Protein AF-A0A968Q7W2-F1 (afdb_monomer)

Sequence (543 aa):
MANNSPLSLFTISRMIPKIFHRIWIGDSEIPLDYNKYWQKWKLLHPSWEFKDWGNRNIQELSLYSTIERVTSNAAKADIARYEIVYRFGGIYLDCDMDCYQPIDDLIDDSDEFIVCNQIDDFSCLCSIGFFASIPGHSILKHAIDEIVETDLELINSNSNVAEITGPYFFRRVINNRKVKKLNTCNFYPYFHLKSEWYQRNLDDVYGIHTWGGSWLPLESFIYLAKKQLKHGDSRSCLETCQKAKKLYGRELGKKNSFLLIILPFAARFRIFFSRLVFATFGQALILAAFWLYSCVIRGDTFSIRTKIFKKIYSFYHQFLTKIFKIFSFKTAEIQYNHFLDFAFYKKQFSPSISVLEIGAMDGRSFDKLYPYLKTSQNTKALFIEPLPDMQNDLKENYRGFKEQLNDFFFEESAVFDEEKQIIIHSISKEVVQSTNLPSWVAGISTLFPDKNAFSEEYNFEVQQSKDLRELSKQIVVCGIPLKKILNKYNFFNFDIVQIDVEGYDYQALGQVLDSLNPSIICFEWANLTSSEKKQAIKKNIGL

Solvent-accessible surface area (backbone atoms only — not comparable to full-atom values): 30510 Å² total; per-residue (Å²): 136,82,85,81,74,78,78,75,77,76,75,74,63,63,35,46,42,67,34,42,40,35,64,56,67,72,92,64,76,82,48,70,65,35,53,51,21,52,50,46,42,46,70,62,36,76,90,45,48,79,46,81,37,29,79,72,63,46,63,78,41,93,57,28,75,60,41,69,71,43,75,49,60,51,48,32,50,38,55,47,52,40,52,49,31,25,71,65,15,8,32,45,42,44,55,47,40,34,54,69,44,70,59,72,90,78,62,55,72,83,42,50,36,39,40,39,25,76,47,86,61,59,88,75,36,28,45,76,52,35,36,35,24,15,48,69,39,66,59,38,52,50,48,51,51,54,55,72,74,45,64,64,66,65,62,53,63,66,82,46,48,45,58,70,51,29,28,42,28,47,26,61,60,50,57,97,53,95,61,50,74,50,60,22,47,30,42,30,69,49,56,88,90,46,98,60,87,69,88,58,84,58,85,69,29,30,30,39,51,64,66,72,56,84,75,55,58,72,65,54,40,52,50,48,23,53,50,30,44,62,66,64,40,31,65,62,18,38,52,37,43,49,52,45,44,66,66,41,62,89,75,53,50,75,71,56,47,50,49,63,50,49,54,43,49,52,22,51,49,51,56,52,46,56,52,48,50,55,54,50,51,52,50,50,51,52,51,49,51,55,48,52,55,53,46,67,74,62,76,66,82,81,73,75,68,52,58,58,51,52,50,53,49,50,50,51,49,53,50,49,52,50,52,52,60,75,64,58,71,62,81,54,83,72,57,65,65,62,55,50,52,49,54,67,52,72,45,77,83,55,86,55,58,26,38,36,31,39,45,36,51,39,52,52,77,94,40,81,57,32,75,54,61,76,74,48,64,36,33,35,34,42,37,24,21,45,50,69,70,36,37,51,44,24,52,58,73,52,59,81,48,65,86,39,64,45,50,78,45,81,40,74,29,35,74,30,96,53,76,42,82,41,68,34,39,29,27,50,59,66,57,33,74,75,44,96,52,63,79,80,53,42,69,44,49,35,52,84,78,54,53,38,79,80,20,87,89,57,49,78,83,55,76,85,55,76,63,66,72,81,63,36,42,82,42,82,33,45,23,33,31,56,68,58,54,30,60,75,70,75,55,75,75,37,47,37,35,42,40,50,49,49,46,48,41,64,62,48,49,50,52,45,65,74,69,41,84,50,80,38,80,48,61,64,71,81,55,45,50,81,66,53,52,55,48,56,51,62,74,55,75,80,119

Secondary structure (DSSP, 8-state):
--------------S--SEEEEE--SSSPPPHHHHHHHHHHHHH-TTSEEEEE-TTGGGGSTTHHHHHH-S-HHHHHHHHHHHHHHHH-EEEE-TTEEE-S--GGG--TT-SEEEE-SSS-TTT---SSEEEE-TT-HHHHHHHHHHHHS-HHHHHT-S-HHHHTSHHHHHHHHTTS--EEEPGGGT-SS-TT--S------TT--EEE----TTS-HHHHHHHHHHHHHTT-HHHHHHHHHHHHHHHTTT--HHHHHHHHHHHHHHHHHHHHHHHHHHHHHHHHHHHHHHHHHHHHHT--SSSTHHHHHHHHHHHHHHHHHHHHHTT-------HHHHHHHHHHHTTTSS--EEEEES-TTSSSS-SSHHHHTT-SS-EEEEE---HHHHHHHHHHTGGGGGGT-EEEEE-SEE-SSSEEEEEEE--HHHHHHTT--GGGTT-EEPSSP-STTSTTTTTS-TTS--HHHH-EEEEEEEE-HHHHHHHHT----SEEEE--TT-HHHHHHHHHHH---SEEE--GGGS-HHHHHHHHHHHTT-

pLDDT: mean 74.72, std 19.58, range [28.7, 98.56]

Mean predicted aligned error: 19.42 Å

Radius of gyration: 31.2 Å; Cα contacts (8 Å, |Δi|>4): 763; chains: 1; bounding box: 72×71×107 Å

Structure (mmCIF, N/CA/C/O backbone):
data_AF-A0A968Q7W2-F1
#
_entry.id   AF-A0A968Q7W2-F1
#
loop_
_atom_site.group_PDB
_atom_site.id
_atom_site.type_symbol
_atom_site.label_atom_id
_atom_site.label_alt_id
_atom_site.label_comp_id
_atom_site.label_asym_id
_atom_site.label_entity_id
_atom_site.label_seq_id
_atom_site.pdbx_PDB_ins_code
_atom_site.Cartn_x
_atom_site.Cartn_y
_atom_site.Cartn_z
_atom_site.occupancy
_atom_site.B_iso_or_equiv
_atom_site.auth_seq_id
_atom_site.auth_comp_id
_atom_site.auth_asym_id
_atom_site.auth_atom_id
_atom_site.pdbx_PDB_model_num
ATOM 1 N N . MET A 1 1 ? -34.081 -7.794 59.982 1.00 37.22 1 MET A N 1
ATOM 2 C CA . MET A 1 1 ? -34.648 -8.117 58.657 1.00 37.22 1 MET A CA 1
ATOM 3 C C . MET A 1 1 ? -34.028 -7.144 57.673 1.00 37.22 1 MET A C 1
ATOM 5 O O . MET A 1 1 ? -34.378 -5.973 57.687 1.00 37.22 1 MET A O 1
ATOM 9 N N . ALA A 1 2 ? -32.983 -7.585 56.973 1.00 33.12 2 ALA A N 1
ATOM 10 C CA . ALA A 1 2 ? -32.247 -6.755 56.028 1.00 33.12 2 ALA A CA 1
ATOM 11 C C . ALA A 1 2 ? -33.017 -6.715 54.701 1.00 33.12 2 ALA A C 1
ATOM 13 O O . ALA A 1 2 ? -33.337 -7.761 54.139 1.00 33.12 2 ALA A O 1
ATOM 14 N N . ASN A 1 3 ? -33.346 -5.506 54.246 1.00 33.12 3 ASN A N 1
ATOM 15 C CA . ASN A 1 3 ? -33.989 -5.254 52.963 1.00 33.12 3 ASN A CA 1
ATOM 16 C C . ASN A 1 3 ? -33.002 -5.550 51.826 1.00 33.12 3 ASN A C 1
ATOM 18 O O . ASN A 1 3 ? -32.111 -4.752 51.545 1.00 33.12 3 ASN A O 1
ATOM 22 N N . ASN A 1 4 ? -33.193 -6.687 51.159 1.00 35.94 4 ASN A N 1
ATOM 23 C CA . ASN A 1 4 ? -32.572 -6.987 49.874 1.00 35.94 4 ASN A CA 1
ATOM 24 C C . ASN A 1 4 ? -33.284 -6.190 48.772 1.00 35.94 4 ASN A C 1
ATOM 26 O O . ASN A 1 4 ? -34.292 -6.624 48.221 1.00 35.94 4 ASN A O 1
ATOM 30 N N . SER A 1 5 ? -32.740 -5.018 48.454 1.00 34.09 5 SER A N 1
ATOM 31 C CA . SER A 1 5 ? -32.944 -4.361 47.161 1.00 34.09 5 SER A CA 1
ATOM 32 C C . SER A 1 5 ? -32.221 -5.190 46.088 1.00 34.09 5 SER A C 1
ATOM 34 O O . SER A 1 5 ? -31.012 -5.388 46.229 1.00 34.09 5 SER A O 1
ATOM 36 N N . PRO A 1 6 ? -32.885 -5.680 45.025 1.00 43.03 6 PRO A N 1
ATOM 37 C CA . PRO A 1 6 ? -32.180 -6.330 43.932 1.00 43.03 6 PRO A CA 1
ATOM 38 C C . PRO A 1 6 ? -31.303 -5.287 43.237 1.00 43.03 6 PRO A C 1
ATOM 40 O O . PRO A 1 6 ? -31.801 -4.264 42.770 1.00 43.03 6 PRO A O 1
ATOM 43 N N . LEU A 1 7 ? -29.994 -5.549 43.186 1.00 37.19 7 LEU A N 1
ATOM 44 C CA . LEU A 1 7 ? -29.068 -4.895 42.266 1.00 37.19 7 LEU A CA 1
ATOM 45 C C . LEU A 1 7 ? -29.707 -4.886 40.875 1.00 37.19 7 LEU A C 1
ATOM 47 O O . LEU A 1 7 ? -29.958 -5.947 40.301 1.00 37.19 7 LEU A O 1
ATOM 51 N N . SER A 1 8 ? -30.001 -3.693 40.357 1.00 35.12 8 SER A N 1
ATOM 52 C CA . SER A 1 8 ? -30.441 -3.520 38.981 1.00 35.12 8 SER A CA 1
ATOM 53 C C . SER A 1 8 ? -29.390 -4.150 38.074 1.00 35.12 8 SER A C 1
ATOM 55 O O . SER A 1 8 ? -28.249 -3.685 38.027 1.00 35.12 8 SER A O 1
ATOM 57 N N . LEU A 1 9 ? -29.771 -5.224 37.385 1.00 38.09 9 LEU A N 1
ATOM 58 C CA . LEU A 1 9 ? -29.025 -5.770 36.263 1.00 38.09 9 LEU A CA 1
ATOM 59 C C . LEU A 1 9 ? -28.782 -4.612 35.295 1.00 38.09 9 LEU A C 1
ATOM 61 O O . LEU A 1 9 ? -29.713 -4.146 34.644 1.00 38.09 9 LEU A O 1
ATOM 65 N N . PHE A 1 10 ? -27.547 -4.110 35.249 1.00 42.59 10 PHE A N 1
ATOM 66 C CA . PHE A 1 10 ? -27.095 -3.275 34.150 1.00 42.59 10 PHE A CA 1
ATOM 67 C C . PHE A 1 10 ? -27.321 -4.098 32.888 1.00 42.59 10 PHE A C 1
ATOM 69 O O . PHE A 1 10 ? -26.620 -5.082 32.646 1.00 42.59 10 PHE A O 1
ATOM 76 N N . THR A 1 11 ? -28.339 -3.742 32.112 1.00 42.44 11 THR A N 1
ATOM 77 C CA . THR A 1 11 ? -28.482 -4.218 30.746 1.00 42.44 11 THR A CA 1
ATOM 78 C C . THR A 1 11 ? -27.198 -3.804 30.042 1.00 42.44 11 THR A C 1
ATOM 80 O O . THR A 1 11 ? -26.989 -2.618 29.794 1.00 42.44 11 THR A O 1
ATOM 83 N N . ILE A 1 12 ? -26.283 -4.750 29.817 1.00 55.56 12 ILE A N 1
ATOM 84 C CA . ILE A 1 12 ? -25.086 -4.504 29.013 1.00 55.56 12 ILE A CA 1
ATOM 85 C C . ILE A 1 12 ? -25.616 -3.985 27.681 1.00 55.56 12 ILE A C 1
ATOM 87 O O . ILE A 1 12 ? -26.338 -4.710 26.993 1.00 55.56 12 ILE A O 1
ATOM 91 N N . SER A 1 13 ? -25.338 -2.715 27.370 1.00 56.28 13 SER A N 1
ATOM 92 C CA . SER A 1 13 ? -25.677 -2.139 26.074 1.00 56.28 13 SER A CA 1
ATOM 93 C C . SER A 1 13 ? -25.074 -3.046 25.011 1.00 56.28 13 SER A C 1
ATOM 95 O O . SER A 1 13 ? -23.854 -3.118 24.881 1.00 56.28 13 SER A O 1
ATOM 97 N N . ARG A 1 14 ? -25.928 -3.773 24.286 1.00 76.19 14 ARG A N 1
ATOM 98 C CA . ARG A 1 14 ? -25.522 -4.611 23.150 1.00 76.19 14 ARG A CA 1
ATOM 99 C C . ARG A 1 14 ? -25.340 -3.810 21.863 1.00 76.19 14 ARG A C 1
ATOM 101 O O . ARG A 1 14 ? -25.144 -4.398 20.814 1.00 76.19 14 ARG A O 1
ATOM 108 N N . MET A 1 15 ? -25.404 -2.488 21.961 1.00 91.94 15 MET A N 1
ATOM 109 C CA . MET A 1 15 ? -25.212 -1.566 20.851 1.00 91.94 15 MET A CA 1
ATOM 110 C C . MET A 1 15 ? -23.857 -0.895 21.002 1.00 91.94 15 MET A C 1
ATOM 112 O O . MET A 1 15 ? -23.438 -0.600 22.130 1.00 91.94 15 MET A O 1
ATOM 116 N N . ILE A 1 16 ? -23.191 -0.646 19.878 1.00 96.75 16 ILE A N 1
ATOM 117 C CA . ILE A 1 16 ? -21.948 0.124 19.820 1.00 96.75 16 ILE A CA 1
ATOM 118 C C . ILE A 1 16 ? -22.238 1.539 20.351 1.00 96.75 16 ILE A C 1
ATOM 120 O O . ILE A 1 16 ? -23.034 2.263 19.750 1.00 96.75 16 ILE A O 1
ATOM 124 N N . PRO A 1 17 ? -21.624 1.962 21.473 1.00 96.69 17 PRO A N 1
ATOM 125 C CA . PRO A 1 17 ? -21.827 3.307 22.002 1.00 96.69 17 PRO A CA 1
ATOM 126 C C . PRO A 1 17 ? -21.423 4.393 20.994 1.00 96.69 17 PRO A C 1
ATOM 128 O O . PRO A 1 17 ? -20.405 4.272 20.315 1.00 96.69 17 PRO A O 1
ATOM 131 N N . LYS A 1 18 ? -22.187 5.490 20.929 1.00 96.44 18 LYS A N 1
ATOM 132 C CA . LYS A 1 18 ? -21.913 6.647 20.056 1.00 96.44 18 LYS A CA 1
ATOM 133 C C . LYS A 1 18 ? -20.774 7.519 20.604 1.00 96.44 18 LYS A C 1
ATOM 135 O O . LYS A 1 18 ? -20.978 8.674 20.977 1.00 96.44 18 LYS A O 1
ATOM 140 N N . ILE A 1 19 ? -19.578 6.942 20.685 1.00 97.94 19 ILE A N 1
ATOM 141 C CA . ILE A 1 19 ? -18.352 7.578 21.171 1.00 97.94 19 ILE A CA 1
ATOM 142 C C . ILE A 1 19 ? -17.204 7.350 20.188 1.00 97.94 19 ILE A C 1
ATOM 144 O O . ILE A 1 19 ? -16.949 6.224 19.761 1.00 97.94 19 ILE A O 1
ATOM 148 N N . PHE A 1 20 ? -16.489 8.422 19.856 1.00 98.50 20 PHE A N 1
ATOM 149 C CA . PHE A 1 20 ? -15.240 8.361 19.107 1.00 98.50 20 PHE A CA 1
ATOM 150 C C . PHE A 1 20 ? -14.035 8.459 20.039 1.00 98.50 20 PHE A C 1
ATOM 152 O O . PHE A 1 20 ? -13.955 9.337 20.905 1.00 98.50 20 PHE A O 1
ATOM 159 N N . HIS A 1 21 ? -13.048 7.606 19.796 1.00 98.44 21 HIS A N 1
ATOM 160 C CA . HIS A 1 21 ? -11.776 7.571 20.497 1.00 98.44 21 HIS A CA 1
ATOM 161 C C . HIS A 1 21 ? -10.631 7.919 19.552 1.00 98.44 21 HIS A C 1
ATOM 163 O O . HIS A 1 21 ? -10.451 7.273 18.520 1.00 98.44 21 HIS A O 1
ATOM 169 N N . ARG A 1 22 ? -9.818 8.902 19.944 1.00 97.25 22 ARG A N 1
ATOM 170 C CA . ARG A 1 22 ? -8.596 9.299 19.233 1.00 97.25 22 ARG A CA 1
ATOM 171 C C . ARG A 1 22 ? -7.402 9.203 20.170 1.00 97.25 22 ARG A C 1
ATOM 173 O O . ARG A 1 22 ? -7.492 9.642 21.313 1.00 97.25 22 ARG A O 1
ATOM 180 N N . ILE A 1 23 ? -6.286 8.653 19.694 1.00 96.69 23 ILE A N 1
ATOM 181 C CA . ILE A 1 23 ? -5.063 8.469 20.491 1.00 96.69 23 ILE A CA 1
ATOM 182 C C . ILE A 1 23 ? -3.918 9.305 19.916 1.00 96.69 23 ILE A C 1
ATOM 184 O O . ILE A 1 23 ? -3.597 9.177 18.736 1.00 96.69 23 ILE A O 1
ATOM 188 N N . TRP A 1 24 ? -3.259 10.096 20.764 1.00 94.00 24 TRP A N 1
ATOM 189 C CA . TRP A 1 24 ? -2.013 10.798 20.459 1.00 94.00 24 TRP A CA 1
ATOM 190 C C . TRP A 1 24 ? -1.051 10.761 21.653 1.00 94.00 24 TRP A C 1
ATOM 192 O O . TRP A 1 24 ? -1.229 11.472 22.643 1.00 94.00 24 TRP A O 1
ATOM 202 N N . ILE A 1 25 ? -0.029 9.914 21.551 1.00 88.88 25 ILE A N 1
ATOM 203 C CA . ILE A 1 25 ? 0.957 9.631 22.604 1.00 88.88 25 ILE A CA 1
ATOM 204 C C . ILE A 1 25 ? 2.337 10.084 22.114 1.00 88.88 25 ILE A C 1
ATOM 206 O O . ILE A 1 25 ? 2.661 9.929 20.935 1.00 88.88 25 ILE A O 1
ATOM 210 N N . GLY A 1 26 ? 3.154 10.609 23.023 1.00 84.31 26 GLY A N 1
ATOM 211 C CA . GLY A 1 26 ? 4.460 11.207 22.740 1.00 84.31 26 GLY A CA 1
ATOM 212 C C . GLY A 1 26 ? 4.491 12.705 23.040 1.00 84.31 26 GLY A C 1
ATOM 213 O O . GLY A 1 26 ? 3.473 13.298 23.399 1.00 84.31 26 GLY A O 1
ATOM 214 N N . ASP A 1 27 ? 5.670 13.312 22.929 1.00 81.19 27 ASP A N 1
ATOM 215 C CA . ASP A 1 27 ? 5.896 14.708 23.343 1.00 81.19 27 ASP A CA 1
ATOM 216 C C . ASP A 1 27 ? 5.617 15.728 22.230 1.00 81.19 27 ASP A C 1
ATOM 218 O O . ASP A 1 27 ? 5.509 16.933 22.473 1.00 81.19 27 ASP A O 1
ATOM 222 N N . SER A 1 28 ? 5.458 15.247 20.999 1.00 79.31 28 SER A N 1
ATOM 223 C CA . SER A 1 28 ? 5.123 16.071 19.844 1.00 79.31 28 SER A CA 1
ATOM 224 C C . SER A 1 28 ? 3.684 16.599 19.910 1.00 79.31 28 SER A C 1
ATOM 226 O O . SER A 1 28 ? 2.750 15.896 20.294 1.00 79.31 28 SER A O 1
ATOM 228 N N . GLU A 1 29 ? 3.479 17.846 19.479 1.00 84.69 29 GLU A N 1
ATOM 229 C CA . GLU A 1 29 ? 2.140 18.434 19.352 1.00 84.69 29 GLU A CA 1
ATOM 230 C C . GLU A 1 29 ? 1.331 17.734 18.249 1.00 84.69 29 GLU A C 1
ATOM 232 O O . GLU A 1 29 ? 1.872 17.373 17.202 1.00 84.69 29 GLU A O 1
ATOM 237 N N . ILE A 1 30 ? 0.014 17.600 18.450 1.00 86.44 30 ILE A N 1
ATOM 238 C CA . ILE A 1 30 ? -0.893 17.099 17.409 1.00 86.44 30 ILE A CA 1
ATOM 239 C C . ILE A 1 30 ? -0.844 18.057 16.207 1.00 86.44 30 ILE A C 1
ATOM 241 O O . ILE A 1 30 ? -1.147 19.247 16.366 1.00 86.44 30 ILE A O 1
ATOM 245 N N . PRO A 1 31 ? -0.534 17.571 14.991 1.00 85.00 31 PRO A N 1
ATOM 246 C CA . PRO A 1 31 ? -0.559 18.388 13.788 1.00 85.00 31 PRO A CA 1
ATOM 247 C C . PRO A 1 31 ? -1.895 19.113 13.591 1.00 85.00 31 PRO A C 1
ATOM 249 O O . PRO A 1 31 ? -2.971 18.546 13.777 1.00 85.00 31 PRO A O 1
ATOM 252 N N . LEU A 1 32 ? -1.832 20.369 13.135 1.00 82.56 32 LEU A N 1
ATOM 253 C CA . LEU A 1 32 ? -3.024 21.205 12.929 1.00 82.56 32 LEU A CA 1
ATOM 254 C C . LEU A 1 32 ? -4.085 20.549 12.034 1.00 82.56 32 LEU A C 1
ATOM 256 O O . LEU A 1 32 ? -5.270 20.733 12.284 1.00 82.56 32 LEU A O 1
ATOM 260 N N . ASP A 1 33 ? -3.680 19.783 11.018 1.00 81.00 33 ASP A N 1
ATOM 261 C CA . ASP A 1 33 ? -4.626 19.113 10.116 1.00 81.00 33 ASP A CA 1
ATOM 262 C C . ASP A 1 33 ? -5.410 18.025 10.854 1.00 81.00 33 ASP A C 1
ATOM 264 O O . ASP A 1 33 ? -6.625 17.973 10.735 1.00 81.00 33 ASP A O 1
ATOM 268 N N . TYR A 1 34 ? -4.751 17.240 11.710 1.00 91.00 34 TYR A N 1
ATOM 269 C CA . TYR A 1 34 ? -5.400 16.182 12.495 1.00 91.00 34 TYR A CA 1
ATOM 270 C C . TYR A 1 34 ? -6.393 16.771 13.500 1.00 91.00 34 TYR A C 1
ATOM 272 O O . TYR A 1 34 ? -7.460 16.212 13.752 1.00 91.00 34 TYR A O 1
ATOM 280 N N . ASN A 1 35 ? -6.086 17.950 14.050 1.00 90.94 35 ASN A N 1
ATOM 281 C CA . ASN A 1 35 ? -7.053 18.696 14.851 1.00 90.94 35 ASN A CA 1
ATOM 282 C C . ASN A 1 35 ? -8.224 19.219 14.014 1.00 90.94 35 ASN A C 1
ATOM 284 O O . ASN A 1 35 ? -9.357 19.139 14.479 1.00 90.94 35 ASN A O 1
ATOM 288 N N . LYS A 1 36 ? -7.997 19.703 12.787 1.00 91.44 36 LYS A N 1
ATOM 289 C CA . LYS A 1 36 ? -9.092 20.093 11.882 1.00 91.44 36 LYS A CA 1
ATOM 290 C C . LYS A 1 36 ? -9.998 18.907 11.550 1.00 91.44 36 LYS A C 1
ATOM 292 O O . LYS A 1 36 ? -11.212 19.060 11.622 1.00 91.44 36 LYS A O 1
ATOM 297 N N . TYR A 1 37 ? -9.423 17.742 11.260 1.00 95.00 37 TYR A N 1
ATOM 298 C CA . TYR A 1 37 ? -10.172 16.512 10.995 1.00 95.00 37 TYR A CA 1
ATOM 299 C C . TYR A 1 37 ? -11.039 16.126 12.193 1.00 95.00 37 TYR A C 1
ATOM 301 O O . TYR A 1 37 ? -12.237 15.906 12.048 1.00 95.00 37 TYR A O 1
ATOM 309 N N . TRP A 1 38 ? -10.474 16.156 13.401 1.00 96.38 38 TRP A N 1
ATOM 310 C CA . TRP A 1 38 ? -11.222 15.869 14.626 1.00 96.38 38 TRP A CA 1
ATOM 311 C C . TRP A 1 38 ? -12.361 16.856 14.890 1.00 96.38 38 TRP A C 1
ATOM 313 O O . TRP A 1 38 ? -13.445 16.451 15.298 1.00 96.38 38 TRP A O 1
ATOM 323 N N . GLN A 1 39 ? -12.156 18.148 14.616 1.00 96.44 39 GLN A N 1
ATOM 324 C CA . GLN A 1 39 ? -13.238 19.133 14.703 1.00 96.44 39 GLN A CA 1
ATOM 325 C C . GLN A 1 39 ? -14.324 18.884 13.655 1.00 96.44 39 GLN A C 1
ATOM 327 O O . GLN A 1 39 ? -15.502 19.031 13.957 1.00 96.44 39 GLN A O 1
ATOM 332 N N . LYS A 1 40 ? -13.953 18.463 12.443 1.00 96.69 40 LYS A N 1
ATOM 333 C CA . LYS A 1 40 ? -14.913 18.102 11.396 1.00 96.69 40 LYS A CA 1
ATOM 334 C C . LYS A 1 40 ? -15.773 16.905 11.808 1.00 96.69 40 LYS A C 1
ATOM 336 O O . LYS A 1 40 ? -16.990 16.982 11.674 1.00 96.69 40 LYS A O 1
ATOM 341 N N . TRP A 1 41 ? -15.169 15.867 12.399 1.00 97.62 41 TRP A N 1
ATOM 342 C CA . TRP A 1 41 ? -15.912 14.753 12.999 1.00 97.62 41 TRP A CA 1
ATOM 343 C C . TRP A 1 41 ? -16.922 15.242 14.048 1.00 97.62 41 TRP A C 1
ATOM 345 O O . TRP A 1 41 ? -18.090 14.869 13.969 1.00 97.62 41 TRP A O 1
ATOM 355 N N . LYS A 1 42 ? -16.509 16.125 14.973 1.00 97.12 42 LYS A N 1
ATOM 356 C CA . LYS A 1 42 ? -17.392 16.719 16.003 1.00 97.12 42 LYS A CA 1
ATOM 357 C C . LYS A 1 42 ? -18.552 17.517 15.419 1.00 97.12 42 LYS A C 1
ATOM 359 O O . LYS A 1 42 ? -19.673 17.411 15.902 1.00 97.12 42 LYS A O 1
ATOM 364 N N . LEU A 1 43 ? -18.283 18.316 14.388 1.00 97.00 43 LEU A N 1
ATOM 365 C CA . LEU A 1 43 ? -19.297 19.136 13.724 1.00 97.00 43 LEU A CA 1
ATOM 366 C C . LEU A 1 43 ? -20.360 18.284 13.022 1.00 97.00 43 LEU A C 1
ATOM 368 O O . LEU A 1 43 ? -21.530 18.651 13.043 1.00 97.00 43 LEU A O 1
ATOM 372 N N . LEU A 1 44 ? -19.957 17.163 12.417 1.00 95.88 44 LEU A N 1
ATOM 373 C CA . LEU A 1 44 ? -20.865 16.250 11.718 1.00 95.88 44 LEU A CA 1
ATOM 374 C C . LEU A 1 44 ? -21.599 15.278 12.657 1.00 95.88 44 LEU A C 1
ATOM 376 O O . LEU A 1 44 ? -22.613 14.721 12.254 1.00 95.88 44 LEU A O 1
ATOM 380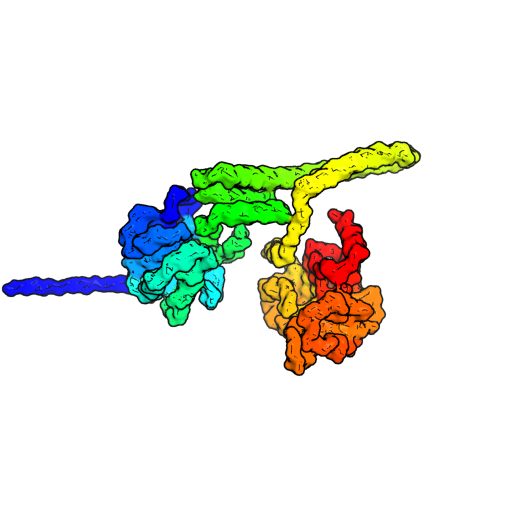 N N . HIS A 1 45 ? -21.137 15.117 13.902 1.00 97.44 45 HIS A N 1
ATOM 381 C CA . HIS A 1 45 ? -21.723 14.204 14.891 1.00 97.44 45 HIS A CA 1
ATOM 382 C C . HIS A 1 45 ? -21.990 14.907 16.237 1.00 97.44 45 HIS A C 1
ATOM 384 O O . HIS A 1 45 ? -21.432 14.519 17.265 1.00 97.44 45 HIS A O 1
ATOM 390 N N . PRO A 1 46 ? -22.847 15.944 16.285 1.00 96.62 46 PRO A N 1
ATOM 391 C CA . PRO A 1 46 ? -23.044 16.758 17.489 1.00 96.62 46 PRO A CA 1
ATOM 392 C C . PRO A 1 46 ? -23.663 15.995 18.672 1.00 96.62 46 PRO A C 1
ATOM 394 O O . PRO A 1 46 ? -23.545 16.439 19.811 1.00 96.62 46 PRO A O 1
ATOM 397 N N . SER A 1 47 ? -24.330 14.864 18.418 1.00 95.81 47 SER A N 1
ATOM 398 C CA . SER A 1 47 ? -24.915 14.003 19.455 1.00 95.81 47 SER A CA 1
ATOM 399 C C . SER A 1 47 ? -23.968 12.915 19.968 1.00 95.81 47 SER A C 1
ATOM 401 O O . SER A 1 47 ? -24.367 12.137 20.832 1.00 95.81 47 SER A O 1
ATOM 403 N N . TRP A 1 48 ? -22.761 12.806 19.410 1.00 96.94 48 TRP A N 1
ATOM 404 C CA . TRP A 1 48 ? -21.789 11.774 19.764 1.00 96.94 48 TRP A CA 1
ATOM 405 C C . TRP A 1 48 ? -20.773 12.299 20.781 1.00 96.94 48 TRP A C 1
ATOM 407 O O . TRP A 1 48 ? -20.425 13.482 20.794 1.00 96.94 48 TRP A O 1
ATOM 417 N N . GLU A 1 49 ? -20.261 11.408 21.625 1.00 98.06 49 GLU A N 1
ATOM 418 C CA . GLU A 1 49 ? -19.172 11.722 22.549 1.00 98.06 49 GLU A CA 1
ATOM 419 C C . GLU A 1 49 ? -17.811 11.623 21.841 1.00 98.06 49 GLU A C 1
ATOM 421 O O . GLU A 1 49 ? -17.600 10.800 20.951 1.00 98.06 49 GLU A O 1
ATOM 426 N N . PHE A 1 50 ? -16.853 12.454 22.251 1.00 98.12 50 PHE A N 1
ATOM 427 C CA . PHE A 1 50 ? -15.499 12.466 21.704 1.00 98.12 50 PHE A CA 1
ATOM 428 C C . PHE A 1 50 ? -14.473 12.429 22.827 1.00 98.12 50 PHE A C 1
ATOM 430 O O . PHE A 1 50 ? -14.406 13.358 23.636 1.00 98.12 50 PHE A O 1
ATOM 437 N N . LYS A 1 51 ? -13.621 11.402 22.832 1.00 97.50 51 LYS A N 1
ATOM 438 C CA . LYS A 1 51 ? -12.595 11.204 23.856 1.00 97.50 51 LYS A CA 1
ATOM 439 C C . LYS A 1 51 ? -11.198 11.156 23.249 1.00 97.50 51 LYS A C 1
ATOM 441 O O . LYS A 1 51 ? -10.865 10.281 22.451 1.00 97.50 51 LYS A O 1
ATOM 446 N N . ASP A 1 52 ? -10.380 12.113 23.669 1.00 95.81 52 ASP A N 1
ATOM 447 C CA . ASP A 1 52 ? -8.966 12.203 23.327 1.00 95.81 52 ASP A CA 1
ATOM 448 C C . ASP A 1 52 ? -8.125 11.467 24.369 1.00 95.81 52 ASP A C 1
ATOM 450 O O . ASP A 1 52 ? -8.265 11.719 25.564 1.00 95.81 52 ASP A O 1
ATOM 454 N N . TRP A 1 53 ? -7.224 10.601 23.919 1.00 96.94 53 TRP A N 1
ATOM 455 C CA . TRP A 1 53 ? -6.303 9.838 24.753 1.00 96.94 53 TRP A CA 1
ATOM 456 C C . TRP A 1 53 ? -4.857 10.247 24.458 1.00 96.94 53 TRP A C 1
ATOM 458 O O . TRP A 1 53 ? -4.382 10.092 23.337 1.00 96.94 53 TRP A O 1
ATOM 468 N N . GLY A 1 54 ? -4.141 10.758 25.453 1.00 93.50 54 GLY A N 1
ATOM 469 C CA . GLY A 1 54 ? -2.721 11.094 25.366 1.00 93.50 54 GLY A CA 1
ATOM 470 C C . GLY A 1 54 ? -1.965 10.736 26.642 1.00 93.50 54 GLY A C 1
ATOM 471 O O . GLY A 1 54 ? -2.483 10.022 27.496 1.00 93.50 54 GLY A O 1
ATOM 472 N N . ASN A 1 55 ? -0.743 11.253 26.805 1.00 91.19 55 ASN A N 1
ATOM 473 C CA . ASN A 1 55 ? 0.202 10.794 27.842 1.00 91.19 55 ASN A CA 1
ATOM 474 C C . ASN A 1 55 ? -0.345 10.796 29.283 1.00 91.19 55 ASN A C 1
ATOM 476 O O . ASN A 1 55 ? 0.136 10.031 30.112 1.00 91.19 55 ASN A O 1
ATOM 480 N N . ARG A 1 56 ? -1.323 11.660 29.598 1.00 89.31 56 ARG A N 1
ATOM 481 C CA . ARG A 1 56 ? -1.908 11.763 30.947 1.00 89.31 56 ARG A CA 1
ATOM 482 C C . ARG A 1 56 ? -3.014 10.743 31.208 1.00 89.31 56 ARG A C 1
ATOM 484 O O . ARG A 1 56 ? -2.963 10.047 32.206 1.00 89.31 56 ARG A O 1
ATOM 491 N N . ASN A 1 57 ? -4.011 10.655 30.334 1.00 91.19 57 ASN A N 1
ATOM 492 C CA . ASN A 1 57 ? -5.184 9.806 30.575 1.00 91.19 57 ASN A CA 1
ATOM 493 C C . ASN A 1 57 ? -4.988 8.358 30.108 1.00 91.19 57 ASN A C 1
ATOM 495 O O . ASN A 1 57 ? -5.722 7.478 30.540 1.00 91.19 57 ASN A O 1
ATOM 499 N N . ILE A 1 58 ? -3.954 8.071 29.310 1.00 93.12 58 ILE A N 1
ATOM 500 C CA . ILE A 1 58 ? -3.549 6.688 29.036 1.00 93.12 58 ILE A CA 1
ATOM 501 C C . ILE A 1 58 ? -3.091 5.949 30.305 1.00 93.12 58 ILE A C 1
ATOM 503 O O . ILE A 1 58 ? -3.101 4.726 30.337 1.00 93.12 58 ILE A O 1
ATOM 507 N N . GLN A 1 59 ? -2.742 6.683 31.366 1.00 93.06 59 GLN A N 1
ATOM 508 C CA . GLN A 1 59 ? -2.373 6.135 32.676 1.00 93.06 59 GLN A CA 1
ATOM 509 C C . GLN A 1 59 ? -3.556 5.483 33.405 1.00 93.06 59 GLN A C 1
ATOM 511 O O . GLN A 1 59 ? -3.360 4.688 34.316 1.00 93.06 59 GLN A O 1
ATOM 516 N N . GLU A 1 60 ? -4.790 5.792 32.996 1.00 93.31 60 GLU A N 1
ATOM 517 C CA . GLU A 1 60 ? -6.018 5.196 33.542 1.00 93.31 60 GLU A CA 1
ATOM 518 C C . GLU A 1 60 ? -6.322 3.810 32.938 1.00 93.31 60 GLU A C 1
ATOM 520 O O . GLU A 1 60 ? -7.286 3.136 33.331 1.00 93.31 60 GLU A O 1
ATOM 525 N N . LEU A 1 61 ? -5.531 3.393 31.945 1.00 95.19 61 LEU A N 1
ATOM 526 C CA . LEU A 1 61 ? -5.630 2.091 31.306 1.00 95.19 61 LEU A CA 1
ATOM 527 C C . LEU A 1 61 ? -4.999 1.003 32.180 1.00 95.19 61 LEU A C 1
ATOM 529 O O . LEU A 1 61 ? -3.928 1.179 32.757 1.00 95.19 61 LEU A O 1
ATOM 533 N N . SER A 1 62 ? -5.658 -0.148 32.266 1.00 94.94 62 SER A N 1
ATOM 534 C CA . SER A 1 62 ? -5.179 -1.315 33.005 1.00 94.94 62 SER A CA 1
ATOM 535 C C . SER A 1 62 ? -3.877 -1.867 32.421 1.00 94.94 62 SER A C 1
ATOM 537 O O . SER A 1 62 ? -3.049 -2.376 33.171 1.00 94.94 62 SER A O 1
ATOM 539 N N . LEU A 1 63 ? -3.662 -1.718 31.112 1.00 93.75 63 LEU A N 1
ATOM 540 C CA . LEU A 1 63 ? -2.427 -2.086 30.422 1.00 93.75 63 LEU A CA 1
ATOM 541 C C . LEU A 1 63 ? -1.361 -0.982 30.456 1.00 93.75 63 LEU A C 1
ATOM 543 O O . LEU A 1 63 ? -0.355 -1.113 29.760 1.00 93.75 63 LEU A O 1
ATOM 547 N N . TYR A 1 64 ? -1.527 0.100 31.234 1.00 94.19 64 TYR A N 1
ATOM 548 C CA . TYR A 1 64 ? -0.562 1.208 31.246 1.00 94.19 64 TYR A CA 1
ATOM 549 C C . TYR A 1 64 ? 0.872 0.745 31.538 1.00 94.19 64 TYR A C 1
ATOM 551 O O . TYR A 1 64 ? 1.797 1.170 30.853 1.00 94.19 64 TYR A O 1
ATOM 559 N N . SER A 1 65 ? 1.063 -0.184 32.480 1.00 91.25 65 SER A N 1
ATOM 560 C CA . SER A 1 65 ? 2.387 -0.737 32.801 1.00 91.25 65 SER A CA 1
ATOM 561 C C . SER A 1 65 ? 3.035 -1.471 31.619 1.00 91.25 65 SER A C 1
ATOM 563 O O . SER A 1 65 ? 4.251 -1.408 31.444 1.00 91.25 65 SER A O 1
ATOM 565 N N . THR A 1 66 ? 2.238 -2.134 30.778 1.00 90.62 66 THR A N 1
ATOM 566 C CA . THR A 1 66 ? 2.694 -2.745 29.522 1.00 90.62 66 THR A CA 1
ATOM 567 C C . THR A 1 66 ? 3.013 -1.664 28.491 1.00 90.62 66 THR A C 1
ATOM 569 O O . THR A 1 66 ? 4.100 -1.663 27.918 1.00 90.62 66 THR A O 1
ATOM 572 N N . ILE A 1 67 ? 2.102 -0.706 28.295 1.00 92.38 67 ILE A N 1
ATOM 573 C CA . ILE A 1 67 ? 2.233 0.398 27.332 1.00 92.38 67 ILE A CA 1
ATOM 574 C C . ILE A 1 67 ? 3.482 1.244 27.620 1.00 92.38 67 ILE A C 1
ATOM 576 O O . ILE A 1 67 ? 4.211 1.607 26.699 1.00 92.38 67 ILE A O 1
ATOM 580 N N . GLU A 1 68 ? 3.766 1.551 28.884 1.00 91.56 68 GLU A N 1
ATOM 581 C CA . GLU A 1 68 ? 4.913 2.368 29.290 1.00 91.56 68 GLU A CA 1
ATOM 582 C C . GLU A 1 68 ? 6.257 1.706 28.943 1.00 91.56 68 GLU A C 1
ATOM 584 O O . GLU A 1 68 ? 7.200 2.396 28.551 1.00 91.56 68 GLU A O 1
ATOM 589 N N . ARG A 1 69 ? 6.327 0.370 29.013 1.00 88.94 69 ARG A N 1
ATOM 590 C CA . ARG A 1 69 ? 7.533 -0.427 28.722 1.00 88.94 69 ARG A CA 1
ATOM 591 C C . ARG A 1 69 ? 7.802 -0.633 27.230 1.00 88.94 69 ARG A C 1
ATOM 593 O O . ARG A 1 69 ? 8.900 -1.061 26.865 1.00 88.94 69 ARG A O 1
ATOM 600 N N . VAL A 1 70 ? 6.821 -0.366 26.374 1.00 87.88 70 VAL A N 1
ATOM 601 C CA . VAL A 1 70 ? 6.982 -0.448 24.921 1.00 87.88 70 VAL A CA 1
ATOM 602 C C . VAL A 1 70 ? 7.717 0.796 24.418 1.00 87.88 70 VAL A C 1
ATOM 604 O O . VAL A 1 70 ? 7.447 1.909 24.856 1.00 87.88 70 VAL A O 1
ATOM 607 N N . THR A 1 71 ? 8.659 0.650 23.492 1.00 83.81 71 THR A N 1
ATOM 608 C CA . THR A 1 71 ? 9.466 1.777 22.989 1.00 83.81 71 THR A CA 1
ATOM 609 C C . THR A 1 71 ? 8.776 2.533 21.853 1.00 83.81 71 THR A C 1
ATOM 611 O O . THR A 1 71 ? 8.842 3.760 21.793 1.00 83.81 71 THR A O 1
ATOM 614 N N . SER A 1 72 ? 8.076 1.823 20.965 1.00 84.88 72 SER A N 1
ATOM 615 C CA . SER A 1 72 ? 7.397 2.404 19.803 1.00 84.88 72 SER A CA 1
ATOM 616 C C . SER A 1 72 ? 6.051 3.029 20.173 1.00 84.88 72 SER A C 1
ATOM 618 O O . SER A 1 72 ? 5.144 2.339 20.634 1.00 84.88 72 SER A O 1
ATOM 620 N N . ASN A 1 73 ? 5.867 4.323 19.887 1.00 87.44 73 ASN A N 1
ATOM 621 C CA . ASN A 1 73 ? 4.578 5.002 20.083 1.00 87.44 73 ASN A CA 1
ATOM 622 C C . ASN A 1 73 ? 3.448 4.395 19.233 1.00 87.44 73 ASN A C 1
ATOM 624 O O . ASN A 1 73 ? 2.290 4.446 19.643 1.00 87.44 73 ASN A O 1
ATOM 628 N N . ALA A 1 74 ? 3.771 3.793 18.082 1.00 86.06 74 ALA A N 1
ATOM 629 C CA . ALA A 1 74 ? 2.789 3.087 17.261 1.00 86.06 74 ALA A CA 1
ATOM 630 C C . ALA A 1 74 ? 2.261 1.842 17.989 1.00 86.06 74 ALA A C 1
ATOM 632 O O . ALA A 1 74 ? 1.056 1.701 18.164 1.00 86.06 74 ALA A O 1
ATOM 633 N N . ALA A 1 75 ? 3.164 1.015 18.524 1.00 90.12 75 ALA A N 1
ATOM 634 C CA . ALA A 1 75 ? 2.794 -0.159 19.310 1.00 90.12 75 ALA A CA 1
ATOM 635 C C . ALA A 1 75 ? 2.047 0.225 20.604 1.00 90.12 75 ALA A C 1
ATOM 637 O O . ALA A 1 75 ? 1.066 -0.419 20.966 1.00 90.12 75 ALA A O 1
ATOM 638 N N . LYS A 1 76 ? 2.430 1.329 21.267 1.00 93.94 76 LYS A N 1
ATOM 639 C CA . LYS A 1 76 ? 1.659 1.886 22.397 1.00 93.94 76 LYS A CA 1
ATOM 640 C C . LYS A 1 76 ? 0.215 2.199 22.008 1.00 93.94 76 LYS A C 1
ATOM 642 O O . LYS A 1 76 ? -0.704 1.851 22.744 1.00 93.94 76 LYS A O 1
ATOM 647 N N . ALA A 1 77 ? 0.017 2.855 20.863 1.00 94.94 77 ALA A N 1
ATOM 648 C CA . ALA A 1 77 ? -1.309 3.196 20.359 1.00 94.94 77 ALA A CA 1
ATOM 649 C C . ALA A 1 77 ? -2.111 1.954 19.929 1.00 94.94 77 ALA A C 1
ATOM 651 O O . ALA A 1 77 ? -3.324 1.923 20.131 1.00 94.94 77 ALA A O 1
ATOM 652 N N . ASP A 1 78 ? -1.460 0.927 19.379 1.00 95.38 78 ASP A N 1
ATOM 653 C CA . ASP A 1 78 ? -2.071 -0.373 19.066 1.00 95.38 78 ASP A CA 1
ATOM 654 C C . ASP A 1 78 ? -2.602 -1.068 20.323 1.00 95.38 78 ASP A C 1
ATOM 656 O O . ASP A 1 78 ? -3.761 -1.461 20.377 1.00 95.38 78 ASP A O 1
ATOM 660 N N . ILE A 1 79 ? -1.799 -1.159 21.381 1.00 96.00 79 ILE A N 1
ATOM 661 C CA . ILE A 1 79 ? -2.233 -1.795 22.632 1.00 96.00 79 ILE A CA 1
ATOM 662 C C . ILE A 1 79 ? -3.364 -0.983 23.280 1.00 96.00 79 ILE A C 1
ATOM 664 O O . ILE A 1 79 ? -4.396 -1.530 23.679 1.00 96.00 79 ILE A O 1
ATOM 668 N N . ALA A 1 80 ? -3.199 0.340 23.345 1.00 97.75 80 ALA A N 1
ATOM 669 C CA . ALA A 1 80 ? -4.168 1.228 23.971 1.00 97.75 80 ALA A CA 1
ATOM 670 C C . ALA A 1 80 ? -5.531 1.206 23.266 1.00 97.75 80 ALA A C 1
ATOM 672 O O . ALA A 1 80 ? -6.554 1.163 23.948 1.00 97.75 80 ALA A O 1
ATOM 673 N N . ARG A 1 81 ? -5.581 1.203 21.922 1.00 98.00 81 ARG A N 1
ATOM 674 C CA . ARG A 1 81 ? -6.863 1.206 21.191 1.00 98.00 81 ARG A CA 1
ATOM 675 C C . ARG A 1 81 ? -7.687 -0.052 21.458 1.00 98.00 81 ARG A C 1
ATOM 677 O O . ARG A 1 81 ? -8.908 0.053 21.552 1.00 98.00 81 ARG A O 1
ATOM 684 N N . TYR A 1 82 ? -7.045 -1.208 21.641 1.00 98.38 82 TYR A N 1
ATOM 685 C CA . TYR A 1 82 ? -7.756 -2.437 21.991 1.00 98.38 82 TYR A CA 1
ATOM 686 C C . TYR A 1 82 ? -8.396 -2.343 23.374 1.00 98.38 82 TYR A C 1
ATOM 688 O O . TYR A 1 82 ? -9.582 -2.639 23.509 1.00 98.38 82 TYR A O 1
ATOM 696 N N . GLU A 1 83 ? -7.656 -1.876 24.385 1.00 98.31 83 GLU A N 1
ATOM 697 C CA . GLU A 1 83 ? -8.204 -1.733 25.738 1.00 98.31 83 GLU A CA 1
ATOM 698 C C . GLU A 1 83 ? -9.291 -0.657 25.817 1.00 98.31 83 GLU A C 1
ATOM 700 O O . GLU A 1 83 ? -10.331 -0.872 26.441 1.00 98.31 83 GLU A O 1
ATOM 705 N N . ILE A 1 84 ? -9.074 0.490 25.172 1.00 98.50 84 ILE A N 1
ATOM 706 C CA . ILE A 1 84 ? -10.029 1.600 25.164 1.00 98.50 84 ILE A CA 1
ATOM 707 C C . ILE A 1 84 ? -11.370 1.122 24.614 1.00 98.50 84 ILE A C 1
ATOM 709 O O . ILE A 1 84 ? -12.385 1.220 25.302 1.00 98.50 84 ILE A O 1
ATOM 713 N N . VAL A 1 85 ? -11.380 0.548 23.412 1.00 98.44 85 VAL A N 1
ATOM 714 C CA . VAL A 1 85 ? -12.632 0.097 22.798 1.00 98.44 85 VAL A CA 1
ATOM 715 C C . VAL A 1 85 ? -13.205 -1.113 23.544 1.00 98.44 85 VAL A C 1
ATOM 717 O O . VAL A 1 85 ? -14.418 -1.229 23.680 1.00 98.44 85 VAL A O 1
ATOM 720 N N . TYR A 1 86 ? -12.372 -1.984 24.124 1.00 98.38 86 TYR A N 1
ATOM 721 C CA . TYR A 1 86 ? -12.864 -3.067 24.978 1.00 98.38 86 TYR A CA 1
ATOM 722 C C . TYR A 1 86 ? -13.612 -2.538 26.209 1.00 98.38 86 TYR A C 1
ATOM 724 O O . TYR A 1 86 ? -14.666 -3.062 26.558 1.00 98.38 86 TYR A O 1
ATOM 732 N N . ARG A 1 87 ? -13.096 -1.503 26.877 1.00 97.25 87 ARG A N 1
ATOM 733 C CA . ARG A 1 87 ? -13.687 -0.973 28.116 1.00 97.25 87 ARG A CA 1
ATOM 734 C C . ARG A 1 87 ? -14.885 -0.068 27.868 1.00 97.25 87 ARG A C 1
ATOM 736 O O . ARG A 1 87 ? -15.859 -0.145 28.611 1.00 97.25 87 ARG A O 1
ATOM 743 N N . PHE A 1 88 ? -14.791 0.805 26.871 1.00 97.06 88 PHE A N 1
ATOM 744 C CA . PHE A 1 88 ? -15.770 1.869 26.640 1.00 97.06 88 PHE A CA 1
ATOM 745 C C . PHE A 1 88 ? -16.709 1.574 25.464 1.00 97.06 88 PHE A C 1
ATOM 747 O O . PHE A 1 88 ? -17.755 2.209 25.359 1.00 97.06 88 PHE A O 1
ATOM 754 N N . GLY A 1 89 ? -16.383 0.591 24.620 1.00 97.81 89 GLY A N 1
ATOM 755 C CA . GLY A 1 89 ? -17.047 0.390 23.337 1.00 97.81 89 GLY A CA 1
ATOM 756 C C . GLY A 1 89 ? -16.750 1.532 22.364 1.00 97.81 89 GLY A C 1
ATOM 757 O O . GLY A 1 89 ? -15.784 2.274 22.521 1.00 97.81 89 GLY A O 1
ATOM 758 N N . GLY A 1 90 ? -17.600 1.670 21.357 1.00 97.75 90 GLY A N 1
ATOM 759 C CA . GLY A 1 90 ? -17.584 2.776 20.413 1.00 97.75 90 GLY A CA 1
ATOM 760 C C . GLY A 1 90 ? -16.590 2.573 19.293 1.00 97.75 90 GLY A C 1
ATOM 761 O O . GLY A 1 90 ? -16.332 1.439 18.889 1.00 97.75 90 GLY A O 1
ATOM 762 N N . ILE A 1 91 ? -16.080 3.680 18.762 1.00 98.31 91 ILE A N 1
ATOM 763 C CA . ILE A 1 91 ? -15.313 3.715 17.518 1.00 98.31 91 ILE A CA 1
ATOM 764 C C . ILE A 1 91 ? -13.926 4.259 17.785 1.00 98.31 91 ILE A C 1
ATOM 766 O O . ILE A 1 91 ? -13.760 5.364 18.302 1.00 98.31 91 ILE A O 1
ATOM 770 N N . TYR A 1 92 ? -12.921 3.506 17.366 1.00 98.56 92 TYR A N 1
ATOM 771 C CA . TYR A 1 92 ? -11.565 4.011 17.276 1.00 98.56 92 TYR A CA 1
ATOM 772 C C . TYR A 1 92 ? -11.302 4.631 15.900 1.00 98.56 92 TYR A C 1
ATOM 774 O O . TYR A 1 92 ? -11.638 4.029 14.879 1.00 98.56 92 TYR A O 1
ATOM 782 N N . LEU A 1 93 ? -10.654 5.801 15.888 1.00 96.69 93 LEU A N 1
ATOM 783 C CA . LEU A 1 93 ? -10.175 6.482 14.685 1.00 96.69 93 LEU A CA 1
ATOM 784 C C . LEU A 1 93 ? -8.700 6.877 14.832 1.00 96.69 93 LEU A C 1
ATOM 786 O O . LEU A 1 93 ? -8.310 7.511 15.821 1.00 96.69 93 LEU A O 1
ATOM 790 N N . ASP A 1 94 ? -7.891 6.582 13.812 1.00 95.56 94 ASP A N 1
ATOM 791 C CA . ASP A 1 94 ? -6.556 7.174 13.686 1.00 95.56 94 ASP A CA 1
ATOM 792 C C . ASP A 1 94 ? -6.653 8.716 13.596 1.00 95.56 94 ASP A C 1
ATOM 794 O O . ASP A 1 94 ? -7.606 9.289 13.060 1.00 95.56 94 ASP A O 1
ATOM 798 N N . CYS A 1 95 ? -5.631 9.420 14.095 1.00 92.94 95 CYS A N 1
ATOM 799 C CA . CYS A 1 95 ? -5.603 10.891 14.111 1.00 92.94 95 CYS A CA 1
ATOM 800 C C . CYS A 1 95 ? -5.637 11.542 12.719 1.00 92.94 95 CYS A C 1
ATOM 802 O O . CYS A 1 95 ? -6.008 12.710 12.594 1.00 92.94 95 CYS A O 1
ATOM 804 N N . ASP A 1 96 ? -5.204 10.820 11.691 1.00 90.00 96 ASP A N 1
ATOM 805 C CA . ASP A 1 96 ? -5.070 11.280 10.311 1.00 90.00 96 ASP A CA 1
ATOM 806 C C . ASP A 1 96 ? -6.270 10.887 9.426 1.00 90.00 96 ASP A C 1
ATOM 808 O O . ASP A 1 96 ? -6.162 10.908 8.197 1.00 90.00 96 ASP A O 1
ATOM 812 N N . MET A 1 97 ? -7.415 10.583 10.050 1.00 93.44 97 MET A N 1
ATOM 813 C CA . MET A 1 97 ? -8.696 10.281 9.407 1.00 93.44 97 MET A CA 1
ATOM 814 C C . MET A 1 97 ? -9.557 11.545 9.223 1.00 93.44 97 MET A C 1
ATOM 816 O O . MET A 1 97 ? -10.191 12.008 10.175 1.00 93.44 97 MET A O 1
ATOM 820 N N . ASP A 1 98 ? -9.628 12.099 8.008 1.00 92.69 98 ASP A N 1
ATOM 821 C CA . ASP A 1 98 ? -10.552 13.206 7.706 1.00 92.69 98 ASP A CA 1
ATOM 822 C C . ASP A 1 98 ? -11.995 12.693 7.601 1.00 92.69 98 ASP A C 1
ATOM 824 O O . ASP A 1 98 ? -12.249 11.680 6.958 1.00 92.69 98 ASP A O 1
ATOM 828 N N . CYS A 1 99 ? -12.949 13.386 8.220 1.00 93.69 99 CYS A N 1
ATOM 829 C CA . CYS A 1 99 ? -14.368 13.034 8.135 1.00 93.69 99 CYS A CA 1
ATOM 830 C C . CYS A 1 99 ? -14.931 13.515 6.798 1.00 93.69 99 CYS A C 1
ATOM 832 O O . CYS A 1 99 ? -14.761 14.684 6.472 1.00 93.69 99 CYS A O 1
ATOM 834 N N . TYR A 1 100 ? -15.609 12.685 6.017 1.00 90.94 100 TYR A N 1
ATOM 835 C CA . TYR A 1 100 ? -16.255 13.119 4.774 1.00 90.94 100 TYR A CA 1
ATOM 836 C C . TYR A 1 100 ? -17.770 13.270 4.949 1.00 90.94 100 TYR A C 1
ATOM 838 O O . TYR A 1 100 ? -18.316 14.299 4.551 1.00 90.94 100 TYR A O 1
ATOM 846 N N . GLN A 1 101 ? -18.417 12.305 5.610 1.00 92.06 101 GLN A N 1
ATOM 847 C CA . GLN A 1 101 ? -19.865 12.270 5.844 1.00 92.06 101 GLN A CA 1
ATOM 848 C C . GLN A 1 101 ? -20.204 11.692 7.234 1.00 92.06 101 GLN A C 1
ATOM 850 O O . GLN A 1 101 ? -19.363 10.999 7.818 1.00 92.06 101 GLN A O 1
ATOM 855 N N . PRO A 1 102 ? -21.409 11.963 7.780 1.00 93.94 102 PRO A N 1
ATOM 856 C CA . PRO A 1 102 ? -21.891 11.328 9.007 1.00 93.94 102 PRO A CA 1
ATOM 857 C C . PRO A 1 102 ? -21.991 9.808 8.867 1.00 93.94 102 PRO A C 1
ATOM 859 O O . PRO A 1 102 ? -22.379 9.324 7.811 1.00 93.94 102 PRO A O 1
ATOM 862 N N . ILE A 1 103 ? -21.680 9.060 9.926 1.00 95.12 103 ILE A N 1
ATOM 863 C CA . ILE A 1 103 ? -21.629 7.587 9.896 1.00 95.12 103 ILE A CA 1
ATOM 864 C C . ILE A 1 103 ? -22.823 6.909 10.565 1.00 95.12 103 ILE A C 1
ATOM 866 O O . ILE A 1 103 ? -22.793 5.695 10.743 1.00 95.12 103 ILE A O 1
ATOM 870 N N . ASP A 1 104 ? -23.841 7.661 10.986 1.00 91.25 104 ASP A N 1
ATOM 871 C CA . ASP A 1 104 ? -24.988 7.109 11.715 1.00 91.25 104 ASP A CA 1
ATOM 872 C C . ASP A 1 104 ? -25.659 5.951 10.954 1.00 91.25 104 ASP A C 1
ATOM 874 O O . ASP A 1 104 ? -26.009 4.954 11.575 1.00 91.25 104 ASP A O 1
ATOM 878 N N . ASP A 1 105 ? -25.715 6.020 9.621 1.00 90.31 105 ASP A N 1
ATOM 879 C CA . ASP A 1 105 ? -26.310 4.977 8.774 1.00 90.31 105 ASP A CA 1
ATOM 880 C C . ASP A 1 105 ? -25.397 3.749 8.564 1.00 90.31 105 ASP A C 1
ATOM 882 O O . ASP A 1 105 ? -25.819 2.746 7.991 1.00 90.31 105 ASP A O 1
ATOM 886 N N . LEU A 1 106 ? -24.133 3.800 9.008 1.00 90.44 106 LEU A N 1
ATOM 887 C CA . LEU A 1 106 ? -23.218 2.655 8.934 1.00 90.44 106 LEU A CA 1
ATOM 888 C C . LEU A 1 106 ? -23.393 1.669 10.090 1.00 90.44 106 LEU A C 1
ATOM 890 O O . LEU A 1 106 ? -22.896 0.540 9.990 1.00 90.44 106 LEU A O 1
ATOM 894 N N . ILE A 1 107 ? -24.028 2.086 11.187 1.00 91.31 107 ILE A N 1
ATOM 895 C CA . ILE A 1 107 ? -24.055 1.343 12.449 1.00 91.31 107 ILE A CA 1
ATOM 896 C C . ILE A 1 107 ? -25.492 1.024 12.824 1.00 91.31 107 ILE A C 1
ATOM 898 O O . ILE A 1 107 ? -26.262 1.909 13.188 1.00 91.31 107 ILE A O 1
ATOM 902 N N . ASP A 1 108 ? -25.816 -0.262 12.787 1.00 91.12 108 ASP A N 1
ATOM 903 C CA . ASP A 1 108 ? -27.118 -0.774 13.186 1.00 91.12 108 ASP A CA 1
ATOM 904 C C . ASP A 1 108 ? -27.104 -1.170 14.669 1.00 91.12 108 ASP A C 1
ATOM 906 O O . ASP A 1 108 ? -26.091 -1.637 15.193 1.00 91.12 108 ASP A O 1
ATOM 910 N N . ASP A 1 109 ? -28.254 -1.095 15.345 1.00 87.94 109 ASP A N 1
ATOM 911 C CA . ASP A 1 109 ? -28.389 -1.504 16.757 1.00 87.94 109 ASP A CA 1
ATOM 912 C C . ASP A 1 109 ? -28.041 -2.991 16.996 1.00 87.94 109 ASP A C 1
ATOM 914 O O . ASP A 1 109 ? -27.789 -3.408 18.127 1.00 87.94 109 ASP A O 1
ATOM 918 N N . SER A 1 110 ? -28.030 -3.812 15.937 1.00 91.50 110 SER A N 1
ATOM 919 C CA . SER A 1 110 ? -27.626 -5.223 15.987 1.00 91.50 110 SER A CA 1
ATOM 920 C C . SER A 1 110 ? -26.127 -5.466 15.793 1.00 91.50 110 SER A C 1
ATOM 922 O O . SER A 1 110 ? -25.683 -6.613 15.904 1.00 91.50 110 SER A O 1
ATOM 924 N N . ASP A 1 111 ? -25.357 -4.437 15.443 1.00 95.06 111 ASP A N 1
ATOM 925 C CA . ASP A 1 111 ? -23.926 -4.573 15.206 1.00 95.06 111 ASP A CA 1
ATOM 926 C C . ASP A 1 111 ? -23.153 -4.669 16.520 1.00 95.06 111 ASP A C 1
ATOM 928 O O . ASP A 1 111 ? -23.240 -3.807 17.390 1.00 95.06 111 ASP A O 1
ATOM 932 N N . GLU A 1 112 ? -22.332 -5.713 16.640 1.00 96.31 112 GLU A N 1
ATOM 933 C CA . GLU A 1 112 ? -21.483 -5.925 17.818 1.00 96.31 112 GLU A CA 1
ATOM 934 C C . GLU A 1 112 ? -20.012 -5.580 17.554 1.00 96.31 112 GLU A C 1
ATOM 936 O O . GLU A 1 112 ? -19.295 -5.172 18.470 1.00 96.31 112 GLU A O 1
ATOM 941 N N . PHE A 1 113 ? -19.559 -5.743 16.306 1.00 97.31 113 PHE A N 1
ATOM 942 C CA . PHE A 1 113 ? -18.178 -5.506 15.895 1.00 97.31 113 PHE A CA 1
ATOM 943 C C . PHE A 1 113 ? -18.093 -5.151 14.410 1.00 97.31 113 PHE A C 1
ATOM 945 O O . PHE A 1 113 ? -18.537 -5.929 13.560 1.00 97.31 113 PHE A O 1
ATOM 952 N N . ILE A 1 114 ? -17.483 -4.009 14.096 1.00 97.38 114 ILE A N 1
ATOM 953 C CA . ILE A 1 114 ? -17.357 -3.482 12.734 1.00 97.38 114 ILE A CA 1
ATOM 954 C C . ILE A 1 114 ? -15.886 -3.217 12.424 1.00 97.38 114 ILE A C 1
ATOM 956 O O . ILE A 1 114 ? -15.166 -2.617 13.223 1.00 97.38 114 ILE A O 1
ATOM 960 N N . VAL A 1 115 ? -15.447 -3.629 11.238 1.00 96.56 115 VAL A N 1
ATOM 961 C CA . VAL A 1 115 ? -14.098 -3.375 10.722 1.00 96.56 115 VAL A CA 1
ATOM 962 C C . VAL A 1 115 ? -14.162 -2.799 9.313 1.00 96.56 115 VAL A C 1
ATOM 964 O O . VAL A 1 115 ? -15.054 -3.131 8.532 1.00 96.56 115 VAL A O 1
ATOM 967 N N . CYS A 1 116 ? -13.181 -1.973 8.964 1.00 94.25 116 CYS A N 1
ATOM 968 C CA . CYS A 1 116 ? -12.940 -1.537 7.593 1.00 94.25 116 CYS A CA 1
ATOM 969 C C . CYS A 1 116 ? -11.472 -1.803 7.264 1.00 94.25 116 CYS A C 1
ATOM 971 O O . CYS A 1 116 ? -10.597 -1.567 8.097 1.00 94.25 116 CYS A O 1
ATOM 973 N N . ASN A 1 117 ? -11.196 -2.316 6.068 1.00 91.44 117 ASN A N 1
ATOM 974 C CA . ASN A 1 117 ? -9.842 -2.676 5.674 1.00 91.44 117 ASN A CA 1
ATOM 975 C C . ASN A 1 117 ? -9.361 -1.874 4.471 1.00 91.44 117 ASN A C 1
ATOM 977 O O . ASN A 1 117 ? -10.148 -1.427 3.642 1.00 91.44 117 ASN A O 1
ATOM 981 N N . GLN A 1 118 ? -8.043 -1.739 4.367 1.00 83.56 118 GLN A N 1
ATOM 982 C CA . GLN A 1 118 ? -7.367 -0.987 3.306 1.00 83.56 118 GLN A CA 1
ATOM 983 C C . GLN A 1 118 ? -7.419 -1.691 1.941 1.00 83.56 118 GLN A C 1
ATOM 985 O O . GLN A 1 118 ? -7.151 -1.067 0.917 1.00 83.56 118 GLN A O 1
ATOM 990 N N . ILE A 1 119 ? -7.741 -2.984 1.942 1.00 81.62 119 ILE A N 1
ATOM 991 C CA . ILE A 1 119 ? -7.971 -3.832 0.775 1.00 81.62 119 ILE A CA 1
ATOM 992 C C . ILE A 1 119 ? -9.203 -4.701 1.041 1.00 81.62 119 ILE A C 1
ATOM 994 O O . ILE A 1 119 ? -9.411 -5.135 2.178 1.00 81.62 119 ILE A O 1
ATOM 998 N N . ASP A 1 120 ? -9.987 -4.993 0.002 1.00 77.12 120 ASP A N 1
ATOM 999 C CA . ASP A 1 120 ? -11.197 -5.818 0.144 1.00 77.12 120 ASP A CA 1
ATOM 1000 C C . ASP A 1 120 ? -10.861 -7.256 0.584 1.00 77.12 120 ASP A C 1
ATOM 1002 O O . ASP A 1 120 ? -11.676 -7.948 1.194 1.00 77.12 120 ASP A O 1
ATOM 1006 N N . ASP A 1 121 ? -9.626 -7.702 0.330 1.00 78.31 121 ASP A N 1
ATOM 1007 C CA . ASP A 1 121 ? -9.120 -8.987 0.792 1.00 78.31 121 ASP A CA 1
ATOM 1008 C C . ASP A 1 121 ? -8.618 -8.932 2.249 1.00 78.31 121 ASP A C 1
ATOM 1010 O O . ASP A 1 121 ? -7.472 -8.588 2.549 1.00 78.31 121 ASP A O 1
ATOM 1014 N N . PHE A 1 122 ? -9.483 -9.344 3.175 1.00 76.94 122 PHE A N 1
ATOM 1015 C CA . PHE A 1 122 ? -9.156 -9.495 4.599 1.00 76.94 122 PHE A CA 1
ATOM 1016 C C . PHE A 1 122 ? -8.241 -10.700 4.901 1.00 76.94 122 PHE A C 1
ATOM 1018 O O . PHE A 1 122 ? -7.855 -10.895 6.057 1.00 76.94 122 PHE A O 1
ATOM 1025 N N . SER A 1 123 ? -7.898 -11.535 3.912 1.00 74.94 123 SER A N 1
ATOM 1026 C CA . SER A 1 123 ? -7.020 -12.691 4.126 1.00 74.94 123 SER A CA 1
ATOM 1027 C C . SER A 1 123 ? -5.576 -12.278 4.430 1.00 74.94 123 SER A C 1
ATOM 1029 O O . SER A 1 123 ? -4.904 -12.983 5.188 1.00 74.94 123 SER A O 1
ATOM 1031 N N . CYS A 1 124 ? -5.148 -11.115 3.929 1.00 75.06 124 CYS A N 1
ATOM 1032 C CA . CYS A 1 124 ? -3.795 -10.581 4.077 1.00 75.06 124 CYS A CA 1
ATOM 1033 C C . CYS A 1 124 ? -3.592 -9.806 5.389 1.00 75.06 124 CYS A C 1
ATOM 1035 O O . CYS A 1 124 ? -2.700 -10.130 6.167 1.00 75.06 124 CYS A O 1
ATOM 1037 N N . LEU A 1 125 ? -4.411 -8.782 5.647 1.00 85.62 125 LEU A N 1
ATOM 1038 C CA . LEU A 1 125 ? -4.317 -7.911 6.826 1.00 85.62 125 LEU A CA 1
ATOM 1039 C C . LEU A 1 125 ? -5.697 -7.369 7.201 1.00 85.62 125 LEU A C 1
ATOM 1041 O O . LEU A 1 125 ? -6.612 -7.405 6.382 1.00 85.62 125 LEU A O 1
ATOM 1045 N N . CYS A 1 126 ? -5.834 -6.823 8.408 1.00 90.75 126 CYS A N 1
ATOM 1046 C CA . CYS A 1 126 ? -6.993 -6.032 8.800 1.00 90.75 126 CYS A CA 1
ATOM 1047 C C . CYS A 1 126 ? -6.514 -4.720 9.403 1.00 90.75 126 CYS A C 1
ATOM 1049 O O . CYS A 1 126 ? -5.853 -4.721 10.438 1.00 90.75 126 CYS A O 1
ATOM 1051 N N . SER A 1 127 ? -6.838 -3.604 8.755 1.00 92.12 127 SER A N 1
ATOM 1052 C CA . SER A 1 127 ? -6.488 -2.291 9.278 1.00 92.12 127 SER A CA 1
ATOM 1053 C C . SER A 1 127 ? -7.085 -2.064 10.662 1.00 92.12 127 SER A C 1
ATOM 1055 O O . SER A 1 127 ? -8.166 -2.554 10.982 1.00 92.12 127 SER A O 1
ATOM 1057 N N . ILE A 1 128 ? -6.358 -1.295 11.466 1.00 94.88 128 ILE A N 1
ATOM 1058 C CA . ILE A 1 128 ? -6.737 -0.918 12.830 1.00 94.88 128 ILE A CA 1
ATOM 1059 C C . ILE A 1 128 ? -6.901 0.595 12.980 1.00 94.88 128 ILE A C 1
ATOM 1061 O O . ILE A 1 128 ? -6.986 1.091 14.101 1.00 94.88 128 ILE A O 1
ATOM 1065 N N . GLY A 1 129 ? -6.927 1.327 11.860 1.00 94.50 129 GLY A N 1
ATOM 1066 C CA . GLY A 1 129 ? -7.168 2.773 11.847 1.00 94.50 129 GLY A CA 1
ATOM 1067 C C . GLY A 1 129 ? -8.645 3.158 11.954 1.00 94.50 129 GLY A C 1
ATOM 1068 O O . GLY A 1 129 ? -8.955 4.304 12.269 1.00 94.50 129 GLY A O 1
ATOM 1069 N N . PHE A 1 130 ? -9.538 2.193 11.721 1.00 96.88 130 PHE A N 1
ATOM 1070 C CA . PHE A 1 130 ? -10.968 2.257 11.999 1.00 96.88 130 PHE A CA 1
ATOM 1071 C C . PHE A 1 130 ? -11.441 0.885 12.485 1.00 96.88 130 PHE A C 1
ATOM 1073 O O . PHE A 1 130 ? -11.260 -0.115 11.787 1.00 96.88 130 PHE A O 1
ATOM 1080 N N . PHE A 1 131 ? -12.091 0.837 13.642 1.00 97.75 131 PHE A N 1
ATOM 1081 C CA . PHE A 1 131 ? -12.960 -0.277 14.025 1.00 97.75 131 PHE A CA 1
ATOM 1082 C C . PHE A 1 131 ? -13.934 0.175 15.112 1.00 97.75 131 PHE A C 1
ATOM 1084 O O . PHE A 1 131 ? -13.668 1.138 15.838 1.00 97.75 131 PHE A O 1
ATOM 1091 N N . ALA A 1 132 ? -15.052 -0.534 15.223 1.00 97.88 132 ALA A N 1
ATOM 1092 C CA . ALA A 1 132 ? -16.083 -0.268 16.211 1.00 97.88 132 ALA A CA 1
ATOM 1093 C C . ALA A 1 132 ? -16.489 -1.543 16.948 1.00 97.88 132 ALA A C 1
ATOM 1095 O O . ALA A 1 132 ? -16.463 -2.630 16.369 1.00 97.88 132 ALA A O 1
ATOM 1096 N N . SER A 1 133 ? -16.866 -1.422 18.217 1.00 97.94 133 SER A N 1
ATOM 1097 C CA . SER A 1 133 ? -17.274 -2.572 19.025 1.00 97.94 133 SER A CA 1
ATOM 1098 C C . SER A 1 133 ? -18.183 -2.176 20.178 1.00 97.94 133 SER A C 1
ATOM 1100 O O . SER A 1 133 ? -18.095 -1.072 20.719 1.00 97.94 133 SER A O 1
ATOM 1102 N N . ILE A 1 134 ? -19.011 -3.117 20.619 1.00 97.81 134 ILE A N 1
ATOM 1103 C CA . ILE A 1 134 ? -19.634 -3.057 21.944 1.00 97.81 134 ILE A CA 1
ATOM 1104 C C . ILE A 1 134 ? -18.557 -3.161 23.041 1.00 97.81 134 ILE A C 1
ATOM 1106 O O . ILE A 1 134 ? -17.504 -3.777 22.809 1.00 97.81 134 ILE A O 1
ATOM 1110 N N . PRO A 1 135 ? -18.795 -2.607 24.243 1.00 97.75 135 PRO A N 1
ATOM 1111 C CA . PRO A 1 135 ? -17.913 -2.834 25.382 1.00 97.75 135 PRO A CA 1
ATOM 1112 C C . PRO A 1 135 ? -17.907 -4.320 25.773 1.00 97.75 135 PRO A C 1
ATOM 1114 O O . PRO A 1 135 ? -18.931 -5.001 25.734 1.00 97.75 135 PRO A O 1
ATOM 1117 N N . GLY A 1 136 ? -16.746 -4.834 26.169 1.00 97.19 136 GLY A N 1
ATOM 1118 C CA . GLY A 1 136 ? -16.574 -6.210 26.632 1.00 97.19 136 GLY A CA 1
ATOM 1119 C C . GLY A 1 136 ? -16.494 -7.267 25.525 1.00 97.19 136 GLY A C 1
ATOM 1120 O O . GLY A 1 136 ? -16.536 -8.458 25.830 1.00 97.19 136 GLY A O 1
ATOM 1121 N N . HIS A 1 137 ? -16.389 -6.879 24.248 1.00 97.12 137 HIS A N 1
ATOM 1122 C CA . HIS A 1 137 ? -16.425 -7.841 23.146 1.00 97.12 137 HIS A CA 1
ATOM 1123 C C . HIS A 1 137 ? -15.252 -8.839 23.179 1.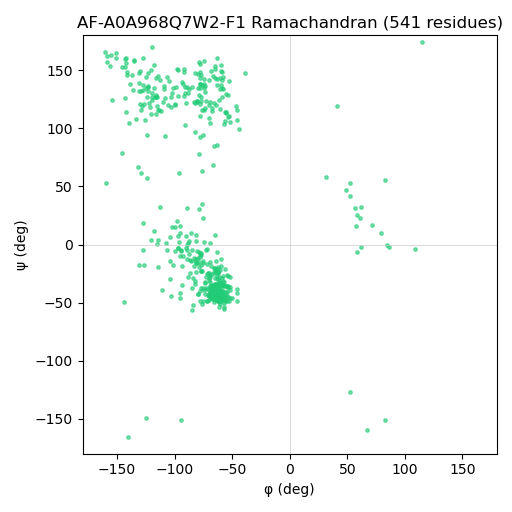00 97.12 137 HIS A C 1
ATOM 1125 O O . HIS A 1 137 ? -14.087 -8.473 23.368 1.00 97.12 137 HIS A O 1
ATOM 1131 N N . SER A 1 138 ? -15.559 -10.115 22.926 1.00 96.69 138 SER A N 1
ATOM 1132 C CA . SER A 1 138 ? -14.611 -11.233 23.061 1.00 96.69 138 SER A CA 1
ATOM 1133 C C . SER A 1 138 ? -13.380 -11.137 22.150 1.00 96.69 138 SER A C 1
ATOM 1135 O O . SER A 1 138 ? -12.305 -11.582 22.540 1.00 96.69 138 SER A O 1
ATOM 1137 N N . ILE A 1 139 ? -13.508 -10.522 20.967 1.00 97.31 139 ILE A N 1
ATOM 1138 C CA . ILE A 1 139 ? -12.381 -10.284 20.047 1.00 97.31 139 ILE A CA 1
ATOM 1139 C C . ILE A 1 139 ? -11.319 -9.400 20.707 1.00 97.31 139 ILE A C 1
ATOM 1141 O O . ILE A 1 139 ? -10.142 -9.744 20.690 1.00 97.31 139 ILE A O 1
ATOM 1145 N N . LEU A 1 140 ? -11.721 -8.279 21.314 1.00 97.88 140 LEU A N 1
ATOM 1146 C CA . LEU A 1 140 ? -10.765 -7.365 21.942 1.00 97.88 140 LEU A CA 1
ATOM 1147 C C . LEU A 1 140 ? -10.218 -7.942 23.241 1.00 97.88 140 LEU A C 1
ATOM 1149 O O . LEU A 1 140 ? -9.044 -7.746 23.530 1.00 97.88 140 LEU A O 1
ATOM 1153 N N . LYS A 1 141 ? -11.022 -8.720 23.981 1.00 97.38 141 LYS A N 1
ATOM 1154 C CA . LYS A 1 141 ? -10.512 -9.479 25.129 1.00 97.38 141 LYS A CA 1
ATOM 1155 C C . LYS A 1 141 ? -9.391 -10.430 24.713 1.00 97.38 141 LYS A C 1
ATOM 1157 O O . LYS A 1 141 ? -8.344 -10.428 25.343 1.00 97.38 141 LYS A O 1
ATOM 1162 N N . HIS A 1 142 ? -9.595 -11.179 23.629 1.00 97.00 142 HIS A N 1
ATOM 1163 C CA . HIS A 1 142 ? -8.591 -12.093 23.092 1.00 97.00 142 HIS A CA 1
ATOM 1164 C C . HIS A 1 142 ? -7.319 -11.359 22.646 1.00 97.00 142 HIS A C 1
ATOM 1166 O O . HIS A 1 142 ? -6.225 -11.787 22.994 1.00 97.00 142 HIS A O 1
ATOM 1172 N N . ALA A 1 143 ? -7.456 -10.222 21.950 1.00 96.56 143 ALA A N 1
ATOM 1173 C CA . ALA A 1 143 ? -6.314 -9.381 21.588 1.00 96.56 143 ALA A CA 1
ATOM 1174 C C . ALA A 1 143 ? -5.517 -8.924 22.821 1.00 96.56 143 ALA A C 1
ATOM 1176 O O . ALA A 1 143 ? -4.293 -9.008 22.839 1.00 96.56 143 ALA A O 1
ATOM 1177 N N . ILE A 1 144 ? -6.213 -8.446 23.856 1.00 96.94 144 ILE A N 1
ATOM 1178 C CA . ILE A 1 144 ? -5.596 -7.987 25.105 1.00 96.94 144 ILE A CA 1
ATOM 1179 C C . ILE A 1 144 ? -4.870 -9.135 25.811 1.00 96.94 144 ILE A C 1
ATOM 1181 O O . ILE A 1 144 ? -3.739 -8.945 26.249 1.00 96.94 144 ILE A O 1
ATOM 1185 N N . ASP A 1 145 ? -5.489 -10.313 25.893 1.00 95.81 145 ASP A N 1
ATOM 1186 C CA . ASP A 1 145 ? -4.902 -11.482 26.554 1.00 95.81 145 ASP A CA 1
ATOM 1187 C C . ASP A 1 145 ? -3.628 -11.955 25.842 1.00 95.81 145 ASP A C 1
ATOM 1189 O O . ASP A 1 145 ? -2.597 -12.108 26.496 1.00 95.81 145 ASP A O 1
ATOM 1193 N N . GLU A 1 146 ? -3.647 -12.071 24.507 1.00 93.69 146 GLU A N 1
ATOM 1194 C CA . GLU A 1 146 ? -2.442 -12.412 23.733 1.00 93.69 146 GLU A CA 1
ATOM 1195 C C . GLU A 1 146 ? -1.316 -11.379 23.941 1.00 93.69 146 GLU A C 1
ATOM 1197 O O . GLU A 1 146 ? -0.148 -11.747 24.079 1.00 93.69 146 GLU A O 1
ATOM 1202 N N . ILE A 1 147 ? -1.640 -10.081 23.994 1.00 91.44 147 ILE A N 1
ATOM 1203 C CA . ILE A 1 147 ? -0.646 -9.017 24.217 1.00 91.44 147 ILE A CA 1
ATOM 1204 C C . ILE A 1 147 ? -0.032 -9.111 25.616 1.00 91.44 147 ILE A C 1
ATOM 1206 O O . ILE A 1 147 ? 1.173 -8.913 25.762 1.00 91.44 147 ILE A O 1
ATOM 1210 N N . VAL A 1 148 ? -0.836 -9.400 26.641 1.00 90.62 148 VAL A N 1
ATOM 1211 C CA . VAL A 1 148 ? -0.356 -9.547 28.026 1.00 90.62 148 VAL A CA 1
ATOM 1212 C C . VAL A 1 148 ? 0.592 -10.739 28.166 1.00 90.62 148 VAL A C 1
ATOM 1214 O O . VAL A 1 148 ? 1.541 -10.670 28.946 1.00 90.62 148 VAL A O 1
ATOM 1217 N N . GLU A 1 149 ? 0.363 -11.807 27.403 1.00 89.38 149 GLU A N 1
ATOM 1218 C CA . GLU A 1 149 ? 1.214 -13.002 27.387 1.00 89.38 149 GLU A CA 1
ATOM 1219 C C . GLU A 1 149 ? 2.460 -12.857 26.494 1.00 89.38 149 GLU A C 1
ATOM 1221 O O . GLU A 1 149 ? 3.392 -13.658 26.594 1.00 89.38 149 GLU A O 1
ATOM 1226 N N . THR A 1 150 ? 2.508 -11.839 25.631 1.00 86.44 150 THR A N 1
ATOM 1227 C CA . THR A 1 150 ? 3.615 -11.625 24.693 1.00 86.44 150 THR A CA 1
ATOM 1228 C C . THR A 1 150 ? 4.851 -11.048 25.388 1.00 86.44 150 THR A C 1
ATOM 1230 O O . THR A 1 150 ? 4.770 -10.097 26.166 1.00 86.44 150 THR A O 1
ATOM 1233 N N . ASP A 1 151 ? 6.031 -11.571 25.043 1.00 83.19 151 ASP A N 1
ATOM 1234 C CA . ASP A 1 151 ? 7.306 -11.012 25.497 1.00 83.19 151 ASP A CA 1
ATOM 1235 C C . ASP A 1 151 ? 7.524 -9.591 24.943 1.00 83.19 151 ASP A C 1
ATOM 1237 O O . ASP A 1 151 ? 7.595 -9.356 23.733 1.00 83.19 151 ASP A O 1
ATOM 1241 N N . LEU A 1 152 ? 7.662 -8.622 25.850 1.00 80.62 152 LEU A N 1
ATOM 1242 C CA . LEU A 1 152 ? 7.865 -7.214 25.518 1.00 80.62 152 LEU A CA 1
ATOM 1243 C C . LEU A 1 152 ? 9.192 -6.956 24.794 1.00 80.62 152 LEU A C 1
ATOM 1245 O O . LEU A 1 152 ? 9.293 -5.970 24.060 1.00 80.62 152 LEU A O 1
ATOM 1249 N N . GLU A 1 153 ? 10.203 -7.815 24.960 1.00 80.50 153 GLU A N 1
ATOM 1250 C CA . GLU A 1 153 ? 11.450 -7.702 24.196 1.00 80.50 153 GLU A CA 1
ATOM 1251 C C . GLU A 1 153 ? 11.211 -7.926 22.697 1.00 80.50 153 GLU A C 1
ATOM 1253 O O . GLU A 1 153 ? 11.788 -7.211 21.872 1.00 80.50 153 GLU A O 1
ATOM 1258 N N . LEU A 1 154 ? 10.282 -8.818 22.331 1.00 76.25 154 LEU A N 1
ATOM 1259 C CA . LEU A 1 154 ? 9.886 -9.033 20.937 1.00 76.25 154 LEU A CA 1
ATOM 1260 C C . LEU A 1 154 ? 9.227 -7.781 20.355 1.00 76.25 154 LEU A C 1
ATOM 1262 O O . LEU A 1 154 ? 9.607 -7.347 19.266 1.00 76.25 154 LEU A O 1
ATOM 1266 N N . ILE A 1 155 ? 8.314 -7.150 21.103 1.00 74.31 155 ILE A N 1
ATOM 1267 C CA . ILE A 1 155 ? 7.662 -5.891 20.700 1.00 74.31 155 ILE A CA 1
ATOM 1268 C C . ILE A 1 155 ? 8.709 -4.782 20.502 1.00 74.31 155 ILE A C 1
ATOM 1270 O O . ILE A 1 155 ? 8.664 -4.034 19.522 1.00 74.31 155 ILE A O 1
ATOM 1274 N N . ASN A 1 156 ? 9.683 -4.695 21.410 1.00 76.62 156 ASN A N 1
ATOM 1275 C CA . ASN A 1 156 ? 10.709 -3.652 21.409 1.00 76.62 156 ASN A CA 1
ATOM 1276 C C . ASN A 1 156 ? 11.824 -3.863 20.374 1.00 76.62 156 ASN A C 1
ATOM 1278 O O . ASN A 1 156 ? 12.516 -2.904 20.028 1.00 76.62 156 ASN A O 1
ATOM 1282 N N . SER A 1 157 ? 11.981 -5.075 19.836 1.00 69.88 157 SER A N 1
ATOM 1283 C CA . SER A 1 157 ? 12.988 -5.401 18.815 1.00 69.88 157 SER A CA 1
ATOM 1284 C C . SER A 1 157 ? 12.729 -4.762 17.434 1.00 69.88 157 SER A C 1
ATOM 1286 O O . SER A 1 157 ? 13.522 -4.950 16.510 1.00 69.88 157 SER A O 1
ATOM 1288 N N . ASN A 1 158 ? 11.657 -3.965 17.290 1.00 55.22 158 ASN A N 1
ATOM 1289 C CA . ASN A 1 158 ? 11.292 -3.123 16.137 1.00 55.22 158 ASN A CA 1
ATOM 1290 C C . ASN A 1 158 ? 11.099 -3.829 14.785 1.00 55.22 158 ASN A C 1
ATOM 1292 O O . ASN A 1 158 ? 10.663 -3.187 13.830 1.00 55.22 158 ASN A O 1
ATOM 1296 N N . SER A 1 159 ? 11.385 -5.123 14.668 1.00 56.69 159 SER A N 1
ATOM 1297 C CA . SER A 1 159 ? 11.335 -5.815 13.381 1.00 56.69 159 SER A CA 1
ATOM 1298 C C . SER A 1 159 ? 9.918 -6.200 12.952 1.00 56.69 159 SER A C 1
ATOM 1300 O O . SER A 1 159 ? 9.746 -6.515 11.777 1.00 56.69 159 SER A O 1
ATOM 1302 N N . ASN A 1 160 ? 8.895 -6.110 13.827 1.00 68.06 160 ASN A N 1
ATOM 1303 C CA . ASN A 1 160 ? 7.533 -6.450 13.406 1.00 68.06 160 ASN A CA 1
ATOM 1304 C C . ASN A 1 160 ? 6.338 -5.909 14.224 1.00 68.06 160 ASN A C 1
ATOM 1306 O O . ASN A 1 160 ? 5.440 -6.660 14.601 1.00 68.06 160 ASN A O 1
ATOM 1310 N N . VAL A 1 161 ? 6.256 -4.594 14.473 1.00 80.38 161 VAL A N 1
ATOM 1311 C CA . VAL A 1 161 ? 5.078 -3.994 15.155 1.00 80.38 161 VAL A CA 1
ATOM 1312 C C . VAL A 1 161 ? 3.752 -4.402 14.487 1.00 80.38 161 VAL A C 1
ATOM 1314 O O . VAL A 1 161 ? 2.783 -4.723 15.170 1.00 80.38 161 VAL A O 1
ATOM 1317 N N . ALA A 1 162 ? 3.722 -4.474 13.152 1.00 81.75 162 ALA A N 1
ATOM 1318 C CA . ALA A 1 162 ? 2.532 -4.857 12.397 1.00 81.75 162 ALA A CA 1
ATOM 1319 C C . ALA A 1 162 ? 2.050 -6.298 12.678 1.00 81.75 162 ALA A C 1
ATOM 1321 O O . ALA A 1 162 ? 0.840 -6.533 12.657 1.00 81.75 162 ALA A O 1
ATOM 1322 N N . GLU A 1 163 ? 2.960 -7.242 12.945 1.00 84.12 163 GLU A N 1
ATOM 1323 C CA . GLU A 1 163 ? 2.641 -8.642 13.276 1.00 84.12 163 GLU A CA 1
ATOM 1324 C C . GLU A 1 163 ? 2.377 -8.906 14.749 1.00 84.12 163 GLU A C 1
ATOM 1326 O O . GLU A 1 163 ? 1.681 -9.874 15.055 1.00 84.12 163 GLU A O 1
ATOM 1331 N N . ILE A 1 164 ? 2.911 -8.078 15.649 1.00 86.25 164 ILE A N 1
ATOM 1332 C CA . ILE A 1 164 ? 2.791 -8.326 17.090 1.00 86.25 164 ILE A CA 1
ATOM 1333 C C . ILE A 1 164 ? 1.613 -7.563 17.698 1.00 86.25 164 ILE A C 1
ATOM 1335 O O . ILE A 1 164 ? 0.880 -8.122 18.505 1.00 86.25 164 ILE A O 1
ATOM 1339 N N . THR A 1 165 ? 1.402 -6.306 17.304 1.00 91.12 165 THR A N 1
ATOM 1340 C CA . THR A 1 165 ? 0.310 -5.471 17.838 1.00 91.12 165 THR A CA 1
ATOM 1341 C C . THR A 1 165 ? -0.569 -4.862 16.751 1.00 91.12 165 THR A C 1
ATOM 1343 O O . THR A 1 165 ? -1.684 -4.441 17.043 1.00 91.12 165 THR A O 1
ATOM 1346 N N . GLY A 1 166 ? -0.096 -4.818 15.505 1.00 91.25 166 GLY A N 1
ATOM 1347 C CA . GLY A 1 166 ? -0.718 -4.068 14.421 1.00 91.25 166 GLY A CA 1
ATOM 1348 C C . GLY A 1 166 ? -1.691 -4.857 13.522 1.00 91.25 166 GLY A C 1
ATOM 1349 O O . GLY A 1 166 ? -2.339 -5.809 13.957 1.00 91.25 166 GLY A O 1
ATOM 1350 N N . PRO A 1 167 ? -1.824 -4.473 12.237 1.00 91.19 167 PRO A N 1
ATOM 1351 C CA . PRO A 1 167 ? -2.832 -5.028 11.326 1.00 91.19 167 PRO A CA 1
ATOM 1352 C C . PRO A 1 167 ? -2.777 -6.542 11.067 1.00 91.19 167 PRO A C 1
ATOM 1354 O O . PRO A 1 167 ? -3.819 -7.167 10.848 1.00 91.19 167 PRO A O 1
ATOM 1357 N N . TYR A 1 168 ? -1.587 -7.152 11.059 1.00 89.38 168 TYR A N 1
ATOM 1358 C CA . TYR A 1 168 ? -1.454 -8.600 10.847 1.00 89.38 168 TYR A CA 1
ATOM 1359 C C . TYR A 1 168 ? -1.822 -9.378 12.114 1.00 89.38 168 TYR A C 1
ATOM 1361 O O . TYR A 1 168 ? -2.501 -10.405 12.028 1.00 89.38 168 TYR A O 1
ATOM 1369 N N . PHE A 1 169 ? -1.456 -8.845 13.285 1.00 92.31 169 PHE A N 1
ATOM 1370 C CA . PHE A 1 169 ? -1.934 -9.338 14.577 1.00 92.31 169 PHE A CA 1
ATOM 1371 C C . PHE A 1 169 ? -3.463 -9.293 14.637 1.00 92.31 169 PHE A C 1
ATOM 1373 O O . PHE A 1 169 ? -4.118 -10.312 14.851 1.00 92.31 169 PHE A O 1
ATOM 1380 N N . PHE A 1 170 ? -4.051 -8.131 14.357 1.00 94.81 170 PHE A N 1
ATOM 1381 C CA . PHE A 1 170 ? -5.494 -7.955 14.457 1.00 94.81 170 PHE A CA 1
ATOM 1382 C C . PHE A 1 170 ? -6.258 -8.858 13.486 1.00 94.81 170 PHE A C 1
ATOM 1384 O O . PHE A 1 170 ? -7.234 -9.497 13.879 1.00 94.81 170 PHE A O 1
ATOM 1391 N N . ARG A 1 171 ? -5.757 -9.013 12.250 1.00 93.31 171 ARG A N 1
ATOM 1392 C CA . ARG A 1 171 ? -6.260 -10.005 11.286 1.00 93.31 171 ARG A CA 1
ATOM 1393 C C . ARG A 1 171 ? -6.320 -11.404 11.889 1.00 93.31 171 ARG A C 1
ATOM 1395 O O . ARG A 1 171 ? -7.316 -12.096 11.696 1.00 93.31 171 ARG A O 1
ATOM 1402 N N . ARG A 1 172 ? -5.269 -11.844 12.591 1.00 92.06 172 ARG A N 1
ATOM 1403 C CA . ARG A 1 172 ? -5.229 -13.164 13.242 1.00 92.06 172 ARG A CA 1
ATOM 1404 C C . ARG A 1 172 ? -6.317 -1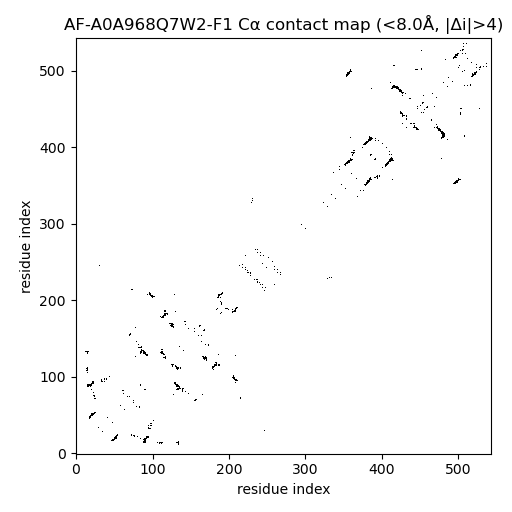3.284 14.308 1.00 92.06 172 ARG A C 1
ATOM 1406 O O . ARG A 1 172 ? -7.027 -14.285 14.308 1.00 92.06 172 ARG A O 1
ATOM 1413 N N . VAL A 1 173 ? -6.488 -12.259 15.144 1.00 92.81 173 VAL A N 1
ATOM 1414 C CA . VAL A 1 173 ? -7.490 -12.241 16.225 1.00 92.81 173 VAL A CA 1
ATOM 1415 C C . VAL A 1 173 ? -8.923 -12.317 15.679 1.00 92.81 173 VAL A C 1
ATOM 1417 O O . VAL A 1 173 ? -9.755 -13.039 16.237 1.00 92.81 173 VAL A O 1
ATOM 1420 N N . ILE A 1 174 ? -9.226 -11.601 14.589 1.00 92.50 174 ILE A N 1
ATOM 1421 C CA . ILE A 1 174 ? -10.574 -11.579 13.992 1.00 92.50 174 ILE A CA 1
ATOM 1422 C C . ILE A 1 174 ? -10.855 -12.761 13.055 1.00 92.50 174 ILE A C 1
ATOM 1424 O O . ILE A 1 174 ? -11.998 -12.947 12.632 1.00 92.50 174 ILE A O 1
ATOM 1428 N N . ASN A 1 175 ? -9.835 -13.535 12.674 1.00 88.50 175 ASN A N 1
ATOM 1429 C CA . ASN A 1 175 ? -9.988 -14.589 11.678 1.00 88.50 175 ASN A CA 1
ATOM 1430 C C . ASN A 1 175 ? -11.042 -15.616 12.128 1.00 88.50 175 ASN A C 1
ATOM 1432 O O . ASN A 1 175 ? -11.055 -16.045 13.280 1.00 88.50 175 ASN A O 1
ATOM 1436 N N . ASN A 1 176 ? -11.934 -16.013 11.217 1.00 85.69 176 ASN A N 1
ATOM 1437 C CA . ASN A 1 176 ? -13.071 -16.907 11.491 1.00 85.69 176 ASN A CA 1
ATOM 1438 C C . ASN A 1 176 ? -14.055 -16.424 12.583 1.00 85.69 176 ASN A C 1
ATOM 1440 O O . ASN A 1 176 ? -14.858 -17.215 13.079 1.00 85.69 176 ASN A O 1
ATOM 1444 N N . ARG A 1 177 ? -14.031 -15.140 12.965 1.00 91.12 177 ARG A N 1
ATOM 1445 C CA . ARG A 1 177 ? -15.019 -14.533 13.871 1.00 91.12 177 ARG A CA 1
ATOM 1446 C C . ARG A 1 177 ? -16.091 -13.790 13.072 1.00 91.12 177 ARG A C 1
ATOM 1448 O O . ARG A 1 177 ? -15.832 -13.270 11.987 1.00 91.12 177 ARG A O 1
ATOM 1455 N N . LYS A 1 178 ? -17.305 -13.716 13.621 1.00 92.88 178 LYS A N 1
ATOM 1456 C CA . LYS A 1 178 ? -18.394 -12.925 13.036 1.00 92.88 178 LYS A CA 1
ATOM 1457 C C . LYS A 1 178 ? -18.123 -11.439 13.285 1.00 92.88 178 LYS A C 1
ATOM 1459 O O . LYS A 1 178 ? -18.112 -11.010 14.432 1.00 92.88 178 LYS A O 1
ATOM 1464 N N . VAL A 1 179 ? -17.915 -10.683 12.212 1.00 94.19 179 VAL A N 1
ATOM 1465 C CA . VAL A 1 179 ? -17.726 -9.224 12.220 1.00 94.19 179 VAL A CA 1
ATOM 1466 C C . VAL A 1 179 ? -18.435 -8.621 11.007 1.00 94.19 179 VAL A C 1
ATOM 1468 O O . VAL A 1 179 ? -18.466 -9.253 9.946 1.00 94.19 179 VAL A O 1
ATOM 1471 N N . LYS A 1 180 ? -18.988 -7.411 11.133 1.00 95.75 180 LYS A N 1
ATOM 1472 C CA . LYS A 1 180 ? -19.466 -6.628 9.983 1.00 95.75 180 LYS A CA 1
ATOM 1473 C C . LYS A 1 180 ? -18.253 -6.012 9.289 1.00 95.75 180 LYS A C 1
ATOM 1475 O O . LYS A 1 180 ? -17.447 -5.329 9.920 1.00 95.75 180 LYS A O 1
ATOM 1480 N N . LYS A 1 181 ? -18.095 -6.295 7.998 1.00 94.62 181 LYS A N 1
ATOM 1481 C CA . LYS A 1 181 ? -17.008 -5.762 7.170 1.00 94.62 181 LYS A CA 1
ATOM 1482 C C . LYS A 1 181 ? -17.569 -4.653 6.297 1.00 94.62 181 LYS A C 1
ATOM 1484 O O . LYS A 1 181 ? -18.467 -4.907 5.501 1.00 94.62 181 LYS A O 1
ATOM 1489 N N . LEU A 1 182 ? -17.053 -3.445 6.475 1.00 93.25 182 LEU A N 1
ATOM 1490 C CA . LEU A 1 182 ? -17.364 -2.310 5.614 1.00 93.25 182 LEU A CA 1
ATOM 1491 C C . LEU A 1 182 ? -16.564 -2.394 4.311 1.00 93.25 182 LEU A C 1
ATOM 1493 O O . LEU A 1 182 ? -15.492 -3.007 4.277 1.00 93.25 182 LEU A O 1
ATOM 1497 N N . ASN A 1 183 ? -17.059 -1.735 3.263 1.00 90.88 183 ASN A N 1
ATOM 1498 C CA . ASN A 1 183 ? -16.343 -1.620 1.997 1.00 90.88 183 ASN A CA 1
ATOM 1499 C C . ASN A 1 183 ? -15.057 -0.813 2.206 1.00 90.88 183 ASN A C 1
ATOM 1501 O O . ASN A 1 183 ? -15.047 0.174 2.948 1.00 90.88 183 ASN A O 1
ATOM 1505 N N . THR A 1 184 ? -13.974 -1.177 1.513 1.00 89.75 184 THR A N 1
ATOM 1506 C CA . THR A 1 184 ? -12.691 -0.463 1.630 1.00 89.75 184 THR A CA 1
ATOM 1507 C C . THR A 1 184 ? -12.832 1.035 1.356 1.00 89.75 184 THR A C 1
ATOM 1509 O O . THR A 1 184 ? -12.203 1.848 2.031 1.00 89.75 184 THR A O 1
ATOM 1512 N N . CYS A 1 185 ? -13.691 1.434 0.411 1.00 87.75 185 CYS A N 1
ATOM 1513 C CA . CYS A 1 185 ? -13.913 2.843 0.092 1.00 87.75 185 CYS A CA 1
ATOM 1514 C C . CYS A 1 185 ? -14.485 3.668 1.254 1.00 87.75 185 CYS A C 1
ATOM 1516 O O . CYS A 1 185 ? -14.220 4.865 1.279 1.00 87.75 185 CYS A O 1
ATOM 1518 N N . ASN A 1 186 ? -15.182 3.065 2.228 1.00 92.38 186 ASN A N 1
ATOM 1519 C CA . ASN A 1 186 ? -15.828 3.822 3.302 1.00 92.38 186 ASN A CA 1
ATOM 1520 C C . ASN A 1 186 ? -14.818 4.622 4.150 1.00 92.38 186 ASN A C 1
ATOM 1522 O O . ASN A 1 186 ? -15.141 5.735 4.560 1.00 92.38 186 ASN A O 1
ATOM 1526 N N . PHE A 1 187 ? -13.606 4.091 4.377 1.00 92.56 187 PHE A N 1
ATOM 1527 C CA . PHE A 1 187 ? -12.545 4.752 5.166 1.00 92.56 187 PHE A CA 1
ATOM 1528 C C . PHE A 1 187 ? -11.164 4.790 4.493 1.00 92.56 187 PHE A C 1
ATOM 1530 O O . PHE A 1 187 ? -10.304 5.597 4.859 1.00 92.56 187 PHE A O 1
ATOM 1537 N N . TYR A 1 188 ? -10.942 3.949 3.481 1.00 89.44 188 TYR A N 1
ATOM 1538 C CA . TYR A 1 188 ? -9.683 3.849 2.740 1.00 89.44 188 TYR A CA 1
ATOM 1539 C C . TYR A 1 188 ? -9.906 4.052 1.229 1.00 89.44 188 TYR A C 1
ATOM 1541 O O . TYR A 1 188 ? -9.556 3.191 0.413 1.00 89.44 188 TYR A O 1
ATOM 1549 N N . PRO A 1 189 ? -10.476 5.199 0.803 1.00 80.31 189 PRO A N 1
ATOM 1550 C CA . PRO A 1 189 ? -10.664 5.487 -0.618 1.00 80.31 189 PRO A CA 1
ATOM 1551 C C . PRO A 1 189 ? -9.333 5.648 -1.370 1.00 80.31 189 PRO A C 1
ATOM 1553 O O . PRO A 1 189 ? -9.296 5.473 -2.589 1.00 80.31 189 PRO A O 1
ATOM 1556 N N . TYR A 1 190 ? -8.241 5.929 -0.650 1.00 74.44 190 TYR A N 1
ATOM 1557 C CA . TYR A 1 190 ? -6.893 6.089 -1.190 1.00 74.44 190 TYR A CA 1
ATOM 1558 C C . TYR A 1 190 ? -5.911 5.154 -0.485 1.00 74.44 190 TYR A C 1
ATOM 1560 O O . TYR A 1 190 ? -6.002 4.935 0.723 1.00 74.44 190 TYR A O 1
ATOM 1568 N N . PHE A 1 191 ? -4.944 4.629 -1.235 1.00 63.56 191 PHE A N 1
ATOM 1569 C CA . PHE A 1 191 ? -3.911 3.736 -0.712 1.00 63.56 191 PHE A CA 1
ATOM 1570 C C . PHE A 1 191 ? -2.671 4.525 -0.268 1.00 63.56 191 PHE A C 1
ATOM 1572 O O . PHE A 1 191 ? -2.318 5.516 -0.901 1.00 63.56 191 PHE A O 1
ATOM 1579 N N . HIS A 1 192 ? -1.955 4.051 0.755 1.00 53.97 192 HIS A N 1
ATOM 1580 C CA . HIS A 1 192 ? -0.799 4.741 1.358 1.00 53.97 192 HIS A CA 1
ATOM 1581 C C . HIS A 1 192 ? 0.343 5.110 0.398 1.00 53.97 192 HIS A C 1
ATOM 1583 O O . HIS A 1 192 ? 1.136 6.001 0.695 1.00 53.97 192 HIS A O 1
ATOM 1589 N N . LEU A 1 193 ? 0.429 4.436 -0.753 1.00 40.91 193 LEU A N 1
ATOM 1590 C CA . LEU A 1 193 ? 1.441 4.673 -1.790 1.00 40.91 193 LEU A CA 1
ATOM 1591 C C . LEU A 1 193 ? 0.982 5.625 -2.902 1.00 40.91 193 LEU A C 1
ATOM 1593 O O . LEU A 1 193 ? 1.783 5.968 -3.768 1.00 40.91 193 LEU A O 1
ATOM 1597 N N . LYS A 1 194 ? -0.282 6.060 -2.897 1.00 44.06 194 LYS A N 1
ATOM 1598 C CA . LYS A 1 194 ? -0.862 6.911 -3.940 1.00 44.06 194 LYS A CA 1
ATOM 1599 C C . LYS A 1 194 ? -1.435 8.169 -3.301 1.00 44.06 194 LYS A C 1
ATOM 1601 O O . LYS A 1 194 ? -2.572 8.192 -2.846 1.00 44.06 194 LYS A O 1
ATOM 1606 N N . SER A 1 195 ? -0.635 9.230 -3.267 1.00 35.47 195 SER A N 1
ATOM 1607 C CA . SER A 1 195 ? -1.024 10.552 -2.759 1.00 35.47 195 SER A CA 1
ATOM 1608 C C . SER A 1 195 ? -1.934 11.337 -3.711 1.00 35.47 195 SER A C 1
ATOM 1610 O O . SER A 1 195 ? -1.962 12.566 -3.659 1.00 35.47 195 SER A O 1
ATOM 1612 N N . GLU A 1 196 ? -2.651 10.665 -4.606 1.00 41.31 196 GLU A N 1
ATOM 1613 C CA . GLU A 1 196 ? -3.457 11.320 -5.626 1.00 41.31 196 GLU A CA 1
ATOM 1614 C C . GLU A 1 196 ? -4.934 10.990 -5.421 1.00 41.31 196 GLU A C 1
ATOM 1616 O O . GLU A 1 196 ? -5.338 9.837 -5.268 1.00 41.31 196 GLU A O 1
ATOM 1621 N N . TRP A 1 197 ? -5.715 12.068 -5.363 1.00 39.34 197 TRP A N 1
ATOM 1622 C CA . TRP A 1 197 ? -7.159 12.100 -5.214 1.00 39.34 197 TRP A CA 1
ATOM 1623 C C . TRP A 1 197 ? -7.788 11.440 -6.439 1.00 39.34 197 TRP A C 1
ATOM 1625 O O . TRP A 1 197 ? -8.114 12.104 -7.422 1.00 39.34 197 TRP A O 1
ATOM 1635 N N . TYR A 1 198 ? -7.919 10.117 -6.416 1.00 40.22 198 TYR A N 1
ATOM 1636 C CA . TYR A 1 198 ? -8.793 9.429 -7.351 1.00 40.22 198 TYR A CA 1
ATOM 1637 C C . TYR A 1 198 ? -10.181 10.065 -7.258 1.00 40.22 198 TYR A C 1
ATOM 1639 O O . TYR A 1 198 ? -10.745 10.165 -6.170 1.00 40.22 198 TYR A O 1
ATOM 1647 N N . GLN A 1 199 ? -10.755 10.452 -8.397 1.00 43.38 199 GLN A N 1
ATOM 1648 C CA . GLN A 1 199 ? -12.200 10.626 -8.520 1.00 43.38 199 GLN A CA 1
ATOM 1649 C C . GLN A 1 199 ? -12.848 9.239 -8.386 1.00 43.38 199 GLN A C 1
ATOM 1651 O O . GLN A 1 199 ? -13.324 8.656 -9.355 1.00 43.38 199 GLN A O 1
ATOM 1656 N N . ARG A 1 200 ? -12.789 8.651 -7.187 1.00 51.75 200 ARG A N 1
ATOM 1657 C CA . ARG A 1 200 ? -13.761 7.634 -6.807 1.00 51.75 200 ARG A CA 1
ATOM 1658 C C . ARG A 1 200 ? -15.092 8.347 -6.668 1.00 51.75 200 ARG A C 1
ATOM 1660 O O . ARG A 1 200 ? -15.125 9.523 -6.303 1.00 51.75 200 ARG A O 1
ATOM 1667 N N . ASN A 1 201 ? -16.172 7.629 -6.947 1.00 58.12 201 ASN A N 1
ATOM 1668 C CA . ASN A 1 201 ? -17.446 8.075 -6.437 1.00 58.12 201 ASN A CA 1
ATOM 1669 C C . ASN A 1 201 ? -17.306 8.190 -4.904 1.00 58.12 201 ASN A C 1
ATOM 1671 O O . ASN A 1 201 ? -17.005 7.196 -4.243 1.00 58.12 201 ASN A O 1
ATOM 1675 N N . LEU A 1 202 ? -17.390 9.417 -4.379 1.00 73.69 202 LEU A N 1
ATOM 1676 C CA . LEU A 1 202 ? -17.256 9.700 -2.950 1.00 73.69 202 LEU A CA 1
ATOM 1677 C C . LEU A 1 202 ? -18.600 9.579 -2.220 1.00 73.69 202 LEU A C 1
ATOM 1679 O O . LEU A 1 202 ? -18.648 9.832 -1.017 1.00 73.69 202 LEU A O 1
ATOM 1683 N N . ASP A 1 203 ? -19.661 9.188 -2.933 1.00 78.94 203 ASP A N 1
ATOM 1684 C CA . ASP A 1 203 ? -21.000 9.007 -2.373 1.00 78.94 203 ASP A CA 1
ATOM 1685 C C . ASP A 1 203 ? -20.971 8.035 -1.181 1.00 78.94 203 ASP A C 1
ATOM 1687 O O . ASP A 1 203 ? -21.536 8.350 -0.140 1.00 78.94 203 ASP A O 1
ATOM 1691 N N . ASP A 1 204 ? -20.201 6.941 -1.274 1.00 84.94 204 ASP A N 1
ATOM 1692 C CA . ASP A 1 204 ? -20.064 5.923 -0.215 1.00 84.94 204 ASP A CA 1
ATOM 1693 C C . ASP A 1 204 ? -18.843 6.141 0.706 1.00 84.94 204 ASP A C 1
ATOM 1695 O O . ASP A 1 204 ? -18.393 5.223 1.397 1.00 84.94 204 ASP A O 1
ATOM 1699 N N . VAL A 1 205 ? -18.234 7.329 0.707 1.00 90.62 205 VAL A N 1
ATOM 1700 C CA . VAL A 1 205 ? -17.061 7.627 1.547 1.00 90.62 205 VAL A CA 1
ATOM 1701 C C . VAL A 1 205 ? -17.502 8.333 2.823 1.00 90.62 205 VAL A C 1
ATOM 1703 O O . VAL A 1 205 ? -18.151 9.370 2.786 1.00 90.62 205 VAL A O 1
ATOM 1706 N N . TYR A 1 206 ? -17.072 7.814 3.968 1.00 94.00 206 TYR A N 1
ATOM 1707 C CA . TYR A 1 206 ? -17.409 8.358 5.282 1.00 94.00 206 TYR A CA 1
ATOM 1708 C C . TYR A 1 206 ? -16.203 8.991 5.964 1.00 94.00 206 TYR A C 1
ATOM 1710 O O . TYR A 1 206 ? -16.308 10.058 6.569 1.00 94.00 206 TYR A O 1
ATOM 1718 N N . GLY A 1 207 ? -15.036 8.367 5.817 1.00 92.31 207 GLY A N 1
ATOM 1719 C CA . GLY A 1 207 ? -13.755 8.886 6.267 1.00 92.31 207 GLY A CA 1
ATOM 1720 C C . GLY A 1 207 ? -12.671 8.716 5.209 1.00 92.31 207 GLY A C 1
ATOM 1721 O O . GLY A 1 207 ? -12.765 7.889 4.304 1.00 92.31 207 GLY A O 1
ATOM 1722 N N . ILE A 1 208 ? -11.622 9.521 5.315 1.00 90.31 208 ILE A N 1
ATOM 1723 C CA . ILE A 1 208 ? -10.462 9.469 4.432 1.00 90.31 208 ILE A CA 1
ATOM 1724 C C . ILE A 1 208 ? -9.214 9.320 5.297 1.00 90.31 208 ILE A C 1
ATOM 1726 O O . ILE A 1 208 ? -8.773 10.286 5.924 1.00 90.31 208 ILE A O 1
ATOM 1730 N N . HIS A 1 209 ? -8.609 8.130 5.297 1.00 88.94 209 HIS A N 1
ATOM 1731 C CA . HIS A 1 209 ? -7.274 7.937 5.870 1.00 88.94 209 HIS A CA 1
ATOM 1732 C C . HIS A 1 209 ? -6.248 8.691 5.018 1.00 88.94 209 HIS A C 1
ATOM 1734 O O . HIS A 1 209 ? -6.060 8.387 3.838 1.00 88.94 209 HIS A O 1
ATOM 1740 N N . THR A 1 210 ? -5.612 9.716 5.587 1.00 81.38 210 THR A N 1
ATOM 1741 C CA . THR A 1 210 ? -4.679 10.586 4.844 1.00 81.38 210 THR A CA 1
ATOM 1742 C C . THR A 1 210 ? -3.228 10.099 4.863 1.00 81.38 210 THR A C 1
ATOM 1744 O O . THR A 1 210 ? -2.364 10.728 4.244 1.00 81.38 210 THR A O 1
ATOM 1747 N N . TRP A 1 211 ? -2.955 8.972 5.530 1.00 75.62 211 TRP A N 1
ATOM 1748 C CA . TRP A 1 211 ? -1.640 8.330 5.610 1.00 75.62 211 TRP A CA 1
ATOM 1749 C C . TRP A 1 211 ? -0.541 9.290 6.068 1.00 75.62 211 TRP A C 1
ATOM 1751 O O . TRP A 1 211 ? 0.504 9.467 5.434 1.00 75.62 211 TRP A O 1
ATOM 1761 N N . GLY A 1 212 ? -0.803 9.942 7.195 1.00 65.94 212 GLY A N 1
ATOM 1762 C CA . GLY A 1 212 ? 0.031 10.966 7.797 1.00 65.94 212 GLY A CA 1
ATOM 1763 C C . GLY A 1 212 ? 1.419 10.481 8.220 1.00 65.94 212 GLY A C 1
ATOM 1764 O O . GLY A 1 212 ? 2.341 11.289 8.331 1.00 65.94 212 GLY A O 1
ATOM 1765 N N . GLY A 1 213 ? 1.598 9.170 8.408 1.00 68.69 213 GLY A N 1
ATOM 1766 C CA . GLY A 1 213 ? 2.905 8.536 8.590 1.00 68.69 213 GLY A CA 1
ATOM 1767 C C . GLY A 1 213 ? 3.577 8.830 9.930 1.00 68.69 213 GLY A C 1
ATOM 1768 O O . GLY A 1 213 ? 4.779 8.619 10.050 1.00 68.69 213 GLY A O 1
ATOM 1769 N N . SER A 1 214 ? 2.846 9.310 10.943 1.00 64.38 214 SER A N 1
ATOM 1770 C CA . SER A 1 214 ? 3.410 9.650 12.264 1.00 64.38 214 SER A CA 1
ATOM 1771 C C . SER A 1 214 ? 3.991 8.451 13.022 1.00 64.38 214 SER A C 1
ATOM 1773 O O . SER A 1 214 ? 4.722 8.636 13.991 1.00 64.38 214 SER A O 1
ATOM 1775 N N . TRP A 1 215 ? 3.688 7.228 12.582 1.00 63.69 215 TRP A N 1
ATOM 1776 C CA . TRP A 1 215 ? 4.270 5.987 13.094 1.00 63.69 215 TRP A CA 1
ATOM 1777 C C . TRP A 1 215 ? 5.652 5.663 12.500 1.00 63.69 215 TRP A C 1
ATOM 1779 O O . TRP A 1 215 ? 6.330 4.765 12.995 1.00 63.69 215 TRP A O 1
ATOM 1789 N N . LEU A 1 216 ? 6.074 6.349 11.431 1.00 61.16 216 LEU A N 1
ATOM 1790 C CA . LEU A 1 216 ? 7.374 6.128 10.798 1.00 61.16 216 LEU A CA 1
ATOM 1791 C C . LEU A 1 216 ? 8.455 6.944 11.507 1.00 61.16 216 LEU A C 1
ATOM 1793 O O . LEU A 1 216 ? 8.254 8.133 11.712 1.00 61.16 216 LEU A O 1
ATOM 1797 N N . PRO A 1 217 ? 9.640 6.385 11.797 1.00 65.75 217 PRO A N 1
ATOM 1798 C CA . PRO A 1 217 ? 10.718 7.170 12.382 1.00 65.75 217 PRO A CA 1
ATOM 1799 C C . PRO A 1 217 ? 11.201 8.247 11.401 1.00 65.75 217 PRO A C 1
ATOM 1801 O O . PRO A 1 217 ? 11.160 8.068 10.178 1.00 65.75 217 PRO A O 1
ATOM 1804 N N . LEU A 1 218 ? 11.710 9.359 11.933 1.00 65.25 218 LEU A N 1
ATOM 1805 C CA . LEU A 1 218 ? 12.222 10.488 11.152 1.00 65.25 218 LEU A CA 1
ATOM 1806 C C . LEU A 1 218 ? 13.249 10.057 10.087 1.00 65.25 218 LEU A C 1
ATOM 1808 O O . LEU A 1 218 ? 13.278 10.590 8.973 1.00 65.25 218 LEU A O 1
ATOM 1812 N N . GLU A 1 219 ? 14.080 9.068 10.407 1.00 64.62 219 GLU A N 1
ATOM 1813 C CA . GLU A 1 219 ? 15.076 8.471 9.520 1.00 64.62 219 GLU A CA 1
ATOM 1814 C C . GLU A 1 219 ? 14.447 7.929 8.233 1.00 64.62 219 GLU A C 1
ATOM 1816 O O . GLU A 1 219 ? 15.042 8.077 7.163 1.00 64.62 219 GLU A O 1
ATOM 1821 N N . SER A 1 220 ? 13.231 7.379 8.307 1.00 59.44 220 SER A N 1
ATOM 1822 C CA . SER A 1 220 ? 12.484 6.884 7.144 1.00 59.44 220 SER A CA 1
ATOM 1823 C C . SER A 1 220 ? 12.106 8.020 6.202 1.00 59.44 220 SER A C 1
ATOM 1825 O O . SER A 1 220 ? 12.291 7.903 4.991 1.00 59.44 220 SER A O 1
ATOM 1827 N N . PHE A 1 221 ? 11.662 9.161 6.738 1.00 63.19 221 PHE A N 1
ATOM 1828 C CA . PHE A 1 221 ? 11.372 10.346 5.927 1.00 63.19 221 PHE A CA 1
ATOM 1829 C C . PHE A 1 221 ? 12.635 10.914 5.274 1.00 63.19 221 PHE A C 1
ATOM 1831 O O . PHE A 1 221 ? 12.612 11.303 4.106 1.00 63.19 221 PHE A O 1
ATOM 1838 N N . ILE A 1 222 ? 13.758 10.941 5.998 1.00 63.97 222 ILE A N 1
ATOM 1839 C CA . ILE A 1 222 ? 15.048 11.390 5.454 1.00 63.97 222 ILE A CA 1
ATOM 1840 C C . ILE A 1 222 ? 15.534 10.434 4.359 1.00 63.97 222 ILE A C 1
ATOM 1842 O O . ILE A 1 222 ? 16.013 10.887 3.316 1.00 63.97 222 ILE A O 1
ATOM 1846 N N . TYR A 1 223 ? 15.427 9.124 4.583 1.00 64.81 223 TYR A N 1
ATOM 1847 C CA . TYR A 1 223 ? 15.762 8.100 3.599 1.00 64.81 223 TYR A CA 1
ATOM 1848 C C . TYR A 1 223 ? 14.905 8.247 2.337 1.00 64.81 223 TYR A C 1
ATOM 1850 O O . TYR A 1 223 ? 15.450 8.314 1.233 1.00 64.81 223 TYR A O 1
ATOM 1858 N N . LEU A 1 224 ? 13.587 8.390 2.498 1.00 55.22 224 LEU A N 1
ATOM 1859 C CA . LEU A 1 224 ? 12.648 8.563 1.394 1.00 55.22 224 LEU A CA 1
ATOM 1860 C C . LEU A 1 224 ? 12.922 9.853 0.613 1.00 55.22 224 LEU A C 1
ATOM 1862 O O . LEU A 1 224 ? 13.030 9.804 -0.609 1.00 55.22 224 LEU A O 1
ATOM 1866 N N . ALA A 1 225 ? 13.132 10.983 1.293 1.00 58.03 225 ALA A N 1
ATOM 1867 C CA . ALA A 1 225 ? 13.466 12.250 0.644 1.00 58.03 225 ALA A CA 1
ATOM 1868 C C . ALA A 1 225 ? 14.791 12.172 -0.137 1.00 58.03 225 ALA A C 1
ATOM 1870 O O . ALA A 1 225 ? 14.878 12.645 -1.271 1.00 58.03 225 ALA A O 1
ATOM 1871 N N . LYS A 1 226 ? 15.822 11.517 0.423 1.00 57.72 226 LYS A N 1
ATOM 1872 C CA . LYS A 1 226 ? 17.084 11.243 -0.290 1.00 57.72 226 LYS A CA 1
ATOM 1873 C C . LYS A 1 226 ? 16.857 10.379 -1.526 1.00 57.72 226 LYS A C 1
ATOM 1875 O O . LYS A 1 226 ? 17.428 10.670 -2.576 1.00 57.72 226 LYS A O 1
ATOM 1880 N N . LYS A 1 227 ? 16.039 9.331 -1.403 1.00 51.84 227 LYS A N 1
ATOM 1881 C CA . LYS A 1 227 ? 15.682 8.429 -2.502 1.00 51.84 227 LYS A CA 1
ATOM 1882 C C . LYS A 1 227 ? 14.955 9.205 -3.607 1.00 51.84 227 LYS A C 1
ATOM 1884 O O . LYS A 1 227 ? 15.440 9.219 -4.733 1.00 51.84 227 LYS A O 1
ATOM 1889 N N . GLN A 1 228 ? 13.889 9.935 -3.284 1.00 56.94 228 GLN A N 1
ATOM 1890 C CA . GLN A 1 228 ? 13.125 10.772 -4.222 1.00 56.94 228 GLN A CA 1
ATOM 1891 C C . GLN A 1 228 ? 14.022 11.772 -4.963 1.00 56.94 228 GLN A C 1
ATOM 1893 O O . GLN A 1 228 ? 14.026 11.811 -6.193 1.00 56.94 228 GLN A O 1
ATOM 1898 N N . LEU A 1 229 ? 14.870 12.505 -4.235 1.00 55.50 229 LEU A N 1
ATOM 1899 C CA . LEU A 1 229 ? 15.810 13.450 -4.837 1.00 55.50 229 LEU A CA 1
ATOM 1900 C C . LEU A 1 229 ? 16.816 12.764 -5.774 1.00 55.50 229 LEU A C 1
ATOM 1902 O O . LEU A 1 229 ? 17.097 13.279 -6.859 1.00 55.50 229 LEU A O 1
ATOM 1906 N N . LYS A 1 230 ? 17.340 11.595 -5.380 1.00 50.41 230 LYS A N 1
ATOM 1907 C CA . LYS A 1 230 ? 18.253 10.781 -6.199 1.00 50.41 230 LYS A CA 1
ATOM 1908 C C . LYS A 1 230 ? 17.582 10.293 -7.489 1.00 50.41 230 LYS A C 1
ATOM 1910 O O . LYS A 1 230 ? 18.226 10.304 -8.533 1.00 50.41 230 LYS A O 1
ATOM 1915 N N . HIS A 1 231 ? 16.303 9.926 -7.430 1.00 49.75 231 HIS A N 1
ATOM 1916 C CA . HIS A 1 231 ? 15.500 9.525 -8.593 1.00 49.75 231 HIS A CA 1
ATOM 1917 C C . HIS A 1 231 ? 14.946 10.714 -9.396 1.00 49.75 231 HIS A C 1
ATOM 1919 O O . HIS A 1 231 ? 14.256 10.526 -10.390 1.00 49.75 231 HIS A O 1
ATOM 1925 N N . GLY A 1 232 ? 15.279 11.948 -9.010 1.00 50.38 232 GLY A N 1
ATOM 1926 C CA . GLY A 1 232 ? 14.898 13.156 -9.734 1.00 50.38 232 GLY A CA 1
ATOM 1927 C C . GLY A 1 232 ? 13.511 13.704 -9.408 1.00 50.38 232 GLY A C 1
ATOM 1928 O O . GLY A 1 232 ? 13.174 14.782 -9.906 1.00 50.38 232 GLY A O 1
ATOM 1929 N N . ASP A 1 233 ? 12.765 13.051 -8.520 1.00 60.84 233 ASP A N 1
ATOM 1930 C CA . ASP A 1 233 ? 11.472 13.510 -8.024 1.00 60.84 233 ASP A CA 1
ATOM 1931 C C . ASP A 1 233 ? 11.653 14.597 -6.955 1.00 60.84 233 ASP A C 1
ATOM 1933 O O . ASP A 1 233 ? 11.598 14.396 -5.738 1.00 60.84 233 ASP A O 1
ATOM 1937 N N . SER A 1 234 ? 11.933 15.798 -7.449 1.00 67.56 234 SER A N 1
ATOM 1938 C CA . SER A 1 234 ? 12.193 16.961 -6.604 1.00 67.56 234 SER A CA 1
ATOM 1939 C C . SER A 1 234 ? 10.932 17.450 -5.889 1.00 67.56 234 SER A C 1
ATOM 1941 O O . SER A 1 234 ? 11.041 18.076 -4.837 1.00 67.56 234 SER A O 1
ATOM 1943 N N . ARG A 1 235 ? 9.741 17.175 -6.435 1.00 68.12 235 ARG A N 1
ATOM 1944 C CA . ARG A 1 235 ? 8.473 17.613 -5.844 1.00 68.12 235 ARG A CA 1
ATOM 1945 C C . ARG A 1 235 ? 8.122 16.749 -4.638 1.00 68.12 235 ARG A C 1
ATOM 1947 O O . ARG A 1 235 ? 7.976 17.301 -3.548 1.00 68.12 235 ARG A O 1
ATOM 1954 N N . SER A 1 236 ? 8.138 15.427 -4.784 1.00 61.47 236 SER A N 1
ATOM 1955 C CA . SER A 1 236 ? 7.881 14.528 -3.655 1.00 61.47 236 SER A CA 1
ATOM 1956 C C . SER A 1 236 ? 8.961 14.644 -2.583 1.00 61.47 236 SER A C 1
ATOM 1958 O O . SER A 1 236 ? 8.646 14.613 -1.398 1.00 61.47 236 SER A O 1
ATOM 1960 N N . CYS A 1 237 ? 10.227 14.887 -2.959 1.00 64.25 237 CYS A N 1
ATOM 1961 C CA . CYS A 1 237 ? 11.278 15.194 -1.981 1.00 64.25 237 CYS A CA 1
ATOM 1962 C C . CYS A 1 237 ? 10.919 16.409 -1.109 1.00 64.25 237 CYS A C 1
ATOM 1964 O O . CYS A 1 237 ? 11.143 16.386 0.104 1.00 64.25 237 CYS A O 1
ATOM 1966 N N . LEU A 1 238 ? 10.381 17.478 -1.708 1.00 71.50 238 LEU A N 1
ATOM 1967 C CA . LEU A 1 238 ? 9.965 18.670 -0.969 1.00 71.50 238 LEU A CA 1
ATOM 1968 C C . LEU A 1 238 ? 8.798 18.366 -0.031 1.00 71.50 238 LEU A C 1
ATOM 1970 O O . LEU A 1 238 ? 8.850 18.761 1.134 1.00 71.50 238 LEU A O 1
ATOM 1974 N N . GLU A 1 239 ? 7.794 17.645 -0.519 1.00 72.31 239 GLU A N 1
ATOM 1975 C CA . GLU A 1 239 ? 6.607 17.263 0.248 1.00 72.31 239 GLU A CA 1
ATOM 1976 C C . GLU A 1 239 ? 6.970 16.347 1.429 1.00 72.31 239 GLU A C 1
ATOM 1978 O O . GLU A 1 239 ? 6.579 16.618 2.565 1.00 72.31 239 GLU A O 1
ATOM 1983 N N . THR A 1 240 ? 7.817 15.335 1.216 1.00 64.75 240 THR A N 1
ATOM 1984 C CA . THR A 1 240 ? 8.332 14.449 2.275 1.00 64.75 240 THR A CA 1
ATOM 1985 C C . THR A 1 240 ? 9.106 15.230 3.337 1.00 64.75 240 THR A C 1
ATOM 1987 O O . THR A 1 240 ? 8.881 15.045 4.534 1.00 64.75 240 THR A O 1
ATOM 1990 N N . CYS A 1 241 ? 9.996 16.146 2.934 1.00 74.12 241 CYS A N 1
ATOM 1991 C CA . CYS A 1 241 ? 10.726 16.987 3.886 1.00 74.12 241 CYS A CA 1
ATOM 1992 C C . CYS A 1 241 ? 9.802 17.936 4.668 1.00 74.12 241 CYS A C 1
ATOM 1994 O O . CYS A 1 241 ? 10.065 18.214 5.838 1.00 74.12 241 CYS A O 1
ATOM 1996 N N . GLN A 1 242 ? 8.739 18.449 4.043 1.00 79.44 242 GLN A N 1
ATOM 1997 C CA . GLN A 1 242 ? 7.733 19.279 4.711 1.00 79.44 242 GLN A CA 1
ATOM 1998 C C . GLN A 1 242 ? 6.933 18.470 5.736 1.00 79.44 242 GLN A C 1
ATOM 2000 O O . GLN A 1 242 ? 6.799 18.922 6.874 1.00 79.44 242 GLN A O 1
ATOM 2005 N N . LYS A 1 243 ? 6.472 17.266 5.371 1.00 72.19 243 LYS A N 1
ATOM 2006 C CA . LYS A 1 243 ? 5.795 16.335 6.289 1.00 72.19 243 LYS A CA 1
ATOM 2007 C C . LYS A 1 243 ? 6.674 16.016 7.501 1.00 72.19 243 LYS A C 1
ATOM 2009 O O . LYS A 1 243 ? 6.239 16.208 8.633 1.00 72.19 243 LYS A O 1
ATOM 2014 N N . ALA A 1 244 ? 7.940 15.664 7.274 1.00 72.06 244 ALA A N 1
ATOM 2015 C CA . ALA A 1 244 ? 8.897 15.387 8.346 1.00 72.06 244 ALA A CA 1
ATOM 2016 C C . ALA A 1 244 ? 9.086 16.579 9.299 1.00 72.06 244 ALA A C 1
ATOM 2018 O O . ALA A 1 244 ? 9.084 16.408 10.514 1.00 72.06 244 ALA A O 1
ATOM 2019 N N . LYS A 1 245 ? 9.207 17.805 8.768 1.00 78.94 245 LYS A N 1
ATOM 2020 C CA . LYS A 1 245 ? 9.298 19.019 9.599 1.00 78.94 245 LYS A CA 1
ATOM 2021 C C . LYS A 1 245 ? 8.033 19.276 10.409 1.00 78.94 245 LYS A C 1
ATOM 2023 O O . LYS A 1 245 ? 8.137 19.764 11.527 1.00 78.94 245 LYS A O 1
ATOM 2028 N N . LYS A 1 246 ? 6.859 18.980 9.849 1.00 75.94 246 LYS A N 1
ATOM 2029 C CA . LYS A 1 246 ? 5.577 19.155 10.539 1.00 75.94 246 LYS A CA 1
ATOM 2030 C C . LYS A 1 246 ? 5.432 18.185 11.712 1.00 75.94 246 LYS A C 1
ATOM 2032 O O . LYS A 1 246 ? 4.924 18.593 12.746 1.00 75.94 246 LYS A O 1
ATOM 2037 N N . LEU A 1 247 ? 5.896 16.947 11.544 1.00 69.56 247 LEU A N 1
ATOM 2038 C CA . LEU A 1 247 ? 5.814 15.902 12.566 1.00 69.56 247 LEU A CA 1
ATOM 2039 C C . LEU A 1 247 ? 6.896 16.037 13.648 1.00 69.56 247 LEU A C 1
ATOM 2041 O O . LEU A 1 247 ? 6.580 15.921 14.820 1.00 69.56 247 LEU A O 1
ATOM 2045 N N . TYR A 1 248 ? 8.147 16.332 13.270 1.00 73.62 248 TYR A N 1
ATOM 2046 C CA . TYR A 1 248 ? 9.304 16.255 14.180 1.00 73.62 248 TYR A CA 1
ATOM 2047 C C . TYR A 1 248 ? 9.968 17.601 14.486 1.00 73.62 248 TYR A C 1
ATOM 2049 O O . TYR A 1 248 ? 11.008 17.638 15.136 1.00 73.62 248 TYR A O 1
ATOM 2057 N N . GLY A 1 249 ? 9.427 18.723 13.999 1.00 65.44 249 GLY A N 1
ATOM 2058 C CA . GLY A 1 249 ? 10.137 20.006 13.892 1.00 65.44 249 GLY A CA 1
ATOM 2059 C C . GLY A 1 249 ? 10.838 20.527 15.154 1.00 65.44 249 GLY A C 1
ATOM 2060 O O . GLY A 1 249 ? 11.842 21.225 15.022 1.00 65.44 249 GLY A O 1
ATOM 2061 N N . ARG A 1 250 ? 10.356 20.185 16.357 1.00 58.31 250 ARG A N 1
ATOM 2062 C CA . ARG A 1 250 ? 10.964 20.590 17.641 1.00 58.31 250 ARG A CA 1
ATOM 2063 C C . ARG A 1 250 ? 11.955 19.572 18.224 1.00 58.31 250 ARG A C 1
ATOM 2065 O O . ARG A 1 250 ? 12.784 19.954 19.039 1.00 58.31 250 ARG A O 1
ATOM 2072 N N . GLU A 1 251 ? 11.914 18.320 17.775 1.00 57.75 251 GLU A N 1
ATOM 2073 C CA . GLU A 1 251 ? 12.758 17.209 18.254 1.00 57.75 251 GLU A CA 1
ATOM 2074 C C . GLU A 1 251 ? 14.005 16.989 17.370 1.00 57.75 251 GLU A C 1
ATOM 2076 O O . GLU A 1 251 ? 14.814 16.087 17.594 1.00 57.75 251 GLU A O 1
ATOM 2081 N N . LEU A 1 252 ? 14.197 17.818 16.338 1.00 60.75 252 LEU A N 1
ATOM 2082 C CA . LEU A 1 252 ? 15.289 17.653 15.384 1.00 60.75 252 LEU A CA 1
ATOM 2083 C C . LEU A 1 252 ? 16.662 17.958 16.010 1.00 60.75 252 LEU A C 1
ATOM 2085 O O . LEU A 1 252 ? 17.053 19.111 16.203 1.00 60.75 252 LEU A O 1
ATOM 2089 N N . GLY A 1 253 ? 17.467 16.914 16.218 1.00 58.97 253 GLY A N 1
ATOM 2090 C CA . GLY A 1 253 ? 18.896 17.063 16.506 1.00 58.97 253 GLY A CA 1
ATOM 2091 C C . GLY A 1 253 ? 19.651 17.791 15.378 1.00 58.97 253 GLY A C 1
ATOM 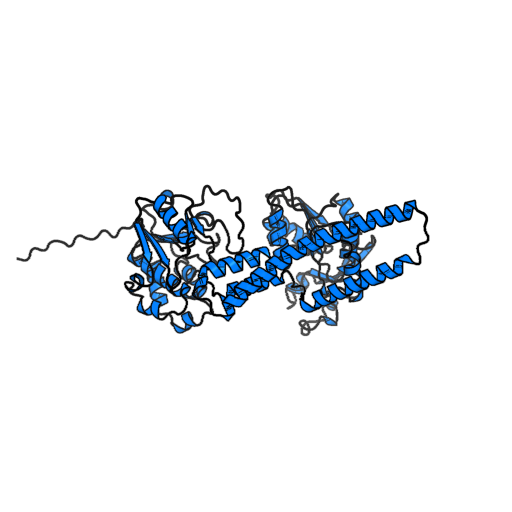2092 O O . GLY A 1 253 ? 19.262 17.733 14.208 1.00 58.97 253 GLY A O 1
ATOM 2093 N N . LYS A 1 254 ? 20.784 18.442 15.702 1.00 55.03 254 LYS A N 1
ATOM 2094 C CA . LYS A 1 254 ? 21.565 19.303 14.774 1.00 55.03 254 LYS A CA 1
ATOM 2095 C C . LYS A 1 254 ? 21.802 18.684 13.385 1.00 55.03 254 LYS A C 1
ATOM 2097 O O . LYS A 1 254 ? 21.678 19.369 12.372 1.00 55.03 254 LYS A O 1
ATOM 2102 N N . LYS A 1 255 ? 22.116 17.385 13.329 1.00 50.22 255 LYS A N 1
ATOM 2103 C CA . LYS A 1 255 ? 22.394 16.645 12.084 1.00 50.22 255 LYS A CA 1
ATOM 2104 C C . LYS A 1 255 ? 21.145 16.449 11.210 1.00 50.22 255 LYS A C 1
ATOM 2106 O O . LYS A 1 255 ? 21.220 16.614 9.993 1.00 50.22 255 LYS A O 1
ATOM 2111 N N . ASN A 1 256 ? 20.001 16.137 11.818 1.00 59.91 256 ASN A N 1
ATOM 2112 C CA . ASN A 1 256 ? 18.743 15.903 11.104 1.00 59.91 256 ASN A CA 1
ATOM 2113 C C . ASN A 1 256 ? 18.118 17.223 10.630 1.00 59.91 256 ASN A C 1
ATOM 2115 O O . ASN A 1 256 ? 17.660 17.309 9.488 1.00 59.91 256 ASN A O 1
ATOM 2119 N N . SER A 1 257 ? 18.230 18.283 11.438 1.00 62.03 257 SER A N 1
ATOM 2120 C CA . SER A 1 257 ? 17.897 19.658 11.039 1.00 62.03 257 SER A CA 1
ATOM 2121 C C . SER A 1 257 ? 18.651 20.087 9.783 1.00 62.03 257 SER A C 1
ATOM 2123 O O . SER A 1 257 ? 18.055 20.623 8.852 1.00 62.03 257 SER A O 1
ATOM 2125 N N . PHE A 1 258 ? 19.952 19.795 9.713 1.00 61.62 258 PHE A N 1
ATOM 2126 C CA . PHE A 1 258 ? 20.786 20.133 8.559 1.00 61.62 258 PHE A CA 1
ATOM 2127 C C . PHE A 1 258 ? 20.354 19.397 7.279 1.00 61.62 258 PHE A C 1
ATOM 2129 O O . PHE A 1 258 ? 20.237 20.011 6.217 1.00 61.62 258 PHE A O 1
ATOM 2136 N N . LEU A 1 259 ? 20.033 18.101 7.369 1.00 59.22 259 LEU A N 1
ATOM 2137 C CA . LEU A 1 259 ? 19.553 17.320 6.221 1.00 59.22 259 LEU A CA 1
ATOM 2138 C C . LEU A 1 259 ? 18.191 17.806 5.706 1.00 59.22 259 LEU A C 1
ATOM 2140 O O . LEU A 1 259 ? 18.009 17.932 4.495 1.00 59.22 259 LEU A O 1
ATOM 2144 N N . LEU A 1 260 ? 17.263 18.153 6.601 1.00 66.81 260 LEU A N 1
ATOM 2145 C CA . LEU A 1 260 ? 15.962 18.730 6.239 1.00 66.81 260 LEU A CA 1
ATOM 2146 C C . LEU A 1 260 ? 16.048 20.189 5.742 1.00 66.81 260 LEU A C 1
ATOM 2148 O O . LEU A 1 260 ? 15.040 20.757 5.313 1.00 66.81 260 LEU A O 1
ATOM 2152 N N . ILE A 1 261 ? 17.226 20.814 5.776 1.00 66.62 261 ILE A N 1
ATOM 2153 C CA . ILE A 1 261 ? 17.506 22.103 5.126 1.00 66.62 261 ILE A CA 1
ATOM 2154 C C . ILE A 1 261 ? 18.123 21.875 3.739 1.00 66.62 261 ILE A C 1
ATOM 2156 O O . ILE A 1 261 ? 17.672 22.475 2.762 1.00 66.62 261 ILE A O 1
ATOM 2160 N N . ILE A 1 262 ? 19.101 20.970 3.633 1.00 66.62 262 ILE A N 1
ATOM 2161 C CA . ILE A 1 262 ? 19.818 20.699 2.379 1.00 66.62 262 ILE A CA 1
ATOM 2162 C C . ILE A 1 262 ? 18.936 20.019 1.336 1.00 66.62 262 ILE A C 1
ATOM 2164 O O . ILE A 1 262 ? 18.973 20.415 0.173 1.00 66.62 262 ILE A O 1
ATOM 2168 N N . LEU A 1 263 ? 18.151 19.008 1.717 1.00 67.25 263 LEU A N 1
ATOM 2169 C CA . LEU A 1 263 ? 17.358 18.232 0.757 1.00 67.25 263 LEU A CA 1
ATOM 2170 C C . LEU A 1 263 ? 16.331 19.109 0.012 1.00 67.25 263 LEU A C 1
ATOM 2172 O O . LEU A 1 263 ? 16.328 19.084 -1.221 1.00 67.25 263 LEU A O 1
ATOM 2176 N N . PRO A 1 264 ? 15.548 19.979 0.687 1.00 73.00 264 PRO A N 1
ATOM 2177 C CA . PRO A 1 264 ? 14.690 20.943 -0.000 1.00 73.00 264 PRO A CA 1
ATOM 2178 C C . PRO A 1 264 ? 15.444 21.938 -0.883 1.00 73.00 264 PRO A C 1
ATOM 2180 O O . PRO A 1 264 ? 14.955 22.302 -1.953 1.00 73.00 264 PRO A O 1
ATOM 2183 N N . PHE A 1 265 ? 16.621 22.400 -0.449 1.00 69.88 265 PHE A N 1
ATOM 2184 C CA . PHE A 1 265 ? 17.438 23.312 -1.246 1.00 69.88 265 PHE A CA 1
ATOM 2185 C C . PHE A 1 265 ? 17.909 22.640 -2.539 1.00 69.88 265 PHE A C 1
ATOM 2187 O O . PHE A 1 265 ? 17.720 23.195 -3.618 1.00 69.88 265 PHE A O 1
ATOM 2194 N N . ALA A 1 266 ? 18.435 21.418 -2.451 1.00 61.34 266 ALA A N 1
ATOM 2195 C CA . ALA A 1 266 ? 18.873 20.639 -3.603 1.00 61.34 266 ALA A CA 1
ATOM 2196 C C . ALA A 1 266 ? 17.712 20.311 -4.561 1.00 61.34 266 ALA A C 1
ATOM 2198 O O . ALA A 1 266 ? 17.868 20.437 -5.776 1.00 61.34 266 ALA A O 1
ATOM 2199 N N . ALA A 1 267 ? 16.531 19.972 -4.033 1.00 64.00 267 ALA A N 1
ATOM 2200 C CA . ALA A 1 267 ? 15.323 19.753 -4.829 1.00 64.00 267 ALA A CA 1
ATOM 2201 C C . ALA A 1 267 ? 14.886 21.022 -5.584 1.00 64.00 267 ALA A C 1
ATOM 2203 O O . ALA A 1 267 ? 14.664 20.991 -6.795 1.00 64.00 267 ALA A O 1
ATOM 2204 N N . ARG A 1 268 ? 14.824 22.171 -4.896 1.00 73.19 268 ARG A N 1
ATOM 2205 C CA . ARG A 1 268 ? 14.499 23.468 -5.519 1.00 73.19 268 ARG A CA 1
ATOM 2206 C C . ARG A 1 268 ? 15.546 23.890 -6.541 1.00 73.19 268 ARG A C 1
ATOM 2208 O O . ARG A 1 268 ? 15.179 24.381 -7.603 1.00 73.19 268 ARG A O 1
ATOM 2215 N N . PHE A 1 269 ? 16.824 23.672 -6.244 1.00 65.06 269 PHE A N 1
ATOM 2216 C CA . PHE A 1 269 ? 17.923 23.957 -7.158 1.00 65.06 269 PHE A CA 1
ATOM 2217 C C . PHE A 1 269 ? 17.817 23.114 -8.432 1.00 65.06 269 PHE A C 1
ATOM 2219 O O . PHE A 1 269 ? 17.958 23.651 -9.525 1.00 65.06 269 PHE A O 1
ATOM 2226 N N . ARG A 1 270 ? 17.474 21.825 -8.320 1.00 61.69 270 ARG A N 1
ATOM 2227 C CA . ARG A 1 270 ? 17.223 20.953 -9.478 1.00 61.69 270 ARG A CA 1
ATOM 2228 C C . ARG A 1 270 ? 16.034 21.430 -10.316 1.00 61.69 270 ARG A C 1
ATOM 2230 O O . ARG A 1 270 ? 16.157 21.511 -11.536 1.00 61.69 270 ARG A O 1
ATOM 2237 N N . ILE A 1 271 ? 14.918 21.805 -9.686 1.00 64.44 271 ILE A N 1
ATOM 2238 C CA . ILE A 1 271 ? 13.753 22.382 -10.385 1.00 64.44 271 ILE A CA 1
ATOM 2239 C C . ILE A 1 271 ? 14.156 23.674 -11.109 1.00 64.44 271 ILE A C 1
ATOM 2241 O O . ILE A 1 271 ? 13.875 23.836 -12.295 1.00 64.44 271 ILE A O 1
ATOM 2245 N N . PHE A 1 272 ? 14.858 24.574 -10.423 1.00 57.22 272 PHE A N 1
ATOM 2246 C CA . PHE A 1 272 ? 15.326 25.834 -10.991 1.00 57.22 272 PHE A CA 1
ATOM 2247 C C . PHE A 1 272 ? 16.288 25.616 -12.166 1.00 57.22 272 PHE A C 1
ATOM 2249 O O . PHE A 1 272 ? 16.115 26.218 -13.221 1.00 57.22 272 PHE A O 1
ATOM 2256 N N . PHE A 1 273 ? 17.254 24.709 -12.024 1.00 54.59 273 PHE A N 1
ATOM 2257 C CA . PHE A 1 273 ? 18.232 24.416 -13.065 1.00 54.59 273 PHE A CA 1
ATOM 2258 C C . PHE A 1 273 ? 17.602 23.713 -14.270 1.00 54.59 273 PHE A C 1
ATOM 2260 O O . PHE A 1 273 ? 17.945 24.045 -15.396 1.00 54.59 273 PHE A O 1
ATOM 2267 N N . SER A 1 274 ? 16.628 22.817 -14.071 1.00 54.34 274 SER A N 1
ATOM 2268 C CA . SER A 1 274 ? 15.873 22.228 -15.189 1.00 54.34 274 SER A CA 1
ATOM 2269 C C . SER A 1 274 ? 15.160 23.306 -16.016 1.00 54.34 274 SER A C 1
ATOM 2271 O O . SER A 1 274 ? 15.239 23.297 -17.241 1.00 54.34 274 SER A O 1
ATOM 2273 N N . ARG A 1 275 ? 14.575 24.316 -15.359 1.00 52.25 275 ARG A N 1
ATOM 2274 C CA . ARG A 1 275 ? 13.966 25.477 -16.027 1.00 52.25 275 ARG A CA 1
ATOM 2275 C C . ARG A 1 275 ? 15.003 26.374 -16.708 1.00 52.25 275 ARG A C 1
ATOM 2277 O O . ARG A 1 275 ? 14.748 26.871 -17.800 1.00 52.25 275 ARG A O 1
ATOM 2284 N N . LEU A 1 276 ? 16.172 26.558 -16.093 1.00 44.19 276 LEU A N 1
ATOM 2285 C CA . LEU A 1 276 ? 17.267 27.358 -16.646 1.00 44.19 276 LEU A CA 1
ATOM 2286 C C . LEU A 1 276 ? 17.913 26.688 -17.868 1.00 44.19 276 LEU A C 1
ATOM 2288 O O . LEU A 1 276 ? 18.241 27.374 -18.832 1.00 44.19 276 LEU A O 1
ATOM 2292 N N . VAL A 1 277 ? 18.057 25.361 -17.866 1.00 46.88 277 VAL A N 1
ATOM 2293 C CA . VAL A 1 277 ? 18.530 24.591 -19.024 1.00 46.88 277 VAL A CA 1
ATOM 2294 C C . VAL A 1 277 ? 17.528 24.719 -20.165 1.00 46.88 277 VAL A C 1
ATOM 2296 O O . VAL A 1 277 ? 17.944 25.092 -21.250 1.00 46.88 277 VAL A O 1
ATOM 2299 N N . PHE A 1 278 ? 16.220 24.563 -19.934 1.00 41.09 278 PHE A N 1
ATOM 2300 C CA . PHE A 1 278 ? 15.210 24.803 -20.977 1.00 41.09 278 PHE A CA 1
ATOM 2301 C C . PHE A 1 278 ? 15.244 26.241 -21.531 1.00 41.09 278 PHE A C 1
ATOM 2303 O O . PHE A 1 278 ? 15.176 26.438 -22.744 1.00 41.09 278 PHE A O 1
ATOM 2310 N N . ALA A 1 279 ? 15.418 27.246 -20.669 1.00 39.34 279 ALA A N 1
ATOM 2311 C CA . ALA A 1 279 ? 15.492 28.647 -21.087 1.00 39.34 279 ALA A CA 1
ATOM 2312 C C . ALA A 1 279 ? 16.773 28.971 -21.882 1.00 39.34 279 ALA A C 1
ATOM 2314 O O . ALA A 1 279 ? 16.719 29.686 -22.882 1.00 39.34 279 ALA A O 1
ATOM 2315 N N . THR A 1 280 ? 17.921 28.424 -21.473 1.00 45.94 280 THR A N 1
ATOM 2316 C CA . THR A 1 280 ? 19.222 28.690 -22.113 1.00 45.94 280 THR A CA 1
ATOM 2317 C C . THR A 1 280 ? 19.463 27.832 -23.356 1.00 45.94 280 THR A C 1
ATOM 2319 O O . THR A 1 280 ? 20.023 28.344 -24.322 1.00 45.94 280 THR A O 1
ATOM 2322 N N . PHE A 1 281 ? 18.985 26.581 -23.404 1.00 43.88 281 PHE A N 1
ATOM 2323 C CA . PHE A 1 281 ? 19.009 25.756 -24.621 1.00 43.88 281 PHE A CA 1
ATOM 2324 C C . PHE A 1 281 ? 18.051 26.300 -25.682 1.00 43.88 281 PHE A C 1
ATOM 2326 O O . PHE A 1 281 ? 18.430 26.379 -26.846 1.00 43.88 281 PHE A O 1
ATOM 2333 N N . GLY A 1 282 ? 16.853 26.752 -25.288 1.00 42.56 282 GLY A N 1
ATOM 2334 C CA . GLY A 1 282 ? 15.911 27.409 -26.198 1.00 42.56 282 GLY A CA 1
ATOM 2335 C C . GLY A 1 282 ? 16.487 28.693 -26.800 1.00 42.56 282 GLY A C 1
ATOM 2336 O O . GLY A 1 282 ? 16.453 28.876 -28.014 1.00 42.56 282 GLY A O 1
ATOM 2337 N N . GLN A 1 283 ? 17.110 29.549 -25.983 1.00 45.53 283 GLN A N 1
ATOM 2338 C CA . GLN A 1 283 ? 17.792 30.754 -26.475 1.00 45.53 283 GLN A CA 1
ATOM 2339 C C . GLN A 1 283 ? 19.023 30.432 -27.336 1.00 45.53 283 GLN A C 1
ATOM 2341 O O . GLN A 1 283 ? 19.240 31.095 -28.347 1.00 45.53 283 GLN A O 1
ATOM 2346 N N . ALA A 1 284 ? 19.802 29.401 -26.996 1.00 49.72 284 ALA A N 1
ATOM 2347 C CA . ALA A 1 284 ? 20.948 28.968 -27.795 1.00 49.72 284 ALA A CA 1
ATOM 2348 C C . ALA A 1 284 ? 20.531 28.368 -29.151 1.00 49.72 284 ALA A C 1
ATOM 2350 O O . ALA A 1 284 ? 21.198 28.634 -30.146 1.00 49.72 284 ALA A O 1
ATOM 2351 N N . LEU A 1 285 ? 19.420 27.624 -29.218 1.00 44.38 285 LEU A N 1
ATOM 2352 C CA . LEU A 1 285 ? 18.832 27.109 -30.463 1.00 44.38 285 LEU A CA 1
ATOM 2353 C C . LEU A 1 285 ? 18.275 28.231 -31.342 1.00 44.38 285 LEU A C 1
ATOM 2355 O O . LEU A 1 285 ? 18.509 28.227 -32.546 1.00 44.38 285 LEU A O 1
ATOM 2359 N N . ILE A 1 286 ? 17.612 29.227 -30.750 1.00 45.00 286 ILE A N 1
ATOM 2360 C CA . ILE A 1 286 ? 17.115 30.409 -31.471 1.00 45.00 286 ILE A CA 1
ATOM 2361 C C . ILE A 1 286 ? 18.284 31.241 -32.014 1.00 45.00 286 ILE A C 1
ATOM 2363 O O . ILE A 1 286 ? 18.261 31.643 -33.176 1.00 45.00 286 ILE A O 1
ATOM 2367 N N . LEU A 1 287 ? 19.338 31.452 -31.221 1.00 48.38 287 LEU A N 1
ATOM 2368 C CA . LEU A 1 287 ? 20.548 32.150 -31.665 1.00 48.38 287 LEU A CA 1
ATOM 2369 C C . LEU A 1 287 ? 21.319 31.348 -32.723 1.00 48.38 287 LEU A C 1
ATOM 2371 O O . LEU A 1 287 ? 21.811 31.940 -33.680 1.00 48.38 287 LEU A O 1
ATOM 2375 N N . ALA A 1 288 ? 21.386 30.019 -32.606 1.00 47.47 288 ALA A N 1
ATOM 2376 C CA . ALA A 1 288 ? 21.990 29.145 -33.611 1.00 47.47 288 ALA A CA 1
ATOM 2377 C C . ALA A 1 288 ? 21.187 29.127 -34.922 1.00 47.47 288 ALA A C 1
ATOM 2379 O O . ALA A 1 288 ? 21.787 29.158 -35.994 1.00 47.47 288 ALA A O 1
ATOM 2380 N N . ALA A 1 289 ? 19.853 29.151 -34.853 1.00 43.22 289 ALA A N 1
ATOM 2381 C CA . ALA A 1 289 ? 18.970 29.241 -36.014 1.00 43.22 289 ALA A CA 1
ATOM 2382 C C . ALA A 1 289 ? 19.074 30.610 -36.709 1.00 43.22 289 ALA A C 1
ATOM 2384 O O . ALA A 1 289 ? 19.236 30.662 -37.927 1.00 43.22 289 ALA A O 1
ATOM 2385 N N . PHE A 1 290 ? 19.086 31.715 -35.952 1.00 47.16 290 PHE A N 1
ATOM 2386 C CA . PHE A 1 290 ? 19.327 33.061 -36.493 1.00 47.16 290 PHE A CA 1
ATOM 2387 C C . PHE A 1 290 ? 20.719 33.193 -37.119 1.00 47.16 290 PHE A C 1
ATOM 2389 O O . PHE A 1 290 ? 20.883 33.849 -38.150 1.00 47.16 290 PHE A O 1
ATOM 2396 N N . TRP A 1 291 ? 21.725 32.560 -36.517 1.00 51.81 291 TRP A N 1
ATOM 2397 C CA . TRP A 1 291 ? 23.097 32.556 -37.013 1.00 51.81 291 TRP A CA 1
ATOM 2398 C C . TRP A 1 291 ? 23.252 31.714 -38.289 1.00 51.81 291 TRP A C 1
ATOM 2400 O O . TRP A 1 291 ? 23.839 32.187 -39.258 1.00 51.81 291 TRP A O 1
ATOM 2410 N N . LEU A 1 292 ? 22.648 30.522 -38.351 1.00 46.88 292 LEU A N 1
ATOM 2411 C CA . LEU A 1 292 ? 22.591 29.699 -39.566 1.00 46.88 292 LEU A CA 1
ATOM 2412 C C . LEU A 1 292 ? 21.852 30.419 -40.701 1.00 46.88 292 LEU A C 1
ATOM 2414 O O . LEU A 1 292 ? 22.354 30.466 -41.823 1.00 46.88 292 LEU A O 1
ATOM 2418 N N . TYR A 1 293 ? 20.719 31.057 -40.400 1.00 42.38 293 TYR A N 1
ATOM 2419 C CA . TYR A 1 293 ? 19.949 31.848 -41.361 1.00 42.38 293 TYR A CA 1
ATOM 2420 C C . TYR A 1 293 ? 20.759 33.028 -41.928 1.00 42.38 293 TYR A C 1
ATOM 2422 O O . TYR A 1 293 ? 20.770 33.268 -43.134 1.00 42.38 293 TYR A O 1
ATOM 2430 N N . SER A 1 294 ? 21.521 33.731 -41.084 1.00 47.44 294 SER A N 1
ATOM 2431 C CA . SER A 1 294 ? 22.368 34.848 -41.526 1.00 47.44 294 SER A CA 1
ATOM 2432 C C . SER A 1 294 ? 23.666 34.418 -42.227 1.00 47.44 294 SER A C 1
ATOM 2434 O O . SER A 1 294 ? 24.179 35.176 -43.051 1.00 47.44 294 SER A O 1
ATOM 2436 N N . CYS A 1 295 ? 24.164 33.201 -41.986 1.00 45.72 295 CYS A N 1
ATOM 2437 C CA . CYS A 1 295 ? 25.253 32.594 -42.759 1.00 45.72 295 CYS A CA 1
ATOM 2438 C C . CYS A 1 295 ? 24.814 32.161 -44.168 1.00 45.72 295 CYS A C 1
ATOM 2440 O O . CYS A 1 295 ? 25.575 32.355 -45.113 1.00 45.72 295 CYS A O 1
ATOM 2442 N N . VAL A 1 296 ? 23.590 31.641 -44.327 1.00 47.28 296 VAL A N 1
ATOM 2443 C CA . VAL A 1 296 ? 23.025 31.270 -45.641 1.00 47.28 296 VAL A CA 1
ATOM 2444 C C . VAL A 1 296 ? 22.792 32.505 -46.519 1.00 47.28 296 VAL A C 1
ATOM 2446 O O . VAL A 1 296 ? 23.075 32.469 -47.711 1.00 47.28 296 VAL A O 1
ATOM 2449 N N . ILE A 1 297 ? 22.361 33.626 -45.931 1.00 46.41 297 ILE A N 1
ATOM 2450 C CA . ILE A 1 297 ? 22.110 34.879 -46.668 1.00 46.41 297 ILE A CA 1
ATOM 2451 C C . ILE A 1 297 ? 23.405 35.579 -47.120 1.00 46.41 297 ILE A C 1
ATOM 2453 O O . ILE A 1 297 ? 23.388 36.298 -48.116 1.00 46.41 297 ILE A O 1
ATOM 2457 N N . ARG A 1 298 ? 24.527 35.407 -46.407 1.00 47.50 298 ARG A N 1
ATOM 2458 C CA . ARG A 1 298 ? 25.760 36.184 -46.656 1.00 47.50 298 ARG A CA 1
ATOM 2459 C C . ARG A 1 298 ? 26.839 35.472 -47.472 1.00 47.50 298 ARG A C 1
ATOM 2461 O O . ARG A 1 298 ? 27.826 36.111 -47.802 1.00 47.50 298 ARG A O 1
ATOM 2468 N N . GLY A 1 299 ? 26.671 34.192 -47.810 1.00 46.59 299 GLY A N 1
ATOM 2469 C CA . GLY A 1 299 ? 27.585 33.488 -48.722 1.00 46.59 299 GLY A CA 1
ATOM 2470 C C . GLY A 1 299 ? 29.048 33.392 -48.256 1.00 46.59 299 GLY A C 1
ATOM 2471 O O . GLY A 1 299 ? 29.938 33.225 -49.083 1.00 46.59 299 GLY A O 1
ATOM 2472 N N . ASP A 1 300 ? 29.319 33.493 -46.950 1.00 47.06 300 ASP A N 1
ATOM 2473 C CA . ASP A 1 300 ? 30.685 33.563 -46.418 1.00 47.06 300 ASP A CA 1
ATOM 2474 C C . ASP A 1 300 ? 31.275 32.185 -46.062 1.00 47.06 300 ASP A C 1
ATOM 2476 O O . ASP A 1 300 ? 30.662 31.352 -45.390 1.00 47.06 300 ASP A O 1
ATOM 2480 N N . THR A 1 301 ? 32.532 31.971 -46.464 1.00 45.97 301 THR A N 1
ATOM 2481 C CA . THR A 1 301 ? 33.295 30.722 -46.282 1.00 45.97 301 THR A CA 1
ATOM 2482 C C . THR A 1 301 ? 33.497 30.298 -44.813 1.00 45.97 301 THR A C 1
ATOM 2484 O O . THR A 1 301 ? 33.923 31.056 -43.942 1.00 45.97 301 THR A O 1
ATOM 2487 N N . PHE A 1 302 ? 33.245 29.010 -44.569 1.00 47.06 302 PHE A N 1
ATOM 2488 C CA . PHE A 1 302 ? 32.959 28.339 -43.291 1.00 47.06 302 PHE A CA 1
ATOM 2489 C C . PHE A 1 302 ? 34.154 28.121 -42.318 1.00 47.06 302 PHE A C 1
ATOM 2491 O O . PHE A 1 302 ? 33.993 27.499 -41.266 1.00 47.06 302 PHE A O 1
ATOM 2498 N N . SER A 1 303 ? 35.378 28.578 -42.623 1.00 48.84 303 SER A N 1
ATOM 2499 C CA . SER A 1 303 ? 36.592 27.960 -42.035 1.00 48.84 303 SER A CA 1
ATOM 2500 C C . SER A 1 303 ? 37.148 28.597 -40.742 1.00 48.84 303 SER A C 1
ATOM 2502 O O . SER A 1 303 ? 37.613 27.876 -39.859 1.00 48.84 303 SER A O 1
ATOM 2504 N N . ILE A 1 304 ? 37.067 29.921 -40.552 1.00 43.72 304 ILE A N 1
ATOM 2505 C CA . ILE A 1 304 ? 37.741 30.603 -39.419 1.00 43.72 304 ILE A CA 1
ATOM 2506 C C . ILE A 1 304 ? 36.866 30.663 -38.150 1.00 43.72 304 ILE A C 1
ATOM 2508 O O . ILE A 1 304 ? 37.375 30.647 -37.026 1.00 43.72 304 ILE A O 1
ATOM 2512 N N . ARG A 1 305 ? 35.534 30.662 -38.295 1.00 48.00 305 ARG A N 1
ATOM 2513 C CA . ARG A 1 305 ? 34.584 30.884 -37.182 1.00 48.00 305 ARG A CA 1
ATOM 2514 C C . ARG A 1 305 ? 34.226 29.623 -36.378 1.00 48.00 305 ARG A C 1
ATOM 2516 O O . ARG A 1 305 ? 33.771 29.729 -35.241 1.00 48.00 305 ARG A O 1
ATOM 2523 N N . THR A 1 306 ? 34.537 28.432 -36.891 1.00 51.53 306 THR A N 1
ATOM 2524 C CA . THR A 1 306 ? 34.333 27.138 -36.206 1.00 51.53 306 THR A CA 1
ATOM 2525 C C . THR A 1 306 ? 35.296 26.904 -35.035 1.00 51.53 306 THR A C 1
ATOM 2527 O O . THR A 1 306 ? 34.957 26.179 -34.098 1.00 51.53 306 THR A O 1
ATOM 2530 N N . LYS A 1 307 ? 36.478 27.540 -35.024 1.00 49.41 307 LYS A N 1
ATOM 2531 C CA . LYS A 1 307 ? 37.464 27.399 -33.932 1.00 49.41 307 LYS A CA 1
ATOM 2532 C C . LYS A 1 307 ? 37.005 28.038 -32.621 1.00 49.41 307 LYS A C 1
ATOM 2534 O O . LYS A 1 307 ? 37.185 27.434 -31.568 1.00 49.41 307 LYS A O 1
ATOM 2539 N N . ILE A 1 308 ? 36.399 29.225 -32.676 1.00 49.47 308 ILE A N 1
ATOM 2540 C CA . ILE A 1 308 ? 35.902 29.930 -31.481 1.00 49.47 308 ILE A CA 1
ATOM 2541 C C . ILE A 1 308 ? 34.692 29.189 -30.903 1.00 49.47 308 ILE A C 1
ATOM 2543 O O . ILE A 1 308 ? 34.648 28.940 -29.700 1.00 49.47 308 ILE A O 1
ATOM 2547 N N . PHE A 1 309 ? 33.779 28.728 -31.764 1.00 47.09 309 PHE A N 1
ATOM 2548 C CA . PHE A 1 309 ? 32.626 27.928 -31.352 1.00 47.09 309 PHE A CA 1
ATOM 2549 C C . PHE A 1 309 ? 33.042 26.596 -30.710 1.00 47.09 309 PHE A C 1
ATOM 2551 O O . PHE A 1 309 ? 32.573 26.272 -29.623 1.00 47.09 309 PHE A O 1
ATOM 2558 N N . LYS A 1 310 ? 34.006 25.869 -31.299 1.00 50.03 310 LYS A N 1
ATOM 2559 C CA . LYS A 1 310 ? 34.579 24.658 -30.682 1.00 50.03 310 LYS A CA 1
ATOM 2560 C C . LYS A 1 310 ? 35.214 24.941 -29.319 1.00 50.03 310 LYS A C 1
ATOM 2562 O O . LYS A 1 310 ? 35.103 24.107 -28.428 1.00 50.03 310 LYS A O 1
ATOM 2567 N N . LYS A 1 311 ? 35.843 26.107 -29.130 1.00 50.75 311 LYS A N 1
ATOM 2568 C CA . LYS A 1 311 ? 36.461 26.498 -27.852 1.00 50.75 311 LYS A CA 1
ATOM 2569 C C . LYS A 1 311 ? 35.416 26.796 -26.773 1.00 50.75 311 LYS A C 1
ATOM 2571 O O . LYS A 1 311 ? 35.554 26.311 -25.655 1.00 50.75 311 LYS A O 1
ATOM 2576 N N . ILE A 1 312 ? 34.359 27.532 -27.121 1.00 48.28 312 ILE A N 1
ATOM 2577 C CA . ILE A 1 312 ? 33.256 27.865 -26.207 1.00 48.28 312 ILE A CA 1
ATOM 2578 C C . ILE A 1 312 ? 32.447 26.609 -25.865 1.00 48.28 312 ILE A C 1
ATOM 2580 O O . ILE A 1 312 ? 32.218 26.341 -24.689 1.00 48.28 312 ILE A O 1
ATOM 2584 N N . TYR A 1 313 ? 32.105 25.789 -26.862 1.00 47.78 313 TYR A N 1
ATOM 2585 C CA . TYR A 1 313 ? 31.428 24.508 -26.656 1.00 47.78 313 TYR A CA 1
ATOM 2586 C C . TYR A 1 313 ? 32.279 23.548 -25.818 1.00 47.78 313 TYR A C 1
ATOM 2588 O O . TYR A 1 313 ? 31.771 22.960 -24.874 1.00 47.78 313 TYR A O 1
ATOM 2596 N N . SER A 1 314 ? 33.585 23.433 -26.088 1.00 45.72 314 SER A N 1
ATOM 2597 C CA . SER A 1 314 ? 34.500 22.608 -25.285 1.00 45.72 314 SER A CA 1
ATOM 2598 C C . SER A 1 314 ? 34.586 23.086 -23.837 1.00 45.72 314 SER A C 1
ATOM 2600 O O . SER A 1 314 ? 34.636 22.256 -22.933 1.00 45.72 314 SER A O 1
ATOM 2602 N N . PHE A 1 315 ? 34.608 24.400 -23.599 1.00 51.16 315 PHE A N 1
ATOM 2603 C CA . PHE A 1 315 ? 34.627 24.960 -22.248 1.00 51.16 315 PHE A CA 1
ATOM 2604 C C . PHE A 1 315 ? 33.316 24.669 -21.507 1.00 51.16 315 PHE A C 1
ATOM 2606 O O . PHE A 1 315 ? 33.347 24.161 -20.387 1.00 51.16 315 PHE A O 1
ATOM 2613 N N . TYR A 1 316 ? 32.170 24.900 -22.154 1.00 46.38 316 TYR A N 1
ATOM 2614 C CA . TYR A 1 316 ? 30.852 24.613 -21.585 1.00 46.38 316 TYR A CA 1
ATOM 2615 C C . TYR A 1 316 ? 30.645 23.115 -21.347 1.00 46.38 316 TYR A C 1
ATOM 2617 O O . TYR A 1 316 ? 30.193 22.717 -20.277 1.00 46.38 316 TYR A O 1
ATOM 2625 N N . HIS A 1 317 ? 31.050 22.271 -22.298 1.00 47.31 317 HIS A N 1
ATOM 2626 C CA . HIS A 1 317 ? 30.997 20.821 -22.176 1.00 47.31 317 HIS A CA 1
ATOM 2627 C C . HIS A 1 317 ? 31.861 20.352 -21.006 1.00 47.31 317 HIS A C 1
ATOM 2629 O O . HIS A 1 317 ? 31.359 19.601 -20.179 1.00 47.31 317 HIS A O 1
ATOM 2635 N N . GLN A 1 318 ? 33.116 20.807 -20.879 1.00 48.31 318 GLN A N 1
ATOM 2636 C CA . GLN A 1 318 ? 34.012 20.444 -19.767 1.00 48.31 318 GLN A CA 1
ATOM 2637 C C . GLN A 1 318 ? 33.509 20.940 -18.406 1.00 48.31 318 GLN A C 1
ATOM 2639 O O . GLN A 1 318 ? 33.627 20.224 -17.409 1.00 48.31 318 GLN A O 1
ATOM 2644 N N . PHE A 1 319 ? 32.933 22.141 -18.359 1.00 48.44 319 PHE A N 1
ATOM 2645 C CA . PHE A 1 319 ? 32.309 22.694 -17.159 1.00 48.44 319 PHE A CA 1
ATOM 2646 C C . PHE A 1 319 ? 31.098 21.854 -16.730 1.00 48.44 319 PHE A C 1
ATOM 2648 O O . PHE A 1 319 ? 31.029 21.414 -15.581 1.00 48.44 319 PHE A O 1
ATOM 2655 N N . LEU A 1 320 ? 30.212 21.519 -17.673 1.00 45.25 320 LEU A N 1
ATOM 2656 C CA . LEU A 1 320 ? 29.076 20.628 -17.441 1.00 45.25 320 LEU A CA 1
ATOM 2657 C C . LEU A 1 320 ? 29.537 19.217 -17.049 1.00 45.25 320 LEU A C 1
ATOM 2659 O O . LEU A 1 320 ? 29.026 18.682 -16.073 1.00 45.25 320 LEU A O 1
ATOM 2663 N N . THR A 1 321 ? 30.550 18.629 -17.700 1.00 44.59 321 THR A N 1
ATOM 2664 C CA . THR A 1 321 ? 31.051 17.283 -17.334 1.00 44.59 321 THR A CA 1
ATOM 2665 C C . THR A 1 321 ? 31.678 17.253 -15.940 1.00 44.59 321 THR A C 1
ATOM 2667 O O . THR A 1 321 ? 31.533 16.256 -15.232 1.00 44.59 321 THR A O 1
ATOM 2670 N N . LYS A 1 322 ? 32.346 18.333 -15.508 1.00 45.16 322 LYS A N 1
ATOM 2671 C CA . LYS A 1 322 ? 32.846 18.471 -14.130 1.00 45.16 322 LYS A CA 1
ATOM 2672 C C . LYS A 1 322 ? 31.703 18.570 -13.121 1.00 45.16 322 LYS A C 1
ATOM 2674 O O . LYS A 1 322 ? 31.761 17.894 -12.099 1.00 45.16 322 LYS A O 1
ATOM 2679 N N . ILE A 1 323 ? 30.652 19.332 -13.426 1.00 42.69 323 ILE A N 1
ATOM 2680 C CA . ILE A 1 323 ? 29.447 19.422 -12.587 1.00 42.69 323 ILE A CA 1
ATOM 2681 C C . ILE A 1 323 ? 28.720 18.068 -12.516 1.00 42.69 323 ILE A C 1
ATOM 2683 O O . ILE A 1 323 ? 28.392 17.611 -11.423 1.00 42.69 323 ILE A O 1
ATOM 2687 N N . PHE A 1 324 ? 28.551 17.370 -13.643 1.00 41.56 324 PHE A N 1
ATOM 2688 C CA . PHE A 1 324 ? 27.957 16.029 -13.695 1.00 41.56 324 PHE A CA 1
ATOM 2689 C C . PHE A 1 324 ? 28.768 14.987 -12.901 1.00 41.56 324 PHE A C 1
ATOM 2691 O O . PHE A 1 324 ? 28.175 14.126 -12.251 1.00 41.56 324 PHE A O 1
ATOM 2698 N N . LYS A 1 325 ? 30.107 15.091 -12.875 1.00 39.50 325 LYS A N 1
ATOM 2699 C CA . LYS A 1 325 ? 30.979 14.265 -12.015 1.00 39.50 325 LYS A CA 1
ATOM 2700 C C . LYS A 1 325 ? 30.826 14.587 -10.523 1.00 39.50 325 LYS A C 1
ATOM 2702 O O . LYS A 1 325 ? 30.750 13.663 -9.718 1.00 39.50 325 LYS A O 1
ATOM 2707 N N . ILE A 1 326 ? 30.752 15.870 -10.156 1.00 39.88 326 ILE A N 1
ATOM 2708 C CA . ILE A 1 326 ? 30.596 16.320 -8.758 1.00 39.88 326 ILE A CA 1
ATOM 2709 C C . ILE A 1 326 ? 29.261 15.850 -8.170 1.00 39.88 326 ILE A C 1
ATOM 2711 O O . ILE A 1 326 ? 29.218 15.418 -7.022 1.00 39.88 326 ILE A O 1
ATOM 2715 N N . PHE A 1 327 ? 28.184 15.876 -8.959 1.00 38.56 327 PHE A N 1
ATOM 2716 C CA . PHE A 1 327 ? 26.864 15.445 -8.495 1.00 38.56 327 PHE A CA 1
ATOM 2717 C C . PHE A 1 327 ? 26.603 13.947 -8.595 1.00 38.56 327 PHE A C 1
ATOM 2719 O O . PHE A 1 327 ? 25.555 13.528 -8.116 1.00 38.56 327 PHE A O 1
ATOM 2726 N N . SER A 1 328 ? 27.527 13.158 -9.170 1.00 31.47 328 SER A N 1
ATOM 2727 C CA . SER A 1 328 ? 27.468 11.689 -9.230 1.00 31.47 328 SER A CA 1
ATOM 2728 C C . SER A 1 328 ? 26.029 11.173 -9.290 1.00 31.47 328 SER A C 1
ATOM 2730 O O . SER A 1 328 ? 25.577 10.433 -8.413 1.00 31.47 328 SER A O 1
ATOM 2732 N N . PHE A 1 329 ? 25.281 11.603 -10.311 1.00 36.25 329 PHE A N 1
ATOM 2733 C CA . PHE A 1 329 ? 24.038 10.938 -10.664 1.00 36.25 329 PHE A CA 1
ATOM 2734 C C . PHE A 1 329 ? 24.441 9.550 -11.155 1.00 36.25 329 PHE A C 1
ATOM 2736 O O . PHE A 1 329 ? 24.619 9.323 -12.347 1.00 36.25 329 PHE A O 1
ATOM 2743 N N . LYS A 1 330 ? 24.616 8.606 -10.222 1.00 28.70 330 LYS A N 1
ATOM 2744 C CA . LYS A 1 330 ? 24.292 7.217 -10.522 1.00 28.70 330 LYS A CA 1
ATOM 2745 C C . LYS A 1 330 ? 22.863 7.296 -11.027 1.00 28.70 330 LYS A C 1
ATOM 2747 O O . LYS A 1 330 ? 21.989 7.664 -10.242 1.00 28.70 330 LYS A O 1
ATOM 2752 N N . THR A 1 331 ? 22.669 7.054 -12.320 1.00 32.47 331 THR A N 1
ATOM 2753 C CA . THR A 1 331 ? 21.374 6.701 -12.893 1.00 32.47 331 THR A CA 1
ATOM 2754 C C . THR A 1 331 ? 20.777 5.679 -11.946 1.00 32.47 331 THR A C 1
ATOM 2756 O O . THR A 1 331 ? 21.251 4.551 -11.840 1.00 32.47 331 THR A O 1
ATOM 2759 N N . ALA A 1 332 ? 19.879 6.149 -11.093 1.00 33.84 332 ALA A N 1
ATOM 2760 C CA . ALA A 1 332 ? 19.218 5.296 -10.147 1.00 33.84 332 ALA A CA 1
ATOM 2761 C C . ALA A 1 332 ? 18.199 4.557 -10.998 1.00 33.84 332 ALA A C 1
ATOM 2763 O O . ALA A 1 332 ? 17.353 5.222 -11.593 1.00 33.84 332 ALA A O 1
ATOM 2764 N N . GLU A 1 333 ? 18.345 3.238 -11.119 1.00 34.19 333 GLU A N 1
ATOM 2765 C CA . GLU A 1 333 ? 17.335 2.380 -11.733 1.00 34.19 333 GLU A CA 1
ATOM 2766 C C . GLU A 1 333 ? 15.976 2.784 -11.169 1.00 34.19 333 GLU A C 1
ATOM 2768 O O . GLU A 1 333 ? 15.684 2.615 -9.982 1.00 34.19 333 GLU A O 1
ATOM 2773 N N . ILE A 1 334 ? 15.179 3.438 -12.006 1.00 37.94 334 ILE A N 1
ATOM 2774 C CA . ILE A 1 334 ? 13.764 3.596 -11.745 1.00 37.94 334 ILE A CA 1
ATOM 2775 C C . ILE A 1 334 ? 13.210 2.206 -12.017 1.00 37.94 334 ILE A C 1
ATOM 2777 O O . ILE A 1 334 ? 13.361 1.691 -13.122 1.00 37.94 334 ILE A O 1
ATOM 2781 N N . GLN A 1 335 ? 12.647 1.569 -10.992 1.00 46.69 335 GLN A N 1
ATOM 2782 C CA . GLN A 1 335 ? 12.013 0.271 -11.182 1.00 46.69 335 GLN A CA 1
ATOM 2783 C C . GLN A 1 335 ? 10.899 0.432 -12.216 1.00 46.69 335 GLN A C 1
ATOM 2785 O O . GLN A 1 335 ? 10.062 1.323 -12.078 1.00 46.69 335 GLN A O 1
ATOM 2790 N N . TYR A 1 336 ? 10.929 -0.409 -13.249 1.00 54.94 336 TYR A N 1
ATOM 2791 C CA . TYR A 1 336 ? 10.000 -0.399 -14.380 1.00 54.94 336 TYR A CA 1
ATOM 2792 C C . TYR A 1 336 ? 8.530 -0.267 -13.948 1.00 54.94 336 TYR A C 1
ATOM 2794 O O . TYR A 1 336 ? 7.788 0.531 -14.516 1.00 54.94 336 TYR A O 1
ATOM 2802 N N . ASN A 1 337 ? 8.158 -0.926 -12.849 1.00 51.56 337 ASN A N 1
ATOM 2803 C CA . ASN A 1 337 ? 6.814 -0.879 -12.274 1.00 51.56 337 ASN A CA 1
ATOM 2804 C C . ASN A 1 337 ? 6.355 0.549 -11.927 1.00 51.56 337 ASN A C 1
ATOM 2806 O O . ASN A 1 337 ? 5.205 0.882 -12.165 1.00 51.56 337 ASN A O 1
ATOM 2810 N N . HIS A 1 338 ? 7.244 1.447 -11.483 1.00 51.47 338 HIS A N 1
ATOM 2811 C CA . HIS A 1 338 ? 6.870 2.842 -11.210 1.00 51.47 338 HIS A CA 1
ATOM 2812 C C . HIS A 1 338 ? 6.556 3.644 -12.486 1.00 51.47 338 HIS A C 1
ATOM 2814 O O . HIS A 1 338 ? 5.773 4.593 -12.443 1.00 51.47 338 HIS A O 1
ATOM 2820 N N . PHE A 1 339 ? 7.163 3.290 -13.627 1.00 58.56 339 PHE A N 1
ATOM 2821 C CA . PHE A 1 339 ? 6.815 3.889 -14.919 1.00 58.56 339 PHE A CA 1
ATOM 2822 C C . PHE A 1 339 ? 5.483 3.358 -15.437 1.00 58.56 339 PHE A C 1
ATOM 2824 O O . PHE A 1 339 ? 4.693 4.143 -15.957 1.00 58.56 339 PHE A O 1
ATOM 2831 N N . LEU A 1 340 ? 5.219 2.060 -15.263 1.00 55.12 340 LEU A N 1
ATOM 2832 C CA . LEU A 1 340 ? 3.927 1.459 -15.589 1.00 55.12 340 LEU A CA 1
ATOM 2833 C C . LEU A 1 340 ? 2.808 2.039 -14.725 1.00 55.12 340 LEU A C 1
ATOM 2835 O O . LEU A 1 340 ? 1.792 2.471 -15.266 1.00 55.12 340 LEU A O 1
ATOM 2839 N N . ASP A 1 341 ? 3.040 2.163 -13.417 1.00 57.91 341 ASP A N 1
ATOM 2840 C CA . ASP A 1 341 ? 2.129 2.825 -12.487 1.00 57.91 341 ASP A CA 1
ATOM 2841 C C . ASP A 1 341 ? 1.774 4.225 -12.994 1.00 57.91 341 ASP A C 1
ATOM 2843 O O . ASP A 1 341 ? 0.598 4.558 -13.085 1.00 57.91 341 ASP A O 1
ATOM 2847 N N . PHE A 1 342 ? 2.773 5.019 -13.397 1.00 52.53 342 PHE A N 1
ATOM 2848 C CA . PHE A 1 342 ? 2.565 6.364 -13.933 1.00 52.53 342 PHE A CA 1
ATOM 2849 C C . PHE A 1 342 ? 1.861 6.381 -15.300 1.00 52.53 342 PHE A C 1
ATOM 2851 O O . PHE A 1 342 ? 1.030 7.255 -15.548 1.00 52.53 342 PHE A O 1
ATOM 2858 N N . ALA A 1 343 ? 2.175 5.448 -16.199 1.00 56.91 343 ALA A N 1
ATOM 2859 C CA . ALA A 1 343 ? 1.610 5.393 -17.547 1.00 56.91 343 ALA A CA 1
ATOM 2860 C C . ALA A 1 343 ? 0.127 5.008 -17.538 1.00 56.91 343 ALA A C 1
ATOM 2862 O O . ALA A 1 343 ? -0.696 5.706 -18.137 1.00 56.91 343 ALA A O 1
ATOM 2863 N N . PHE A 1 344 ? -0.213 3.952 -16.797 1.00 58.12 344 PHE A N 1
ATOM 2864 C CA . PHE A 1 344 ? -1.596 3.529 -16.584 1.00 58.12 344 PHE A CA 1
ATOM 2865 C C . PHE A 1 344 ? -2.368 4.534 -15.708 1.00 58.12 344 PHE A C 1
ATOM 2867 O O . PHE A 1 344 ? -3.572 4.692 -15.882 1.00 58.12 344 PHE A O 1
ATOM 2874 N N . TYR A 1 345 ? -1.685 5.291 -14.839 1.00 50.31 345 TYR A N 1
ATOM 2875 C CA . TYR A 1 345 ? -2.272 6.396 -14.071 1.00 50.31 345 TYR A CA 1
ATOM 2876 C C . TYR A 1 345 ? -2.596 7.641 -14.923 1.00 50.31 345 TYR A C 1
ATOM 2878 O O . TYR A 1 345 ? -3.708 8.165 -14.869 1.00 50.31 345 TYR A O 1
ATOM 2886 N N . LYS A 1 346 ? -1.661 8.120 -15.759 1.00 43.56 346 LYS A N 1
ATOM 2887 C CA . LYS A 1 346 ? -1.799 9.378 -16.524 1.00 43.56 346 LYS A CA 1
ATOM 2888 C C . LYS A 1 346 ? -2.911 9.333 -17.582 1.00 43.56 346 LYS A C 1
ATOM 2890 O O . LYS A 1 346 ? -3.425 10.384 -17.966 1.00 43.56 346 LYS A O 1
ATOM 2895 N N . LYS A 1 347 ? -3.291 8.146 -18.064 1.00 49.31 347 LYS A N 1
ATOM 2896 C CA . LYS A 1 347 ? -4.320 7.964 -19.105 1.00 49.31 347 LYS A CA 1
ATOM 2897 C C . LYS A 1 347 ? -5.729 7.675 -18.572 1.00 49.31 347 LYS A C 1
ATOM 2899 O O . LYS A 1 347 ? -6.637 7.481 -19.369 1.00 49.31 347 LYS A O 1
ATOM 2904 N N . GLN A 1 348 ? -5.956 7.801 -17.263 1.00 41.44 348 GLN A N 1
ATOM 2905 C CA . GLN A 1 348 ? -7.283 7.692 -16.637 1.00 41.44 348 GLN A CA 1
ATOM 2906 C C . GLN A 1 348 ? -8.296 8.776 -17.093 1.00 41.44 348 GLN A C 1
ATOM 2908 O O . GLN A 1 348 ? -9.476 8.689 -16.772 1.00 41.44 348 GLN A O 1
ATOM 2913 N N . PHE A 1 349 ? -7.859 9.773 -17.879 1.00 39.78 349 PHE A N 1
ATOM 2914 C CA . PHE A 1 349 ? -8.682 10.885 -18.380 1.00 39.78 349 PHE A CA 1
ATOM 2915 C C . PHE A 1 349 ? -8.616 11.098 -19.923 1.00 39.78 349 PHE A C 1
ATOM 2917 O O . PHE A 1 349 ? -8.947 12.183 -20.403 1.00 39.78 349 PHE A O 1
ATOM 2924 N N . SER A 1 350 ? -8.180 10.112 -20.731 1.00 45.50 350 SER A N 1
ATOM 2925 C CA . SER A 1 350 ? -8.180 10.171 -22.220 1.00 45.50 350 SER A CA 1
ATOM 2926 C C . SER A 1 350 ? -8.217 8.767 -22.870 1.00 45.50 350 SER A C 1
ATOM 2928 O O . SER A 1 350 ? -7.954 7.796 -22.167 1.00 45.50 350 SER A O 1
ATOM 2930 N N . PRO A 1 351 ? -8.566 8.610 -24.169 1.00 52.53 351 PRO A N 1
ATOM 2931 C CA . PRO A 1 351 ? -9.052 7.344 -24.713 1.00 52.53 351 PRO A CA 1
ATOM 2932 C C . PRO A 1 351 ? -7.911 6.338 -24.868 1.00 52.53 351 PRO A C 1
ATOM 2934 O O . PRO A 1 351 ? -6.825 6.704 -25.309 1.00 52.53 351 PRO A O 1
ATOM 2937 N N . SER A 1 352 ? -8.197 5.092 -24.500 1.00 68.88 352 SER A N 1
ATOM 2938 C CA . SER A 1 352 ? -7.439 3.863 -24.742 1.00 68.88 352 SER A CA 1
ATOM 2939 C C . SER A 1 352 ? -5.909 3.881 -24.612 1.00 68.88 352 SER A C 1
ATOM 2941 O O . SER A 1 352 ? -5.206 4.530 -25.389 1.00 68.88 352 SER A O 1
ATOM 2943 N N . ILE A 1 353 ? -5.362 3.075 -23.697 1.00 78.88 353 ILE A N 1
ATOM 2944 C CA . ILE A 1 353 ? -3.917 2.806 -23.655 1.00 78.88 353 ILE A CA 1
ATOM 2945 C C . ILE A 1 353 ? -3.540 1.795 -24.740 1.00 78.88 353 ILE A C 1
ATOM 2947 O O . ILE A 1 353 ? -4.240 0.804 -24.937 1.00 78.88 353 ILE A O 1
ATOM 2951 N N . SER A 1 354 ? -2.460 2.072 -25.472 1.00 89.12 354 SER A N 1
ATOM 2952 C CA . SER A 1 354 ? -1.976 1.205 -26.551 1.00 89.12 354 SER A CA 1
ATOM 2953 C C . SER A 1 354 ? -0.660 0.524 -26.178 1.00 89.12 354 SER A C 1
ATOM 2955 O O . SER A 1 354 ? 0.317 1.210 -25.877 1.00 89.12 354 SER A O 1
ATOM 2957 N N . VAL A 1 355 ? -0.620 -0.807 -26.209 1.00 92.62 355 VAL A N 1
ATOM 2958 C CA . VAL A 1 355 ? 0.528 -1.613 -25.759 1.00 92.62 355 VAL A CA 1
ATOM 2959 C C . VAL A 1 355 ? 1.029 -2.521 -26.882 1.00 92.62 355 VAL A C 1
ATOM 2961 O O . VAL A 1 355 ? 0.235 -3.139 -27.588 1.00 92.62 355 VAL A O 1
ATOM 2964 N N . LEU A 1 356 ? 2.345 -2.580 -27.062 1.00 95.88 356 LEU A N 1
ATOM 2965 C CA . LEU A 1 356 ? 3.018 -3.574 -27.895 1.00 95.88 356 LEU A CA 1
ATOM 2966 C C . LEU A 1 356 ? 3.901 -4.427 -26.995 1.00 95.88 356 LEU A C 1
ATOM 2968 O O . LEU A 1 356 ? 4.749 -3.890 -26.285 1.00 95.88 356 LEU A O 1
ATOM 2972 N N . GLU A 1 357 ? 3.738 -5.735 -27.069 1.00 95.81 357 GLU A N 1
ATOM 2973 C CA . GLU A 1 357 ? 4.588 -6.682 -26.363 1.00 95.81 357 GLU A CA 1
ATOM 2974 C C . GLU A 1 357 ? 5.223 -7.642 -27.365 1.00 95.81 357 GLU A C 1
ATOM 2976 O O . GLU A 1 357 ? 4.523 -8.293 -28.143 1.00 95.81 357 GLU A O 1
ATOM 2981 N N . ILE A 1 358 ? 6.554 -7.673 -27.394 1.00 95.00 358 ILE A N 1
ATOM 2982 C CA . ILE A 1 358 ? 7.351 -8.496 -28.303 1.00 95.00 358 ILE A CA 1
ATOM 2983 C C . ILE A 1 358 ? 8.054 -9.570 -27.478 1.00 95.00 358 ILE A C 1
ATOM 2985 O O . ILE A 1 358 ? 8.918 -9.226 -26.677 1.00 95.00 358 ILE A O 1
ATOM 2989 N N . GLY A 1 359 ? 7.699 -10.835 -27.707 1.00 92.44 359 GLY A N 1
ATOM 2990 C CA . GLY A 1 359 ? 8.099 -11.960 -26.858 1.00 92.44 359 GLY A CA 1
ATOM 2991 C C . GLY A 1 359 ? 7.190 -12.091 -25.636 1.00 92.44 359 GLY A C 1
ATOM 2992 O O . GLY A 1 359 ? 7.641 -12.021 -24.503 1.00 92.44 359 GLY A O 1
ATOM 2993 N N . ALA A 1 360 ? 5.880 -12.202 -25.873 1.00 92.12 360 ALA A N 1
ATOM 2994 C CA . ALA A 1 360 ? 4.879 -12.181 -24.804 1.00 92.12 360 ALA A CA 1
ATOM 2995 C C . ALA A 1 360 ? 4.792 -13.489 -23.991 1.00 92.12 360 ALA A C 1
ATOM 2997 O O . ALA A 1 360 ? 4.161 -13.499 -22.935 1.00 92.12 360 ALA A O 1
ATOM 2998 N N . MET A 1 361 ? 5.378 -14.598 -24.458 1.00 90.31 361 MET A N 1
ATOM 2999 C CA . MET A 1 361 ? 5.275 -15.916 -23.823 1.00 90.31 361 MET A CA 1
ATOM 3000 C C . MET A 1 361 ? 3.798 -16.295 -23.584 1.00 90.31 361 MET A C 1
ATOM 3002 O O . MET A 1 361 ? 2.999 -16.261 -24.518 1.00 90.31 361 MET A O 1
ATOM 3006 N N . ASP A 1 362 ? 3.404 -16.652 -22.360 1.00 89.69 362 ASP A N 1
ATOM 3007 C CA . ASP A 1 362 ? 2.010 -16.909 -21.979 1.00 89.69 362 ASP A CA 1
ATOM 3008 C C . ASP A 1 362 ? 1.267 -15.637 -21.513 1.00 89.69 362 ASP A C 1
ATOM 3010 O O . ASP A 1 362 ? 0.099 -15.711 -21.118 1.00 89.69 362 ASP A O 1
ATOM 3014 N N . GLY A 1 363 ? 1.943 -14.482 -21.529 1.00 87.44 363 GLY A N 1
ATOM 3015 C CA . GLY A 1 363 ? 1.454 -13.165 -21.115 1.00 87.44 363 GLY A CA 1
ATOM 3016 C C . GLY A 1 363 ? 0.971 -13.098 -19.671 1.00 87.44 363 GLY A C 1
ATOM 3017 O O . GLY A 1 363 ? 0.078 -12.323 -19.349 1.00 87.44 363 GLY A O 1
ATOM 3018 N N . ARG A 1 364 ? 1.473 -13.964 -18.788 1.00 87.19 364 ARG A N 1
ATOM 3019 C CA . ARG A 1 364 ? 1.100 -13.970 -17.367 1.00 87.19 364 ARG A CA 1
ATOM 3020 C C . ARG A 1 364 ? 2.272 -14.316 -16.468 1.00 87.19 364 ARG A C 1
ATOM 3022 O O . ARG A 1 364 ? 2.482 -13.673 -15.438 1.00 87.19 364 ARG A O 1
ATOM 3029 N N . SER A 1 365 ? 2.968 -15.390 -16.796 1.00 79.50 365 SER A N 1
ATOM 3030 C CA . SER A 1 365 ? 4.144 -15.860 -16.088 1.00 79.50 365 SER A CA 1
ATOM 3031 C C . SER A 1 365 ? 5.292 -14.920 -16.411 1.00 79.50 365 SER A C 1
ATOM 3033 O O . SER A 1 365 ? 5.603 -14.701 -17.571 1.00 79.50 365 SER A O 1
ATOM 3035 N N . PHE A 1 366 ? 5.902 -14.336 -15.380 1.00 78.19 366 PHE A N 1
ATOM 3036 C CA . PHE A 1 366 ? 7.029 -13.398 -15.507 1.00 78.19 366 PHE A CA 1
ATOM 3037 C C . PHE A 1 366 ? 6.738 -12.099 -16.289 1.00 78.19 366 PHE A C 1
ATOM 3039 O O . PHE A 1 366 ? 7.579 -11.201 -16.284 1.00 78.19 366 PHE A O 1
ATOM 3046 N N . ASP A 1 367 ? 5.527 -11.928 -16.824 1.00 82.25 367 ASP A N 1
ATOM 3047 C CA . ASP A 1 367 ? 5.089 -10.691 -17.459 1.00 82.25 367 ASP A CA 1
ATOM 3048 C C . ASP A 1 367 ? 4.714 -9.618 -16.419 1.00 82.25 367 ASP A C 1
ATOM 3050 O O . ASP A 1 367 ? 3.827 -9.766 -15.568 1.00 82.25 367 ASP A O 1
ATOM 3054 N N . LYS A 1 368 ? 5.414 -8.487 -16.504 1.00 81.25 368 LYS A N 1
ATOM 3055 C CA . LYS A 1 368 ? 5.223 -7.315 -15.646 1.00 81.25 368 LYS A CA 1
ATOM 3056 C C . LYS A 1 368 ? 4.023 -6.464 -16.070 1.00 81.25 368 LYS A C 1
ATOM 3058 O O . LYS A 1 368 ? 3.543 -5.686 -15.245 1.00 81.25 368 LYS A O 1
ATOM 3063 N N . LEU A 1 369 ? 3.533 -6.591 -17.304 1.00 84.44 369 LEU A N 1
ATOM 3064 C CA . LEU A 1 369 ? 2.361 -5.884 -17.820 1.00 84.44 369 LEU A CA 1
ATOM 3065 C C . LEU A 1 369 ? 1.047 -6.568 -17.433 1.00 84.44 369 LEU A C 1
ATOM 3067 O O . LEU A 1 369 ? 0.063 -5.860 -17.199 1.00 84.44 369 LEU A O 1
ATOM 3071 N N . TYR A 1 370 ? 1.019 -7.895 -17.284 1.00 85.25 370 TYR A N 1
ATOM 3072 C CA . TYR A 1 370 ? -0.187 -8.659 -16.947 1.00 85.25 370 TYR A CA 1
ATOM 3073 C C . TYR A 1 370 ? -1.038 -8.078 -15.796 1.00 85.25 370 TYR A C 1
ATOM 3075 O O . TYR A 1 370 ? -2.247 -7.904 -15.990 1.00 85.25 370 TYR A O 1
ATOM 3083 N N . PRO A 1 371 ? -0.488 -7.695 -14.617 1.00 78.50 371 PRO A N 1
ATOM 3084 C CA . PRO A 1 371 ? -1.295 -7.119 -13.534 1.00 78.50 371 PRO A CA 1
ATOM 3085 C C . PRO A 1 371 ? -2.009 -5.815 -13.928 1.00 78.50 371 PRO A C 1
ATOM 3087 O O . PRO A 1 371 ? -3.118 -5.541 -13.457 1.00 78.50 371 PRO A O 1
ATOM 3090 N N . TYR A 1 372 ? -1.390 -5.024 -14.806 1.00 79.38 372 TYR A N 1
ATOM 3091 C CA . TYR A 1 372 ? -1.939 -3.767 -15.310 1.00 79.38 372 TYR A CA 1
ATOM 3092 C C . TYR A 1 372 ? -2.994 -4.023 -16.383 1.00 79.38 372 TYR A C 1
ATOM 3094 O O . TYR A 1 372 ? -4.107 -3.508 -16.290 1.00 79.38 372 TYR A O 1
ATOM 3102 N N . LEU A 1 373 ? -2.682 -4.880 -17.356 1.00 81.50 373 LEU A N 1
ATOM 3103 C CA . LEU A 1 373 ? -3.589 -5.228 -18.448 1.00 81.50 373 LEU A CA 1
ATOM 3104 C C . LEU A 1 373 ? -4.879 -5.879 -17.928 1.00 81.50 373 LEU A C 1
ATOM 3106 O O . LEU A 1 373 ? -5.964 -5.500 -18.366 1.00 81.50 373 LEU A O 1
ATOM 3110 N N . LYS A 1 374 ? -4.777 -6.745 -16.909 1.00 77.69 374 LYS A N 1
ATOM 3111 C CA . LYS A 1 374 ? -5.908 -7.408 -16.230 1.00 77.69 374 LYS A CA 1
ATOM 3112 C C . LYS A 1 374 ? -6.940 -6.443 -15.630 1.00 77.69 374 LYS A C 1
ATOM 3114 O O . LYS A 1 374 ? -8.114 -6.791 -15.494 1.00 77.69 374 LYS A O 1
ATOM 3119 N N . THR A 1 375 ? -6.489 -5.276 -15.175 1.00 71.25 375 THR A N 1
ATOM 3120 C CA . THR A 1 375 ? -7.329 -4.292 -14.466 1.00 71.25 375 THR A CA 1
ATOM 3121 C C . THR A 1 375 ? -7.662 -3.075 -15.325 1.00 71.25 375 THR A C 1
ATOM 3123 O O . THR A 1 375 ? -8.426 -2.207 -14.902 1.00 71.25 375 THR A O 1
ATOM 3126 N N . SER A 1 376 ? -7.099 -3.012 -16.531 1.00 70.81 376 SER A N 1
ATOM 3127 C CA . SER A 1 376 ? -7.278 -1.905 -17.458 1.00 70.81 376 SER A CA 1
ATOM 3128 C C . SER A 1 376 ? -8.610 -1.991 -18.209 1.00 70.81 376 SER A C 1
ATOM 3130 O O . SER A 1 376 ? -9.099 -3.076 -18.519 1.00 70.81 376 SER A O 1
ATOM 3132 N N . GLN A 1 377 ? -9.188 -0.829 -18.511 1.00 73.00 377 GLN A N 1
ATOM 3133 C CA . GLN A 1 377 ? -10.370 -0.695 -19.362 1.00 73.00 377 GLN A CA 1
ATOM 3134 C C . GLN A 1 377 ? -9.986 0.056 -20.637 1.00 73.00 377 GLN A C 1
ATOM 3136 O O . GLN A 1 377 ? -9.186 0.995 -20.572 1.00 73.00 377 GLN A O 1
ATOM 3141 N N . ASN A 1 378 ? -10.607 -0.303 -21.766 1.00 76.38 378 ASN A N 1
ATOM 3142 C CA . ASN A 1 378 ? -10.386 0.344 -23.063 1.00 76.38 378 ASN A CA 1
ATOM 3143 C C . ASN A 1 378 ? -8.931 0.216 -23.570 1.00 76.38 378 ASN A C 1
ATOM 3145 O O . ASN A 1 378 ? -8.406 1.118 -24.210 1.00 76.38 378 ASN A O 1
ATOM 3149 N N . THR A 1 379 ? -8.231 -0.872 -23.263 1.00 83.25 379 THR A N 1
ATOM 3150 C CA . THR A 1 379 ? -6.845 -1.100 -23.693 1.00 83.25 379 THR A CA 1
ATOM 3151 C C . THR A 1 379 ? -6.795 -1.766 -25.055 1.00 83.25 379 THR A C 1
ATOM 3153 O O . THR A 1 379 ? -7.459 -2.775 -25.284 1.00 83.25 379 THR A O 1
ATOM 3156 N N . LYS A 1 380 ? -5.936 -1.254 -25.936 1.00 89.56 380 LYS A N 1
ATOM 3157 C CA . LYS A 1 380 ? -5.591 -1.896 -27.202 1.00 89.56 380 LYS A CA 1
ATOM 3158 C C . LYS A 1 380 ? -4.187 -2.482 -27.098 1.00 89.56 380 LYS A C 1
ATOM 3160 O O . LYS A 1 380 ? -3.239 -1.737 -26.871 1.00 89.56 380 LYS A O 1
ATOM 3165 N N . ALA A 1 381 ? -4.023 -3.788 -27.259 1.00 92.25 381 ALA A N 1
ATOM 3166 C CA . ALA A 1 381 ? -2.712 -4.426 -27.138 1.00 92.25 381 ALA A CA 1
ATOM 3167 C C . ALA A 1 381 ? -2.420 -5.346 -28.323 1.00 92.25 381 ALA A C 1
ATOM 3169 O O . ALA A 1 381 ? -3.307 -6.060 -28.783 1.00 92.25 381 ALA A O 1
ATOM 3170 N N . LEU A 1 382 ? -1.185 -5.318 -28.820 1.00 95.94 382 LEU A N 1
ATOM 3171 C CA . LEU A 1 382 ? -0.665 -6.286 -29.781 1.00 95.94 382 LEU A CA 1
ATOM 3172 C C . LEU A 1 382 ? 0.429 -7.099 -29.095 1.00 95.94 382 LEU A C 1
ATOM 3174 O O . LEU A 1 382 ? 1.467 -6.550 -28.733 1.00 95.94 382 LEU A O 1
ATOM 3178 N N . PHE A 1 383 ? 0.188 -8.395 -28.953 1.00 96.50 383 PHE A N 1
ATOM 3179 C CA . PHE A 1 383 ? 1.146 -9.351 -28.420 1.00 96.50 383 PHE A CA 1
ATOM 3180 C C . PHE A 1 383 ? 1.770 -10.135 -29.570 1.00 96.50 383 PHE A C 1
ATOM 3182 O O . PHE A 1 383 ? 1.053 -10.652 -30.432 1.00 96.50 383 PHE A O 1
ATOM 3189 N N . ILE A 1 384 ? 3.093 -10.226 -29.589 1.00 96.75 384 ILE A N 1
ATOM 3190 C CA . ILE A 1 384 ? 3.856 -10.987 -30.575 1.00 96.75 384 ILE A CA 1
ATOM 3191 C C . ILE A 1 384 ? 4.549 -12.132 -29.839 1.00 96.75 384 ILE A C 1
ATOM 3193 O O . ILE A 1 384 ? 5.401 -11.889 -28.987 1.00 96.75 384 ILE A O 1
ATOM 3197 N N . GLU A 1 385 ? 4.182 -13.366 -30.176 1.00 95.44 385 GLU A N 1
ATOM 3198 C CA . GLU A 1 385 ? 4.747 -14.585 -29.593 1.00 95.44 385 GLU A CA 1
ATOM 3199 C C . GLU A 1 385 ? 4.892 -15.656 -30.689 1.00 95.44 385 GLU A C 1
ATOM 3201 O O . GLU A 1 385 ? 3.874 -16.097 -31.233 1.00 95.44 385 GLU A O 1
ATOM 3206 N N . PRO A 1 386 ? 6.125 -16.059 -31.056 1.00 93.25 386 PRO A N 1
ATOM 3207 C CA . PRO A 1 386 ? 6.356 -17.008 -32.142 1.00 93.25 386 PRO A CA 1
ATOM 3208 C C . PRO A 1 386 ? 6.063 -18.474 -31.803 1.00 93.25 386 PRO A C 1
ATOM 3210 O O . PRO A 1 386 ? 5.883 -19.260 -32.734 1.00 93.25 386 PRO A O 1
ATOM 3213 N N . LEU A 1 387 ? 6.075 -18.883 -30.530 1.00 91.19 387 LEU A N 1
ATOM 3214 C CA . LEU A 1 387 ? 5.891 -20.283 -30.150 1.00 91.19 387 LEU A CA 1
ATOM 3215 C C . LEU A 1 387 ? 4.398 -20.655 -30.098 1.00 91.19 387 LEU A C 1
ATOM 3217 O O . LEU A 1 387 ? 3.661 -20.073 -29.297 1.00 91.19 387 LEU A O 1
ATOM 3221 N N . PRO A 1 388 ? 3.944 -21.674 -30.856 1.00 89.69 388 PRO A N 1
ATOM 3222 C CA . PRO A 1 388 ? 2.523 -22.028 -30.923 1.00 89.69 388 PRO A CA 1
ATOM 3223 C C . PRO A 1 388 ? 1.897 -22.363 -29.561 1.00 89.69 388 PRO A C 1
ATOM 3225 O O . PRO A 1 388 ? 0.799 -21.902 -29.248 1.00 89.69 388 PRO A O 1
ATOM 3228 N N . ASP A 1 389 ? 2.603 -23.131 -28.724 1.00 86.88 389 ASP A N 1
ATOM 3229 C CA . ASP A 1 389 ? 2.096 -23.545 -27.410 1.00 86.88 389 ASP A CA 1
ATOM 3230 C C . ASP A 1 389 ? 1.949 -22.347 -26.459 1.00 86.88 389 ASP A C 1
ATOM 3232 O O . ASP A 1 389 ? 0.913 -22.196 -25.812 1.00 86.88 389 ASP A O 1
ATOM 3236 N N . MET A 1 390 ? 2.940 -21.445 -26.427 1.00 90.44 390 MET A N 1
ATOM 3237 C CA . MET A 1 390 ? 2.879 -20.226 -25.609 1.00 90.44 390 MET A CA 1
ATOM 3238 C C . MET A 1 390 ? 1.789 -19.287 -26.104 1.00 90.44 390 MET A C 1
ATOM 3240 O O . MET A 1 390 ? 1.045 -18.723 -25.306 1.00 90.44 390 MET A O 1
ATOM 3244 N N . GLN A 1 391 ? 1.607 -19.194 -27.420 1.00 91.81 391 GLN A N 1
ATOM 3245 C CA . GLN A 1 391 ? 0.556 -18.366 -27.978 1.00 91.81 391 GLN A CA 1
ATOM 3246 C C . GLN A 1 391 ? -0.855 -18.877 -27.644 1.00 91.81 391 GLN A C 1
ATOM 3248 O O . GLN A 1 391 ? -1.778 -18.077 -27.453 1.00 91.81 391 GLN A O 1
ATOM 3253 N N . ASN A 1 392 ? -1.049 -20.194 -27.569 1.00 90.62 392 ASN A N 1
ATOM 3254 C CA . ASN A 1 392 ? -2.316 -20.767 -27.119 1.00 90.62 392 ASN A CA 1
ATOM 3255 C C . ASN A 1 392 ? -2.599 -20.391 -25.660 1.00 90.62 392 ASN A C 1
ATOM 3257 O O . ASN A 1 392 ? -3.696 -19.917 -25.356 1.00 90.62 392 ASN A O 1
ATOM 3261 N N . ASP A 1 393 ? -1.600 -20.516 -24.787 1.00 90.44 393 ASP A N 1
ATOM 3262 C CA . ASP A 1 393 ? -1.723 -20.132 -23.379 1.00 90.44 393 ASP A CA 1
ATOM 3263 C C . ASP A 1 393 ? -1.964 -18.629 -23.206 1.00 90.44 393 ASP A C 1
ATOM 3265 O O . ASP A 1 393 ? -2.818 -18.232 -22.417 1.00 90.44 393 ASP A O 1
ATOM 3269 N N . LEU A 1 394 ? -1.285 -17.796 -23.995 1.00 92.31 394 LEU A N 1
ATOM 3270 C CA . LEU A 1 394 ? -1.499 -16.354 -24.060 1.00 92.31 394 LEU A CA 1
ATOM 3271 C C . LEU A 1 394 ? -2.951 -16.022 -24.428 1.00 92.31 394 LEU A C 1
ATOM 3273 O O . LEU A 1 394 ? -3.623 -15.266 -23.728 1.00 92.31 394 LEU A O 1
ATOM 3277 N N . LYS A 1 395 ? -3.495 -16.629 -25.487 1.00 91.69 395 LYS A N 1
ATOM 3278 C CA . LYS A 1 395 ? -4.899 -16.412 -25.879 1.00 91.69 395 LYS A CA 1
ATOM 3279 C C . LYS A 1 395 ? -5.873 -16.852 -24.781 1.00 91.69 395 LYS A C 1
ATOM 3281 O O . LYS A 1 395 ? -6.861 -16.154 -24.544 1.00 91.69 395 LYS A O 1
ATOM 3286 N N . GLU A 1 396 ? -5.610 -17.969 -24.102 1.00 90.44 396 GLU A N 1
ATOM 3287 C CA . GLU A 1 396 ? -6.456 -18.466 -23.007 1.00 90.44 396 GLU A CA 1
ATOM 3288 C C . GLU A 1 396 ? -6.367 -17.592 -21.748 1.00 90.44 396 GLU A C 1
ATOM 3290 O O . GLU A 1 396 ? -7.405 -17.216 -21.196 1.00 90.44 396 GLU A O 1
ATOM 3295 N N . ASN A 1 397 ? -5.164 -17.174 -21.341 1.00 90.38 397 ASN A N 1
ATOM 3296 C CA . ASN A 1 397 ? -4.951 -16.267 -20.210 1.00 90.38 397 ASN A CA 1
ATOM 3297 C C . ASN A 1 397 ? -5.691 -14.937 -20.399 1.00 90.38 397 ASN A C 1
ATOM 3299 O O . ASN A 1 397 ? -6.163 -14.363 -19.417 1.00 90.38 397 ASN A O 1
ATOM 3303 N N . TYR A 1 398 ? -5.859 -14.486 -21.649 1.00 87.19 398 TYR A N 1
ATOM 3304 C CA . TYR A 1 398 ? -6.56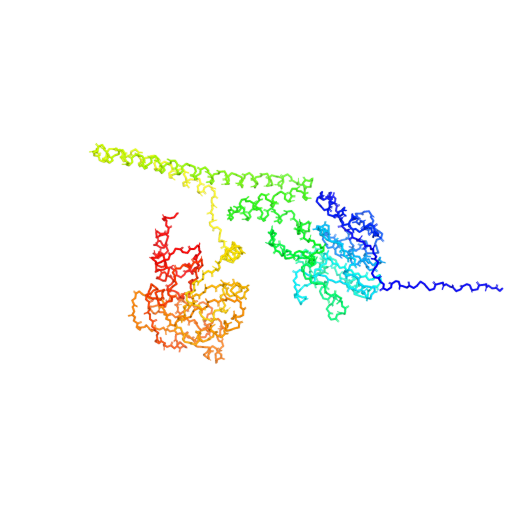7 -13.248 -21.972 1.00 87.19 398 TYR A CA 1
ATOM 3305 C C . TYR A 1 398 ? -8.041 -13.413 -22.387 1.00 87.19 398 TYR A C 1
ATOM 3307 O O . TYR A 1 398 ? -8.753 -12.421 -22.577 1.00 87.19 398 TYR A O 1
ATOM 3315 N N . ARG A 1 399 ? -8.555 -14.647 -22.476 1.00 82.81 399 ARG A N 1
ATOM 3316 C CA . ARG A 1 399 ? -9.906 -14.955 -22.983 1.00 82.81 399 ARG A CA 1
ATOM 3317 C C . ARG A 1 399 ? -11.035 -14.318 -22.165 1.00 82.81 399 ARG A C 1
ATOM 3319 O O . ARG A 1 399 ? -12.061 -13.940 -22.735 1.00 82.81 399 ARG A O 1
ATOM 3326 N N . GLY A 1 400 ? -10.843 -14.189 -20.850 1.00 68.50 400 GLY A N 1
ATOM 3327 C CA . GLY A 1 400 ? -11.823 -13.644 -19.902 1.00 68.50 400 GLY A CA 1
ATOM 3328 C C . GLY A 1 400 ? -11.931 -12.115 -19.874 1.00 68.50 400 GLY A C 1
ATOM 3329 O O . GLY A 1 400 ? -12.825 -11.589 -19.221 1.00 68.50 400 GLY A O 1
ATOM 3330 N N . PHE A 1 401 ? -11.067 -11.382 -20.585 1.00 71.38 401 PHE A N 1
ATOM 3331 C CA . PHE A 1 401 ? -11.025 -9.910 -20.524 1.00 71.38 401 PHE A CA 1
ATOM 3332 C C . PHE A 1 401 ? -11.932 -9.203 -21.545 1.00 71.38 401 PHE A C 1
ATOM 3334 O O . PHE A 1 401 ? -11.912 -7.977 -21.652 1.00 71.38 401 PHE A O 1
ATOM 3341 N N . LYS A 1 402 ? -12.769 -9.952 -22.277 1.00 53.69 402 LYS A N 1
ATOM 3342 C CA . LYS A 1 402 ? -13.687 -9.408 -23.298 1.00 53.69 402 LYS A CA 1
ATOM 3343 C C . LYS A 1 402 ? -14.784 -8.496 -22.738 1.00 53.69 402 LYS A C 1
ATOM 3345 O O . LYS A 1 402 ? -15.317 -7.676 -23.476 1.00 53.69 402 LYS A O 1
ATOM 3350 N N . GLU A 1 403 ? -15.098 -8.595 -21.448 1.00 52.38 403 GLU A N 1
ATOM 3351 C CA . GLU A 1 403 ? -16.118 -7.759 -20.795 1.00 52.38 403 GLU A CA 1
ATOM 3352 C C . GLU A 1 403 ? -15.625 -6.327 -20.485 1.00 52.38 403 GLU A C 1
ATOM 3354 O O . GLU A 1 403 ? -16.420 -5.470 -20.111 1.00 52.38 403 GLU A O 1
ATOM 3359 N N . GLN A 1 404 ? -14.330 -6.034 -20.681 1.00 57.44 404 GLN A N 1
ATOM 3360 C CA . GLN A 1 404 ? -13.678 -4.772 -20.284 1.00 57.44 404 GLN A CA 1
ATOM 3361 C C . GLN A 1 404 ? -13.439 -3.773 -21.444 1.00 57.44 404 GLN A C 1
ATOM 3363 O O . GLN A 1 404 ? -12.679 -2.817 -21.282 1.00 57.44 404 GLN A O 1
ATOM 3368 N N . LEU A 1 405 ? -14.089 -3.967 -22.605 1.00 57.34 405 LEU A N 1
ATOM 3369 C CA . LEU A 1 405 ? -13.905 -3.157 -23.831 1.00 57.34 405 LEU A CA 1
ATOM 3370 C C . LEU A 1 405 ? -12.444 -3.118 -24.337 1.00 57.34 405 LEU A C 1
ATOM 3372 O O . LEU A 1 405 ? -12.003 -2.114 -24.891 1.00 57.34 405 LEU A O 1
ATOM 3376 N N . ASN A 1 406 ? -11.685 -4.195 -24.125 1.00 70.12 406 ASN A N 1
ATOM 3377 C CA . ASN A 1 406 ? -10.285 -4.304 -24.538 1.00 70.12 406 ASN A CA 1
ATOM 3378 C C . ASN A 1 406 ? -10.150 -4.953 -25.931 1.00 70.12 406 ASN A C 1
ATOM 3380 O O . ASN A 1 406 ? -10.791 -5.968 -26.208 1.00 70.12 406 ASN A O 1
ATOM 3384 N N . ASP A 1 407 ? -9.264 -4.406 -26.768 1.00 85.50 407 ASP A N 1
ATOM 3385 C CA . ASP A 1 407 ? -8.950 -4.884 -28.122 1.00 85.50 407 ASP A CA 1
ATOM 3386 C C . ASP A 1 407 ? -7.553 -5.525 -28.149 1.00 85.50 407 ASP A C 1
ATOM 3388 O O . ASP A 1 407 ? -6.533 -4.848 -28.322 1.00 85.50 407 ASP A O 1
ATOM 3392 N N . PHE A 1 408 ? -7.497 -6.845 -27.970 1.00 90.50 408 PHE A N 1
ATOM 3393 C CA . PHE A 1 408 ? -6.247 -7.610 -27.944 1.00 90.50 408 PHE A CA 1
ATOM 3394 C C . PHE A 1 408 ? -6.016 -8.379 -29.249 1.00 90.50 408 PHE A C 1
ATOM 3396 O O . PHE A 1 408 ? -6.866 -9.150 -29.698 1.00 90.50 408 PHE A O 1
ATOM 3403 N N . PHE A 1 409 ? -4.841 -8.173 -29.842 1.00 92.88 409 PHE A N 1
ATOM 3404 C CA . PHE A 1 409 ? -4.366 -8.817 -31.064 1.00 92.88 409 PHE A CA 1
ATOM 3405 C C . PHE A 1 409 ? -3.183 -9.725 -30.736 1.00 92.88 409 PHE A C 1
ATOM 3407 O O . PHE A 1 409 ? -2.328 -9.358 -29.933 1.00 92.88 409 PHE A O 1
ATOM 3414 N N . PHE A 1 410 ? -3.113 -10.885 -31.384 1.00 94.94 410 PHE A N 1
ATOM 3415 C CA . PHE A 1 410 ? -2.092 -11.900 -31.125 1.00 94.94 410 PHE A CA 1
ATOM 3416 C C . PHE A 1 410 ? -1.424 -12.303 -32.440 1.00 94.94 410 PHE A C 1
ATOM 3418 O O . PHE A 1 410 ? -2.103 -12.796 -33.343 1.00 94.94 410 PHE A O 1
ATOM 3425 N N . GLU A 1 411 ? -0.112 -12.099 -32.548 1.00 96.56 411 GLU A N 1
ATOM 3426 C CA . GLU A 1 411 ? 0.689 -12.430 -33.726 1.00 96.56 411 GLU A CA 1
ATOM 3427 C C . GLU A 1 411 ? 1.598 -13.633 -33.478 1.00 96.56 411 GLU A C 1
ATOM 3429 O O . GLU A 1 411 ? 2.383 -13.634 -32.534 1.00 96.56 411 GLU A O 1
ATOM 3434 N N . GLU A 1 412 ? 1.494 -14.647 -34.346 1.00 95.94 412 GLU A N 1
ATOM 3435 C CA . GLU A 1 412 ? 2.275 -15.897 -34.285 1.00 95.94 412 GLU A CA 1
ATOM 3436 C C . GLU A 1 412 ? 3.500 -15.804 -35.197 1.00 95.94 412 GLU A C 1
ATOM 3438 O O . GLU A 1 412 ? 3.612 -16.478 -36.221 1.00 95.94 412 GLU A O 1
ATOM 3443 N N . SER A 1 413 ? 4.382 -14.858 -34.897 1.00 94.69 413 SER A N 1
ATOM 3444 C CA . SER A 1 413 ? 5.627 -14.675 -35.642 1.00 94.69 413 SER A CA 1
ATOM 3445 C C . SER A 1 413 ? 6.704 -14.091 -34.745 1.00 94.69 413 SER A C 1
ATOM 3447 O O . SER A 1 413 ? 6.414 -13.520 -33.697 1.00 94.69 413 SER A O 1
ATOM 3449 N N . ALA A 1 414 ? 7.959 -14.234 -35.153 1.00 93.25 414 ALA A N 1
ATOM 3450 C CA . ALA A 1 414 ? 9.079 -13.565 -34.513 1.00 93.25 414 ALA A CA 1
ATOM 3451 C C . ALA A 1 414 ? 9.362 -12.243 -35.231 1.00 93.25 414 ALA A C 1
ATOM 3453 O O . ALA A 1 414 ? 9.367 -12.191 -36.463 1.00 93.25 414 ALA A O 1
ATOM 3454 N N . VAL A 1 415 ? 9.668 -11.184 -34.480 1.00 93.69 415 VAL A N 1
ATOM 3455 C CA . VAL A 1 415 ? 10.182 -9.946 -35.081 1.00 93.69 415 VAL A CA 1
ATOM 3456 C C . VAL A 1 415 ? 11.576 -10.214 -35.642 1.00 93.69 415 VAL A C 1
ATOM 3458 O O . VAL A 1 415 ? 12.495 -10.565 -34.905 1.00 93.69 415 VAL A O 1
ATOM 3461 N N . PHE A 1 416 ? 11.725 -10.063 -36.957 1.00 91.94 416 PHE A N 1
ATOM 3462 C CA . PHE A 1 416 ? 12.946 -10.415 -37.681 1.00 91.94 416 PHE A CA 1
ATOM 3463 C C . PHE A 1 416 ? 13.253 -9.414 -38.798 1.00 91.94 416 PHE A C 1
ATOM 3465 O O . PHE A 1 416 ? 12.377 -8.664 -39.208 1.00 91.94 416 PHE A O 1
ATOM 3472 N N . ASP A 1 417 ? 14.489 -9.341 -39.289 1.00 87.56 417 ASP A N 1
ATOM 3473 C CA . ASP A 1 417 ? 14.881 -8.298 -40.260 1.00 87.56 417 ASP A CA 1
ATOM 3474 C C . ASP A 1 417 ? 14.279 -8.499 -41.660 1.00 87.56 417 ASP A C 1
ATOM 3476 O O . ASP A 1 417 ? 14.077 -7.546 -42.413 1.00 87.56 417 ASP A O 1
ATOM 3480 N N . GLU A 1 418 ? 13.960 -9.744 -41.999 1.00 89.56 418 GLU A N 1
ATOM 3481 C CA . GLU A 1 418 ? 13.398 -10.155 -43.280 1.00 89.56 418 GLU A CA 1
ATOM 3482 C C . GLU A 1 418 ? 12.368 -11.265 -43.078 1.00 89.56 418 GLU A C 1
ATOM 3484 O O . GLU A 1 418 ? 12.397 -11.983 -42.079 1.00 89.56 418 GLU A O 1
ATOM 3489 N N . GLU A 1 419 ? 11.452 -11.400 -44.035 1.00 93.88 419 GLU A N 1
ATOM 3490 C CA . GLU A 1 419 ? 10.429 -12.435 -43.984 1.00 93.88 419 GLU A CA 1
ATOM 3491 C C . GLU A 1 419 ? 11.008 -13.789 -44.393 1.00 93.88 419 GLU A C 1
ATOM 3493 O O . GLU A 1 419 ? 11.346 -13.997 -45.561 1.00 93.88 419 GLU A O 1
ATOM 3498 N N . LYS A 1 420 ? 11.128 -14.711 -43.435 1.00 92.94 420 LYS A N 1
ATOM 3499 C CA . LYS A 1 420 ? 11.627 -16.069 -43.683 1.00 92.94 420 LYS A CA 1
ATOM 3500 C C . LYS A 1 420 ? 11.229 -17.042 -42.585 1.00 92.94 420 LYS A C 1
ATOM 3502 O O . LYS A 1 420 ? 10.857 -16.648 -41.488 1.00 92.94 420 LYS A O 1
ATOM 3507 N N . GLN A 1 421 ? 11.381 -18.329 -42.867 1.00 91.69 421 GLN A N 1
ATOM 3508 C CA . GLN A 1 421 ? 11.328 -19.357 -41.833 1.00 91.69 421 GLN A CA 1
ATOM 3509 C C . GLN A 1 421 ? 12.612 -19.304 -40.997 1.00 91.69 421 GLN A C 1
ATOM 3511 O O . GLN A 1 421 ? 13.715 -19.267 -41.552 1.00 91.69 421 GLN A O 1
ATOM 3516 N N . ILE A 1 422 ? 12.467 -19.300 -39.676 1.00 88.69 422 ILE A N 1
ATOM 3517 C CA . ILE A 1 422 ? 13.572 -19.351 -38.717 1.00 88.69 422 ILE A CA 1
ATOM 3518 C C . ILE A 1 422 ? 13.392 -20.556 -37.796 1.00 88.69 422 ILE A C 1
ATOM 3520 O O . ILE A 1 422 ? 12.272 -20.971 -37.505 1.00 88.69 422 ILE A O 1
ATOM 3524 N N . ILE A 1 423 ? 14.508 -21.132 -37.358 1.00 85.31 423 ILE A N 1
ATOM 3525 C CA . ILE A 1 423 ? 14.516 -22.249 -36.414 1.00 85.31 423 ILE A CA 1
ATOM 3526 C C . ILE A 1 423 ? 14.803 -21.676 -35.031 1.00 85.31 423 ILE A C 1
ATOM 3528 O O . ILE A 1 423 ? 15.848 -21.058 -34.827 1.00 85.31 423 ILE A O 1
ATOM 3532 N N . ILE A 1 424 ? 13.879 -21.895 -34.102 1.00 85.62 424 ILE A N 1
ATOM 3533 C CA . ILE A 1 424 ? 14.016 -21.547 -32.690 1.00 85.62 424 ILE A CA 1
ATOM 3534 C C . ILE A 1 424 ? 14.177 -22.838 -31.892 1.00 85.62 424 ILE A C 1
ATOM 3536 O O . ILE A 1 424 ? 13.471 -23.820 -32.126 1.00 85.62 424 ILE A O 1
ATOM 3540 N N . HIS A 1 425 ? 15.108 -22.835 -30.946 1.00 82.38 425 HIS A N 1
ATOM 3541 C CA . HIS A 1 425 ? 15.229 -23.897 -29.954 1.00 82.38 425 HIS A CA 1
ATOM 3542 C C . HIS A 1 425 ? 14.411 -23.518 -28.724 1.00 82.38 425 HIS A C 1
ATOM 3544 O O . HIS A 1 425 ? 14.595 -22.422 -28.204 1.00 82.38 425 HIS A O 1
ATOM 3550 N N . SER A 1 426 ? 13.519 -24.395 -28.259 1.00 82.88 426 SER A N 1
ATOM 3551 C CA . SER A 1 426 ? 12.695 -24.141 -27.069 1.00 82.88 426 SER A CA 1
ATOM 3552 C C . SER A 1 426 ? 12.474 -25.398 -26.229 1.00 82.88 426 SER A C 1
ATOM 3554 O O . SER A 1 426 ? 12.494 -26.517 -26.748 1.00 82.88 426 SER A O 1
ATOM 3556 N N . ILE A 1 427 ? 12.264 -25.224 -24.924 1.00 80.00 427 ILE A N 1
ATOM 3557 C CA . ILE A 1 427 ? 11.919 -26.308 -23.997 1.00 80.00 427 ILE A CA 1
ATOM 3558 C C . ILE A 1 427 ? 10.410 -26.288 -23.752 1.00 80.00 427 ILE A C 1
ATOM 3560 O O . ILE A 1 427 ? 9.852 -25.312 -23.245 1.00 80.00 427 ILE A O 1
ATOM 3564 N N . SER A 1 428 ? 9.747 -27.395 -24.094 1.00 76.19 428 SER A N 1
ATOM 3565 C CA . SER A 1 428 ? 8.297 -27.505 -23.944 1.00 76.19 428 SER A CA 1
ATOM 3566 C C . SER A 1 428 ? 7.888 -27.765 -22.493 1.00 76.19 428 SER A C 1
ATOM 3568 O O . SER A 1 428 ? 8.653 -28.325 -21.699 1.00 76.19 428 SER A O 1
ATOM 3570 N N . LYS A 1 429 ? 6.656 -27.385 -22.135 1.00 75.06 429 LYS A N 1
ATOM 3571 C CA . LYS A 1 429 ? 6.112 -27.566 -20.777 1.00 75.06 429 LYS A CA 1
ATOM 3572 C C . LYS A 1 429 ? 6.127 -29.030 -20.332 1.00 75.06 429 LYS A C 1
ATOM 3574 O O . LYS A 1 429 ? 6.417 -29.301 -19.169 1.00 75.06 429 LYS A O 1
ATOM 3579 N N . GLU A 1 430 ? 5.908 -29.979 -21.242 1.00 77.19 430 GLU A N 1
ATOM 3580 C CA . GLU A 1 430 ? 5.952 -31.415 -20.931 1.00 77.19 430 GLU A CA 1
ATOM 3581 C C . GLU A 1 430 ? 7.361 -31.868 -20.538 1.00 77.19 430 GLU A C 1
ATOM 3583 O O . GLU A 1 430 ? 7.517 -32.709 -19.655 1.00 77.19 430 GLU A O 1
ATOM 3588 N N . VAL A 1 431 ? 8.400 -31.306 -21.167 1.00 77.12 431 VAL A N 1
ATOM 3589 C CA . VAL A 1 431 ? 9.794 -31.604 -20.812 1.00 77.12 431 VAL A CA 1
ATOM 3590 C C . VAL A 1 431 ? 10.098 -31.076 -19.414 1.00 77.12 431 VAL A C 1
ATOM 3592 O O . VAL A 1 431 ? 10.661 -31.808 -18.606 1.00 77.12 431 VAL A O 1
ATOM 3595 N N . VAL A 1 432 ? 9.658 -29.862 -19.074 1.00 74.44 432 VAL A N 1
ATOM 3596 C CA . VAL A 1 432 ? 9.825 -29.320 -17.713 1.00 74.44 432 VAL A CA 1
ATOM 3597 C C . VAL A 1 432 ? 9.052 -30.141 -16.680 1.00 74.44 432 VAL A C 1
ATOM 3599 O O . VAL A 1 432 ? 9.595 -30.444 -15.630 1.00 74.44 432 VAL A O 1
ATOM 3602 N N . GLN A 1 433 ? 7.825 -30.572 -16.981 1.00 76.56 433 GLN A N 1
ATOM 3603 C CA . GLN A 1 433 ? 7.003 -31.382 -16.069 1.00 76.56 433 GLN A CA 1
ATOM 3604 C C . GLN A 1 433 ? 7.523 -32.816 -15.881 1.00 76.56 433 GLN A C 1
ATOM 3606 O O . GLN A 1 433 ? 7.311 -33.416 -14.829 1.00 76.56 433 GLN A O 1
ATOM 3611 N N . SER A 1 434 ? 8.176 -33.381 -16.901 1.00 75.19 434 SER A N 1
ATOM 3612 C CA . SER A 1 434 ? 8.754 -34.734 -16.868 1.00 75.19 434 SER A CA 1
ATOM 3613 C C . SER A 1 434 ? 10.202 -34.775 -16.365 1.00 75.19 434 SER A C 1
ATOM 3615 O O . SER A 1 434 ? 10.763 -35.858 -16.181 1.00 75.19 434 SER A O 1
ATOM 3617 N N . THR A 1 435 ? 10.805 -33.612 -16.111 1.00 69.94 435 THR A N 1
ATOM 3618 C CA . THR A 1 435 ? 12.148 -33.454 -15.541 1.00 69.94 435 THR A CA 1
ATOM 3619 C C . THR A 1 435 ? 12.072 -32.693 -14.212 1.00 69.94 435 THR A C 1
ATOM 3621 O O . THR A 1 435 ? 11.029 -32.174 -13.841 1.00 69.94 435 THR A O 1
ATOM 3624 N N . ASN A 1 436 ? 13.170 -32.629 -13.451 1.00 68.25 436 ASN A N 1
ATOM 3625 C CA . ASN A 1 436 ? 13.237 -31.818 -12.223 1.00 68.25 436 ASN A CA 1
ATOM 3626 C C . ASN A 1 436 ? 13.719 -30.381 -12.515 1.00 68.25 436 ASN A C 1
ATOM 3628 O O . ASN A 1 436 ? 14.455 -29.799 -11.718 1.00 68.25 436 ASN A O 1
ATOM 3632 N N . LEU A 1 437 ? 13.400 -29.852 -13.703 1.00 69.94 437 LEU A N 1
ATOM 3633 C CA . LEU A 1 437 ? 13.820 -28.516 -14.122 1.00 69.94 437 LEU A CA 1
ATOM 3634 C C . LEU A 1 437 ? 12.953 -27.433 -13.455 1.00 69.94 437 LEU A C 1
ATOM 3636 O O . LEU A 1 437 ? 11.762 -27.653 -13.223 1.00 69.94 437 LEU A O 1
ATOM 3640 N N . PRO A 1 438 ? 13.514 -26.244 -13.169 1.00 66.88 438 PRO A N 1
ATOM 3641 C CA . PRO A 1 438 ? 12.734 -25.122 -12.662 1.00 66.88 438 PRO A CA 1
ATOM 3642 C C . PRO A 1 438 ? 11.594 -24.725 -13.609 1.00 66.88 438 PRO A C 1
ATOM 3644 O O . PRO A 1 438 ? 11.754 -24.712 -14.828 1.00 66.88 438 PRO A O 1
ATOM 3647 N N . SER A 1 439 ? 10.453 -24.313 -13.052 1.00 65.75 439 SER A N 1
ATOM 3648 C CA . SER A 1 439 ? 9.260 -23.955 -13.834 1.00 65.75 439 SER A CA 1
ATOM 3649 C C . SER A 1 439 ? 9.462 -22.768 -14.781 1.00 65.75 439 SER A C 1
ATOM 3651 O O . SER A 1 439 ? 8.744 -22.662 -15.768 1.00 65.75 439 SER A O 1
ATOM 3653 N N . TRP A 1 440 ? 10.431 -21.889 -14.500 1.00 64.00 440 TRP A N 1
ATOM 3654 C CA . TRP A 1 440 ? 10.774 -20.748 -15.358 1.00 64.00 440 TRP A CA 1
ATOM 3655 C C . TRP A 1 440 ? 11.438 -21.161 -16.681 1.00 64.00 440 TRP A C 1
ATOM 3657 O O . TRP A 1 440 ? 11.481 -20.366 -17.608 1.00 64.00 440 TRP A O 1
ATOM 3667 N N . VAL A 1 441 ? 11.912 -22.407 -16.797 1.00 68.56 441 VAL A N 1
ATOM 3668 C CA . VAL A 1 441 ? 12.521 -22.948 -18.026 1.00 68.56 441 VAL A CA 1
ATOM 3669 C C . VAL A 1 441 ? 11.459 -23.278 -19.087 1.00 68.56 441 VAL A C 1
ATOM 3671 O O . VAL A 1 441 ? 11.773 -23.471 -20.258 1.00 68.56 441 VAL A O 1
ATOM 3674 N N . ALA A 1 442 ? 10.182 -23.355 -18.708 1.00 63.72 442 ALA A N 1
ATOM 3675 C CA . ALA A 1 442 ? 9.111 -23.657 -19.646 1.00 63.72 442 ALA A CA 1
ATOM 3676 C C . ALA A 1 442 ? 8.885 -22.480 -20.604 1.00 63.72 442 ALA A C 1
ATOM 3678 O O . ALA A 1 442 ? 8.534 -21.395 -20.157 1.00 63.72 442 ALA A O 1
ATOM 3679 N N . GLY A 1 443 ? 9.036 -22.707 -21.912 1.00 60.97 443 GLY A N 1
ATOM 3680 C CA . GLY A 1 443 ? 8.830 -21.668 -22.927 1.00 60.97 443 GLY A CA 1
ATOM 3681 C C . GLY A 1 443 ? 10.054 -20.795 -23.212 1.00 60.97 443 GLY A C 1
ATOM 3682 O O . GLY A 1 443 ? 9.994 -19.989 -24.137 1.00 60.97 443 GLY A O 1
ATOM 3683 N N . ILE A 1 444 ? 11.182 -20.996 -22.512 1.00 68.06 444 ILE A N 1
ATOM 3684 C CA . ILE A 1 444 ? 12.436 -20.322 -22.871 1.00 68.06 444 ILE A CA 1
ATOM 3685 C C . ILE A 1 444 ? 12.826 -20.703 -24.299 1.00 68.06 444 ILE A C 1
ATOM 3687 O O . ILE A 1 444 ? 12.697 -21.866 -24.709 1.00 68.06 444 ILE A O 1
ATOM 3691 N N . SER A 1 445 ? 13.267 -19.720 -25.076 1.00 64.25 445 SER A N 1
ATOM 3692 C CA . SER A 1 445 ? 13.551 -19.913 -26.492 1.00 64.25 445 SER A CA 1
ATOM 3693 C C . SER A 1 445 ? 14.792 -19.146 -26.922 1.00 64.25 445 SER A C 1
ATOM 3695 O O . SER A 1 445 ? 15.119 -18.126 -26.330 1.00 64.25 445 SER A O 1
ATOM 3697 N N . THR A 1 446 ? 15.550 -19.648 -27.896 1.00 63.97 446 THR A N 1
ATOM 3698 C CA . THR A 1 446 ? 16.743 -18.940 -28.382 1.00 63.97 446 THR A CA 1
ATOM 3699 C C . THR A 1 446 ? 16.982 -19.134 -29.875 1.00 63.97 446 THR A C 1
ATOM 3701 O O . THR A 1 446 ? 16.588 -20.144 -30.471 1.00 63.97 446 THR A O 1
ATOM 3704 N N . LEU A 1 447 ? 17.641 -18.140 -30.473 1.00 57.22 447 LEU A N 1
ATOM 3705 C CA . LEU A 1 447 ? 18.177 -18.176 -31.830 1.00 57.22 447 LEU A CA 1
ATOM 3706 C C . LEU A 1 447 ? 19.679 -18.440 -31.763 1.00 57.22 447 LEU A C 1
ATOM 3708 O O . LEU A 1 447 ? 20.389 -17.785 -31.008 1.00 57.22 447 LEU A O 1
ATOM 3712 N N . PHE A 1 448 ? 20.176 -19.350 -32.599 1.00 51.09 448 PHE A N 1
ATOM 3713 C CA . PHE A 1 448 ? 21.600 -19.676 -32.622 1.00 51.09 448 PHE A CA 1
ATOM 3714 C C . PHE A 1 448 ? 22.433 -18.554 -33.287 1.00 51.09 448 PHE A C 1
ATOM 3716 O O . PHE A 1 448 ? 22.053 -18.085 -34.367 1.00 51.09 448 PHE A O 1
ATOM 3723 N N . PRO A 1 449 ? 23.597 -18.152 -32.730 1.00 53.09 449 PRO A N 1
ATOM 3724 C CA . PRO A 1 449 ? 24.217 -18.655 -31.499 1.00 53.09 449 PRO A CA 1
ATOM 3725 C C . PRO A 1 449 ? 23.513 -18.160 -30.228 1.00 53.09 449 PRO A C 1
ATOM 3727 O O . PRO A 1 449 ? 23.127 -16.996 -30.159 1.00 53.09 449 PRO A O 1
ATOM 3730 N N . ASP A 1 450 ? 23.418 -19.042 -29.229 1.00 56.56 450 ASP A N 1
ATOM 3731 C CA . ASP A 1 450 ? 22.692 -18.820 -27.973 1.00 56.56 450 ASP A CA 1
ATOM 3732 C C . ASP A 1 450 ? 23.157 -17.548 -27.242 1.00 56.56 450 ASP A C 1
ATOM 3734 O O . ASP A 1 450 ? 24.352 -17.358 -26.996 1.00 56.56 450 ASP A O 1
ATOM 3738 N N . LYS A 1 451 ? 22.207 -16.689 -26.858 1.00 55.16 451 LYS A N 1
ATOM 3739 C CA . LYS A 1 451 ? 22.467 -15.421 -26.143 1.00 55.16 451 LYS A CA 1
ATOM 3740 C C . LYS A 1 451 ? 21.786 -15.309 -24.771 1.00 55.16 451 LYS A C 1
ATOM 3742 O O . LYS A 1 451 ? 21.893 -14.266 -24.136 1.00 55.16 451 LYS A O 1
ATOM 3747 N N . ASN A 1 452 ? 21.106 -16.361 -24.320 1.00 57.38 452 ASN A N 1
ATOM 3748 C CA . ASN A 1 452 ? 20.345 -16.414 -23.066 1.00 57.38 452 ASN A CA 1
ATOM 3749 C C . ASN A 1 452 ? 20.811 -17.585 -22.178 1.00 57.38 452 ASN A C 1
ATOM 3751 O O . ASN A 1 452 ? 21.987 -17.952 -22.226 1.00 57.38 452 ASN A O 1
ATOM 3755 N N . ALA A 1 453 ? 19.927 -18.187 -21.370 1.00 51.06 453 ALA A N 1
ATOM 3756 C CA . ALA A 1 453 ? 20.272 -19.294 -20.467 1.00 51.06 453 ALA A CA 1
ATOM 3757 C C . ALA A 1 453 ? 20.830 -20.553 -21.172 1.00 51.06 453 ALA A C 1
ATOM 3759 O O . ALA A 1 453 ? 21.386 -21.422 -20.507 1.00 51.06 453 ALA A O 1
ATOM 3760 N N . PHE A 1 454 ? 20.730 -20.646 -22.505 1.00 48.94 454 PHE A N 1
ATOM 3761 C CA . PHE A 1 454 ? 21.406 -21.669 -23.315 1.00 48.94 454 PHE A CA 1
ATOM 3762 C C . PHE A 1 454 ? 22.904 -21.387 -23.564 1.00 48.94 454 PHE A C 1
ATOM 3764 O O . PHE A 1 454 ? 23.624 -22.258 -24.057 1.00 48.94 454 PHE A O 1
ATOM 3771 N N . SER A 1 455 ? 23.396 -20.185 -23.244 1.00 53.72 455 SER A N 1
ATOM 3772 C CA . SER A 1 455 ? 24.809 -19.818 -23.392 1.00 53.72 455 SER A CA 1
ATOM 3773 C C . SER A 1 455 ? 25.673 -20.385 -22.256 1.00 53.72 455 SER A C 1
ATOM 3775 O O . SER A 1 455 ? 25.274 -20.415 -21.091 1.00 53.72 455 SER A O 1
ATOM 3777 N N . GLU A 1 456 ? 26.900 -20.807 -22.580 1.00 51.44 456 GLU A N 1
ATOM 3778 C CA . GLU A 1 456 ? 27.839 -21.409 -21.615 1.00 51.44 456 GLU A CA 1
ATOM 3779 C C . GLU A 1 456 ? 28.204 -20.469 -20.445 1.00 51.44 456 GLU A C 1
ATOM 3781 O O . GLU A 1 456 ? 28.568 -20.945 -19.371 1.00 51.44 456 GLU A O 1
ATOM 3786 N N . GLU A 1 457 ? 28.054 -19.148 -20.612 1.00 46.75 457 GLU A N 1
ATOM 3787 C CA . GLU A 1 457 ? 28.329 -18.138 -19.578 1.00 46.75 457 GLU A CA 1
ATOM 3788 C C . GLU A 1 457 ? 27.236 -18.029 -18.494 1.00 46.75 457 GLU A C 1
ATOM 3790 O O . GLU A 1 457 ? 27.540 -17.599 -17.381 1.00 46.75 457 GLU A O 1
ATOM 3795 N N . TYR A 1 458 ? 25.988 -18.440 -18.768 1.00 44.34 458 TYR A N 1
ATOM 3796 C CA . TYR A 1 458 ? 24.856 -18.341 -17.823 1.00 44.34 458 TYR A CA 1
ATOM 3797 C C . TYR A 1 458 ? 24.611 -19.618 -16.996 1.00 44.34 458 TYR A C 1
ATOM 3799 O O . TYR A 1 458 ? 23.806 -19.625 -16.064 1.00 44.34 458 TYR A O 1
ATOM 3807 N N . ASN A 1 459 ? 25.340 -20.697 -17.289 1.00 50.50 459 ASN A N 1
ATOM 3808 C CA . ASN A 1 459 ? 25.133 -22.048 -16.757 1.00 50.50 459 ASN A CA 1
ATOM 3809 C C . ASN A 1 459 ? 25.619 -22.259 -15.301 1.00 50.50 459 ASN A C 1
ATOM 3811 O O . ASN A 1 459 ? 26.113 -23.331 -14.956 1.00 50.50 459 ASN A O 1
ATOM 3815 N N . PHE A 1 460 ? 25.510 -21.258 -14.419 1.00 45.25 460 PHE A N 1
ATOM 3816 C CA . PHE A 1 460 ? 26.008 -21.375 -13.038 1.00 45.25 460 PHE A CA 1
ATOM 3817 C C . PHE A 1 460 ? 25.016 -22.066 -12.080 1.00 45.25 460 PHE A C 1
ATOM 3819 O O . PHE A 1 460 ? 25.450 -22.726 -11.140 1.00 45.25 460 PHE A O 1
ATOM 3826 N N . GLU A 1 461 ? 23.700 -21.977 -12.323 1.00 44.81 461 GLU A N 1
ATOM 3827 C CA . GLU A 1 461 ? 22.672 -22.582 -11.446 1.00 44.81 461 GLU A CA 1
ATOM 3828 C C . GLU A 1 461 ? 22.089 -23.911 -11.965 1.00 44.81 461 GLU A C 1
ATOM 3830 O O . GLU A 1 461 ? 21.548 -24.689 -11.183 1.00 44.81 461 GLU A O 1
ATOM 3835 N N . VAL A 1 462 ? 22.243 -24.227 -13.258 1.00 48.91 462 VAL A N 1
ATOM 3836 C CA . VAL A 1 462 ? 21.661 -25.431 -13.899 1.00 48.91 462 VAL A CA 1
ATOM 3837 C C . VAL A 1 462 ? 22.665 -26.598 -13.986 1.00 48.91 462 VAL A C 1
ATOM 3839 O O . VAL A 1 462 ? 22.368 -27.661 -14.522 1.00 48.91 462 VAL A O 1
ATOM 3842 N N . GLN A 1 463 ? 23.847 -26.464 -13.374 1.00 45.56 463 GLN A N 1
ATOM 3843 C CA . GLN A 1 463 ? 24.954 -27.436 -13.431 1.00 45.56 463 GLN A CA 1
ATOM 3844 C C . GLN A 1 463 ? 24.690 -28.818 -12.786 1.00 45.56 463 GLN A C 1
ATOM 3846 O O . GLN A 1 463 ? 25.608 -29.630 -12.683 1.00 45.56 463 GLN A O 1
ATOM 3851 N N . GLN A 1 464 ? 23.455 -29.125 -12.374 1.00 46.44 464 GLN A N 1
ATOM 3852 C CA . GLN A 1 464 ? 23.058 -30.461 -11.903 1.00 46.44 464 GLN A CA 1
ATOM 3853 C C . GLN A 1 464 ? 22.015 -31.175 -12.781 1.00 46.44 464 GLN A C 1
ATOM 3855 O O . GLN A 1 464 ? 21.667 -32.320 -12.490 1.00 46.44 464 GLN A O 1
ATOM 3860 N N . SER A 1 465 ? 21.550 -30.574 -13.877 1.00 45.84 465 SER A N 1
ATOM 3861 C CA . SER A 1 465 ? 20.679 -31.239 -14.857 1.00 45.84 465 SER A CA 1
ATOM 3862 C C . SER A 1 465 ? 21.329 -31.245 -16.239 1.00 45.84 465 SER A C 1
ATOM 3864 O O . SER A 1 465 ? 22.117 -30.362 -16.549 1.00 45.84 465 SER A O 1
ATOM 3866 N N . LYS A 1 466 ? 21.018 -32.268 -17.046 1.00 53.84 466 LYS A N 1
ATOM 3867 C CA . LYS A 1 466 ? 21.468 -32.446 -18.440 1.00 53.84 466 LYS A CA 1
ATOM 3868 C C . LYS A 1 466 ? 21.495 -31.128 -19.226 1.00 53.84 466 LYS A C 1
ATOM 3870 O O . LYS A 1 466 ? 20.641 -30.276 -18.989 1.00 53.84 466 LYS A O 1
ATOM 3875 N N . ASP A 1 467 ? 22.436 -31.007 -20.166 1.00 65.69 467 ASP A N 1
ATOM 3876 C CA . ASP A 1 467 ? 22.569 -29.841 -21.047 1.00 65.69 467 ASP A CA 1
ATOM 3877 C C . ASP A 1 467 ? 21.190 -29.461 -21.616 1.00 65.69 467 ASP A C 1
ATOM 3879 O O . ASP A 1 467 ? 20.532 -30.271 -22.274 1.00 65.69 467 ASP A O 1
ATOM 3883 N N . LEU A 1 468 ? 20.723 -28.242 -21.319 1.00 66.06 468 LEU A N 1
ATOM 3884 C CA . LEU A 1 468 ? 19.416 -27.732 -21.745 1.00 66.06 468 LEU A CA 1
ATOM 3885 C C . LEU A 1 468 ? 19.238 -27.842 -23.267 1.00 66.06 468 LEU A C 1
ATOM 3887 O O . LEU A 1 468 ? 18.115 -28.011 -23.746 1.00 66.06 468 LEU A O 1
ATOM 3891 N N . ARG A 1 469 ? 20.340 -27.829 -24.030 1.00 67.12 469 ARG A N 1
ATOM 3892 C CA . ARG A 1 469 ? 20.342 -28.059 -25.481 1.00 67.12 469 ARG A CA 1
ATOM 3893 C C . ARG A 1 469 ? 19.819 -29.443 -25.861 1.00 67.12 469 ARG A C 1
ATOM 3895 O O . ARG A 1 469 ? 19.042 -29.536 -26.809 1.00 67.12 469 ARG A O 1
ATOM 3902 N N . GLU A 1 470 ? 20.175 -30.490 -25.114 1.00 69.94 470 GLU A N 1
ATOM 3903 C CA . GLU A 1 470 ? 19.693 -31.864 -25.347 1.00 69.94 470 GLU A CA 1
ATOM 3904 C C . GLU A 1 470 ? 18.191 -32.010 -25.074 1.00 69.94 470 GLU A C 1
ATOM 3906 O O . GLU A 1 470 ? 17.537 -32.899 -25.619 1.00 69.94 470 GLU A O 1
ATOM 3911 N N . LEU A 1 471 ? 17.646 -31.140 -24.223 1.00 74.88 471 LEU A N 1
ATOM 3912 C CA . LEU A 1 471 ? 16.234 -31.116 -23.843 1.00 74.88 471 LEU A CA 1
ATOM 3913 C C . LEU A 1 471 ? 15.399 -30.165 -24.719 1.00 74.88 471 LEU A C 1
ATOM 3915 O O . LEU A 1 471 ? 14.168 -30.188 -24.647 1.00 74.88 471 LEU A O 1
ATOM 3919 N N . SER A 1 472 ? 16.053 -29.349 -25.553 1.00 78.12 472 SER A N 1
ATOM 3920 C CA . SER A 1 472 ? 15.396 -28.414 -26.466 1.00 78.12 472 SER A CA 1
ATOM 3921 C C . SER A 1 472 ? 14.818 -29.115 -27.698 1.00 78.12 472 SER A C 1
ATOM 3923 O O . SER A 1 472 ? 15.381 -30.073 -28.230 1.00 78.12 472 SER A O 1
ATOM 3925 N N . LYS A 1 473 ? 13.689 -28.605 -28.187 1.00 82.19 473 LYS A N 1
ATOM 3926 C CA . LYS A 1 473 ? 13.100 -28.970 -29.476 1.00 82.19 473 LYS A CA 1
ATOM 3927 C C . LYS A 1 473 ? 13.337 -27.842 -30.471 1.00 82.19 473 LYS A C 1
ATOM 3929 O O . LYS A 1 473 ? 13.214 -26.669 -30.125 1.00 82.19 473 LYS A O 1
ATOM 3934 N N . GLN A 1 474 ? 13.638 -28.209 -31.713 1.00 82.94 474 GLN A N 1
ATOM 3935 C CA . GLN A 1 474 ? 13.660 -27.268 -32.827 1.00 82.94 474 GLN A CA 1
ATOM 3936 C C . GLN A 1 474 ? 12.238 -27.037 -33.326 1.00 82.94 474 GLN A C 1
ATOM 3938 O O . GLN A 1 474 ? 11.541 -27.980 -33.702 1.00 82.94 474 GLN A O 1
ATOM 3943 N N . ILE A 1 475 ? 11.828 -25.776 -33.338 1.00 86.50 475 ILE A N 1
ATOM 3944 C CA . ILE A 1 475 ? 10.528 -25.326 -33.821 1.00 86.50 475 ILE A CA 1
ATOM 3945 C C . ILE A 1 475 ? 10.783 -24.354 -34.968 1.00 86.50 475 ILE A C 1
ATOM 3947 O O . ILE A 1 475 ? 11.602 -23.441 -34.862 1.00 86.50 475 ILE A O 1
ATOM 3951 N N . VAL A 1 476 ? 10.103 -24.577 -36.089 1.00 89.19 476 VAL A N 1
ATOM 3952 C CA . VAL A 1 476 ? 10.159 -23.685 -37.247 1.00 89.19 476 VAL A CA 1
ATOM 3953 C C . VAL A 1 476 ? 9.055 -22.646 -37.092 1.00 89.19 476 VAL A C 1
ATOM 3955 O O . VAL A 1 476 ? 7.885 -23.011 -36.999 1.00 89.19 476 VAL A O 1
ATOM 3958 N N . VAL A 1 477 ? 9.425 -21.368 -37.071 1.00 91.0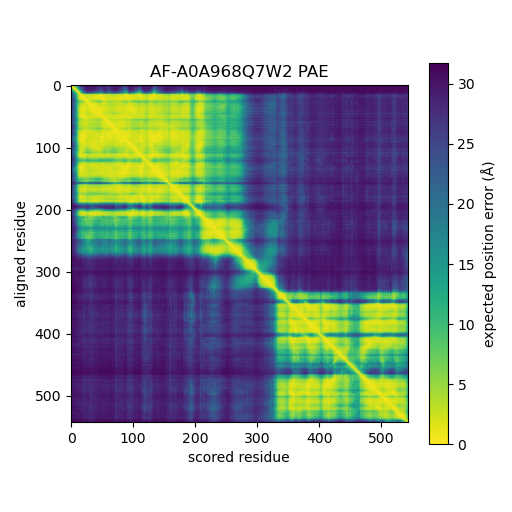6 477 VAL A N 1
ATOM 3959 C CA . VAL A 1 477 ? 8.486 -20.244 -36.957 1.00 91.06 477 VAL A CA 1
ATOM 3960 C C . VAL A 1 477 ? 8.719 -19.237 -38.080 1.00 91.06 477 VAL A C 1
ATOM 3962 O O . VAL A 1 477 ? 9.795 -19.180 -38.682 1.00 91.06 477 VAL A O 1
ATOM 3965 N N . CYS A 1 478 ? 7.722 -18.399 -38.351 1.00 94.25 478 CYS A N 1
ATOM 3966 C CA . CYS A 1 478 ? 7.868 -17.314 -39.313 1.00 94.25 478 CYS A CA 1
ATOM 3967 C C . CYS A 1 478 ? 8.546 -16.107 -38.648 1.00 94.25 478 CYS A C 1
ATOM 3969 O O . CYS A 1 478 ? 8.031 -15.568 -37.672 1.00 94.25 478 CYS A O 1
ATOM 3971 N N . GLY A 1 479 ? 9.686 -15.668 -39.175 1.00 94.38 479 GLY A N 1
ATOM 3972 C CA . GLY A 1 479 ? 10.286 -14.373 -38.872 1.00 94.38 479 GLY A CA 1
ATOM 3973 C C . GLY A 1 479 ? 9.738 -13.316 -39.825 1.00 94.38 479 GLY A C 1
ATOM 3974 O O . GLY A 1 479 ? 9.715 -13.547 -41.032 1.00 94.38 479 GLY A O 1
ATOM 3975 N N . ILE A 1 480 ? 9.278 -12.179 -39.303 1.00 95.44 480 ILE A N 1
ATOM 3976 C CA . ILE A 1 480 ? 8.636 -11.112 -40.079 1.00 95.44 480 ILE A CA 1
ATOM 3977 C C . ILE A 1 480 ? 9.134 -9.737 -39.590 1.00 95.44 480 ILE A C 1
ATOM 3979 O O . ILE A 1 480 ? 9.199 -9.510 -38.380 1.00 95.44 480 ILE A O 1
ATOM 3983 N N . PRO A 1 481 ? 9.418 -8.772 -40.490 1.00 96.44 481 PRO A N 1
ATOM 3984 C CA . PRO A 1 481 ? 9.697 -7.390 -40.099 1.00 96.44 481 PRO A CA 1
ATOM 3985 C C . PRO A 1 481 ? 8.555 -6.765 -39.308 1.00 96.44 481 PRO A C 1
ATOM 3987 O O . PRO A 1 481 ? 7.402 -6.809 -39.749 1.00 96.44 481 PRO A O 1
ATOM 3990 N N . LEU A 1 482 ? 8.876 -6.088 -38.198 1.00 96.00 482 LEU A N 1
ATOM 3991 C CA . LEU A 1 482 ? 7.893 -5.451 -37.316 1.00 96.00 482 LEU A CA 1
ATOM 3992 C C . LEU A 1 482 ? 6.928 -4.579 -38.118 1.00 96.00 482 LEU A C 1
ATOM 3994 O O . LEU A 1 482 ? 5.718 -4.714 -37.997 1.00 96.00 482 LEU A O 1
ATOM 3998 N N . LYS A 1 483 ? 7.445 -3.755 -39.034 1.00 95.00 483 LYS A N 1
ATOM 3999 C CA . LYS A 1 483 ? 6.631 -2.894 -39.902 1.00 95.00 483 LYS A CA 1
ATOM 4000 C C . LYS A 1 483 ? 5.552 -3.659 -40.684 1.00 95.00 483 LYS A C 1
ATOM 4002 O O . LYS A 1 483 ? 4.454 -3.139 -40.868 1.00 95.00 483 LYS A O 1
ATOM 4007 N N . LYS A 1 484 ? 5.837 -4.884 -41.140 1.00 96.19 484 LYS A N 1
ATOM 4008 C CA . LYS A 1 484 ? 4.860 -5.725 -41.849 1.00 96.19 484 LYS A CA 1
ATOM 4009 C C . LYS A 1 484 ? 3.783 -6.249 -40.893 1.00 96.19 484 LYS A C 1
ATOM 4011 O O . LYS A 1 484 ? 2.611 -6.246 -41.264 1.00 96.19 484 LYS A O 1
ATOM 4016 N N . ILE A 1 485 ? 4.159 -6.607 -39.664 1.00 96.75 485 ILE A N 1
ATOM 4017 C CA . ILE A 1 485 ? 3.218 -6.976 -38.596 1.00 96.75 485 ILE A CA 1
ATOM 4018 C C . ILE A 1 485 ? 2.307 -5.785 -38.257 1.00 96.75 485 ILE A C 1
ATOM 4020 O O . ILE A 1 485 ? 1.087 -5.920 -38.262 1.00 96.75 485 ILE A O 1
ATOM 4024 N N . LEU A 1 486 ? 2.867 -4.589 -38.056 1.00 95.69 486 LEU A N 1
ATOM 4025 C CA . LEU A 1 486 ? 2.086 -3.379 -37.766 1.00 95.69 486 LEU A CA 1
ATOM 4026 C C . LEU A 1 486 ? 1.077 -3.059 -38.884 1.00 95.69 486 LEU A C 1
ATOM 4028 O O . LEU A 1 486 ? -0.075 -2.722 -38.607 1.00 95.69 486 LEU A O 1
ATOM 4032 N N . ASN A 1 487 ? 1.483 -3.236 -40.149 1.00 95.00 487 ASN A N 1
ATOM 4033 C CA . ASN A 1 487 ? 0.600 -3.092 -41.309 1.00 95.00 487 ASN A CA 1
ATOM 4034 C C . ASN A 1 487 ? -0.546 -4.116 -41.310 1.00 95.00 487 ASN A C 1
ATOM 4036 O O . ASN A 1 487 ? -1.671 -3.750 -41.641 1.00 95.00 487 ASN A O 1
ATOM 4040 N N . LYS A 1 488 ? -0.282 -5.376 -40.931 1.00 95.25 488 LYS A N 1
ATOM 4041 C CA . LYS A 1 488 ? -1.295 -6.446 -40.851 1.00 95.25 488 LYS A CA 1
ATOM 4042 C C . LYS A 1 488 ? -2.441 -6.077 -39.903 1.00 95.25 488 LYS A C 1
ATOM 4044 O O . LYS A 1 488 ? -3.595 -6.341 -40.224 1.00 95.25 488 LYS A O 1
ATOM 4049 N N . TYR A 1 489 ? -2.127 -5.441 -38.773 1.00 93.75 489 TYR A N 1
ATOM 4050 C CA . TYR A 1 489 ? -3.108 -5.051 -37.750 1.00 93.75 489 TYR A CA 1
ATOM 4051 C C . TYR A 1 489 ? -3.591 -3.600 -37.852 1.00 93.75 489 TYR A C 1
ATOM 4053 O O . TYR A 1 489 ? -4.444 -3.187 -37.065 1.00 93.75 489 TYR A O 1
ATOM 4061 N N . ASN A 1 490 ? -3.058 -2.818 -38.797 1.00 92.44 490 ASN A N 1
ATOM 4062 C CA . ASN A 1 490 ? -3.297 -1.377 -38.905 1.00 92.44 490 ASN A CA 1
ATOM 4063 C C . ASN A 1 490 ? -3.103 -0.653 -37.552 1.00 92.44 490 ASN A C 1
ATOM 4065 O O . ASN A 1 490 ? -3.954 0.123 -37.106 1.00 92.44 490 ASN A O 1
ATOM 4069 N N . PHE A 1 491 ? -2.001 -0.959 -36.856 1.00 90.94 491 PHE A N 1
ATOM 4070 C CA . PHE A 1 491 ? -1.739 -0.482 -35.498 1.00 90.94 491 PHE A CA 1
ATOM 4071 C C . PHE A 1 491 ? -0.306 0.048 -35.376 1.00 90.94 491 PHE A C 1
ATOM 4073 O O . PHE A 1 491 ? 0.647 -0.718 -35.414 1.00 90.94 491 PHE A O 1
ATOM 4080 N N . PHE A 1 492 ? -0.156 1.373 -35.259 1.00 89.12 492 PHE A N 1
ATOM 4081 C CA . PHE A 1 492 ? 1.147 2.060 -35.345 1.00 89.12 492 PHE A CA 1
ATOM 4082 C C . PHE A 1 492 ? 1.450 2.996 -34.169 1.00 89.12 492 PHE A C 1
ATOM 4084 O O . PHE A 1 492 ? 2.527 3.579 -34.108 1.00 89.12 492 PHE A O 1
ATOM 4091 N N . ASN A 1 493 ? 0.502 3.179 -33.251 1.00 87.00 493 ASN A N 1
ATOM 4092 C CA . ASN A 1 493 ? 0.635 4.109 -32.135 1.00 87.00 493 ASN A CA 1
ATOM 4093 C C . ASN A 1 493 ? 0.616 3.314 -30.839 1.00 87.00 493 ASN A C 1
ATOM 4095 O O . ASN A 1 493 ? -0.418 2.759 -30.488 1.00 87.00 493 ASN A O 1
ATOM 4099 N N . PHE A 1 494 ? 1.741 3.282 -30.134 1.00 89.81 494 PHE A N 1
ATOM 4100 C CA . PHE A 1 494 ? 1.869 2.574 -28.866 1.00 89.81 494 PHE A CA 1
ATOM 4101 C C . PHE A 1 494 ? 2.327 3.544 -27.788 1.00 89.81 494 PHE A C 1
ATOM 4103 O O . PHE A 1 494 ? 3.262 4.313 -27.990 1.00 89.81 494 PHE A O 1
ATOM 4110 N N . ASP A 1 495 ? 1.664 3.519 -26.639 1.00 85.12 495 ASP A N 1
ATOM 4111 C CA . ASP A 1 495 ? 2.099 4.254 -25.457 1.00 85.12 495 ASP A CA 1
ATOM 4112 C C . ASP A 1 495 ? 3.257 3.511 -24.776 1.00 85.12 495 ASP A C 1
ATOM 4114 O O . ASP A 1 495 ? 4.228 4.139 -24.346 1.00 85.12 495 ASP A O 1
ATOM 4118 N N . ILE A 1 496 ? 3.163 2.178 -24.721 1.00 88.81 496 ILE A N 1
ATOM 4119 C CA . ILE A 1 496 ? 4.116 1.290 -24.053 1.00 88.81 496 ILE A CA 1
ATOM 4120 C C . ILE A 1 496 ? 4.570 0.205 -25.029 1.00 88.81 496 ILE A C 1
ATOM 4122 O O . ILE A 1 496 ? 3.741 -0.434 -25.677 1.00 88.81 496 ILE A O 1
ATOM 4126 N N . VAL A 1 497 ? 5.881 -0.017 -25.096 1.00 91.75 497 VAL A N 1
ATOM 4127 C CA . VAL A 1 497 ? 6.495 -1.161 -25.776 1.00 91.75 497 VAL A CA 1
ATOM 4128 C C . VAL A 1 497 ? 7.298 -1.974 -24.760 1.00 91.75 497 VAL A C 1
ATOM 4130 O O . VAL A 1 497 ? 8.182 -1.420 -24.105 1.00 91.75 497 VAL A O 1
ATOM 4133 N N . GLN A 1 498 ? 7.002 -3.265 -24.631 1.00 92.62 498 GLN A N 1
ATOM 4134 C CA . GLN A 1 498 ? 7.811 -4.246 -23.901 1.00 92.62 498 GLN A CA 1
ATOM 4135 C C . GLN A 1 498 ? 8.469 -5.192 -24.907 1.00 92.62 498 GLN A C 1
ATOM 4137 O O . GLN A 1 498 ? 7.828 -5.638 -25.858 1.00 92.62 498 GLN A O 1
ATOM 4142 N N . ILE A 1 499 ? 9.760 -5.441 -24.722 1.00 91.25 499 ILE A N 1
ATOM 4143 C CA . ILE A 1 499 ? 10.568 -6.345 -25.535 1.00 91.25 499 ILE A CA 1
ATOM 4144 C C . ILE A 1 499 ? 11.227 -7.325 -24.575 1.00 91.25 499 ILE A C 1
ATOM 4146 O O . ILE A 1 499 ? 11.958 -6.899 -23.684 1.00 91.25 499 ILE A O 1
ATOM 4150 N N . ASP A 1 500 ? 10.960 -8.604 -24.771 1.00 88.69 500 ASP A N 1
ATOM 4151 C CA . ASP A 1 500 ? 11.602 -9.691 -24.047 1.00 88.69 500 ASP A CA 1
ATOM 4152 C C . ASP A 1 500 ? 11.756 -10.880 -24.998 1.00 88.69 500 ASP A C 1
ATOM 4154 O O . ASP A 1 500 ? 10.935 -11.786 -25.067 1.00 88.69 500 ASP A O 1
ATOM 4158 N N . VAL A 1 501 ? 12.771 -10.805 -25.860 1.00 85.75 501 VAL A N 1
ATOM 4159 C CA . VAL A 1 501 ? 12.995 -11.792 -26.934 1.00 85.75 501 VAL A CA 1
ATOM 4160 C C . VAL A 1 501 ? 14.267 -12.597 -26.696 1.00 85.75 501 VAL A C 1
ATOM 4162 O O . VAL A 1 501 ? 14.945 -12.989 -27.651 1.00 85.75 501 VAL A O 1
ATOM 4165 N N . GLU A 1 502 ? 14.597 -12.819 -25.420 1.00 72.69 502 GLU A N 1
ATOM 4166 C CA . GLU A 1 502 ? 15.546 -13.847 -24.986 1.00 72.69 502 GLU A CA 1
ATOM 4167 C C . GLU A 1 502 ? 16.908 -13.770 -25.716 1.00 72.69 502 GLU A C 1
ATOM 4169 O O . GLU A 1 502 ? 17.493 -14.771 -26.145 1.00 72.69 502 GLU A O 1
ATOM 4174 N N . GLY A 1 503 ? 17.419 -12.543 -25.902 1.00 69.56 503 GLY A N 1
ATOM 4175 C CA . GLY A 1 503 ? 18.736 -12.276 -26.493 1.00 69.56 503 GLY A CA 1
ATOM 4176 C C . GLY A 1 503 ? 18.731 -11.667 -27.900 1.00 69.56 503 GLY A C 1
ATOM 4177 O O . GLY A 1 503 ? 19.800 -11.306 -28.409 1.00 69.56 503 GLY A O 1
ATOM 4178 N N . TYR A 1 504 ? 17.564 -11.497 -28.530 1.00 81.25 504 TYR A N 1
ATOM 4179 C CA . TYR A 1 504 ? 17.407 -10.769 -29.804 1.00 81.25 504 TYR A CA 1
ATOM 4180 C C . TYR A 1 504 ? 16.895 -9.321 -29.626 1.00 81.25 504 TYR A C 1
ATOM 4182 O O . TYR A 1 504 ? 16.461 -8.662 -30.577 1.00 81.25 504 TYR A O 1
ATOM 4190 N N . ASP A 1 505 ? 16.956 -8.811 -28.391 1.00 83.12 505 ASP A N 1
ATOM 4191 C CA . ASP A 1 505 ? 16.365 -7.544 -27.950 1.00 83.12 505 ASP A CA 1
ATOM 4192 C C . ASP A 1 505 ? 16.868 -6.341 -28.743 1.00 83.12 505 ASP A C 1
ATOM 4194 O O . ASP A 1 505 ? 16.113 -5.412 -29.019 1.00 83.12 505 ASP A O 1
ATOM 4198 N N . TYR A 1 506 ? 18.144 -6.349 -29.138 1.00 84.81 506 TYR A N 1
ATOM 4199 C CA . TYR A 1 506 ? 18.741 -5.242 -29.880 1.00 84.81 506 TYR A CA 1
ATOM 4200 C C . TYR A 1 506 ? 18.097 -5.045 -31.255 1.00 84.81 506 TYR A C 1
ATOM 4202 O O . TYR A 1 506 ? 17.817 -3.912 -31.651 1.00 84.81 506 TYR A O 1
ATOM 4210 N N . GLN A 1 507 ? 17.861 -6.135 -31.984 1.00 86.69 507 GLN A N 1
ATOM 4211 C CA . GLN A 1 507 ? 17.254 -6.101 -33.309 1.00 86.69 507 GLN A CA 1
ATOM 4212 C C . GLN A 1 507 ? 15.789 -5.677 -33.217 1.00 86.69 507 GLN A C 1
ATOM 4214 O O . GLN A 1 507 ? 15.375 -4.763 -33.934 1.00 86.69 507 GLN A O 1
ATOM 4219 N N . ALA A 1 508 ? 15.035 -6.259 -32.277 1.00 89.44 508 ALA A N 1
ATOM 4220 C CA . ALA A 1 508 ? 13.656 -5.857 -32.013 1.00 89.44 508 ALA A CA 1
ATOM 4221 C C . ALA A 1 508 ? 13.570 -4.366 -31.632 1.00 89.44 508 ALA A C 1
ATOM 4223 O O . ALA A 1 508 ? 12.793 -3.617 -32.229 1.00 89.44 508 ALA A O 1
ATOM 4224 N N . LEU A 1 509 ? 14.435 -3.899 -30.724 1.00 89.00 509 LEU A N 1
ATOM 4225 C CA . LEU A 1 509 ? 14.534 -2.490 -30.334 1.00 89.00 509 LEU A CA 1
ATOM 4226 C C . LEU A 1 509 ? 14.873 -1.590 -31.527 1.00 89.00 509 LEU A C 1
ATOM 4228 O O . LEU A 1 509 ? 14.290 -0.518 -31.676 1.00 89.00 509 LEU A O 1
ATOM 4232 N N . GLY A 1 510 ? 15.801 -2.015 -32.385 1.00 87.94 510 GLY A N 1
ATO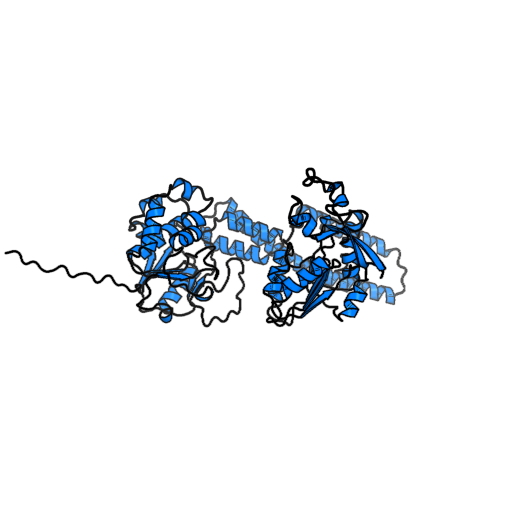M 4233 C CA . GLY A 1 510 ? 16.170 -1.290 -33.597 1.00 87.94 510 GLY A CA 1
ATOM 4234 C C . GLY A 1 510 ? 14.967 -1.045 -34.505 1.00 87.94 510 GLY A C 1
ATOM 4235 O O . GLY A 1 510 ? 14.745 0.092 -34.916 1.00 87.94 510 GLY A O 1
ATOM 4236 N N . GLN A 1 511 ? 14.160 -2.079 -34.750 1.00 92.25 511 GLN A N 1
ATOM 4237 C CA . GLN A 1 511 ? 12.959 -1.971 -35.579 1.00 92.25 511 GLN A CA 1
ATOM 4238 C C . GLN A 1 511 ? 11.851 -1.133 -34.924 1.00 92.25 511 GLN A C 1
ATOM 4240 O O . GLN A 1 511 ? 11.158 -0.394 -35.631 1.00 92.25 511 GLN A O 1
ATOM 4245 N N . VAL A 1 512 ? 11.703 -1.206 -33.593 1.00 90.62 512 VAL A N 1
ATOM 4246 C CA . VAL A 1 512 ? 10.791 -0.341 -32.822 1.00 90.62 512 VAL A CA 1
ATOM 4247 C C . VAL A 1 512 ? 11.185 1.122 -32.991 1.00 90.62 512 VAL A C 1
ATOM 4249 O O . VAL A 1 512 ? 10.343 1.923 -33.376 1.00 90.62 512 VAL A O 1
ATOM 4252 N N . LEU A 1 513 ? 12.455 1.473 -32.778 1.00 85.50 513 LEU A N 1
ATOM 4253 C CA . LEU A 1 513 ? 12.934 2.856 -32.906 1.00 85.50 513 LEU A CA 1
ATOM 4254 C C . LEU A 1 513 ? 12.846 3.394 -34.343 1.00 85.50 513 LEU A C 1
ATOM 4256 O O . LEU A 1 513 ? 12.684 4.596 -34.537 1.00 85.50 513 LEU A O 1
ATOM 4260 N N . ASP A 1 514 ? 12.947 2.520 -35.346 1.00 85.94 514 ASP A N 1
ATOM 4261 C CA . ASP A 1 514 ? 12.858 2.912 -36.756 1.00 85.94 514 ASP A CA 1
ATOM 4262 C C . ASP A 1 514 ? 11.397 3.067 -37.237 1.00 85.94 514 ASP A C 1
ATOM 4264 O O . ASP A 1 514 ? 11.141 3.779 -38.211 1.00 85.94 514 ASP A O 1
ATOM 4268 N N . SER A 1 515 ? 10.434 2.407 -36.577 1.00 84.81 515 SER A N 1
ATOM 4269 C CA . SER A 1 515 ? 9.032 2.333 -37.032 1.00 84.81 515 SER A CA 1
ATOM 4270 C C . SER A 1 515 ? 8.022 3.021 -36.110 1.00 84.81 515 SER A C 1
ATOM 4272 O O . SER A 1 515 ? 6.907 3.299 -36.552 1.00 84.81 515 SER A O 1
ATOM 4274 N N . LEU A 1 516 ? 8.371 3.269 -34.846 1.00 86.12 516 LEU A N 1
ATOM 4275 C CA . LEU A 1 516 ? 7.466 3.713 -33.785 1.00 86.12 516 LEU A CA 1
ATOM 4276 C C . LEU A 1 516 ? 8.087 4.851 -32.964 1.00 86.12 516 LEU A C 1
ATOM 4278 O O . LEU A 1 516 ? 9.302 5.008 -32.899 1.00 86.12 516 LEU A O 1
ATOM 4282 N N . ASN A 1 517 ? 7.236 5.618 -32.280 1.00 83.25 517 ASN A N 1
ATOM 4283 C CA . ASN A 1 517 ? 7.659 6.643 -31.322 1.00 83.25 517 ASN A CA 1
ATOM 4284 C C . ASN A 1 517 ? 6.882 6.510 -29.998 1.00 83.25 517 ASN A C 1
ATOM 4286 O O . ASN A 1 517 ? 6.030 7.353 -29.698 1.00 83.25 517 ASN A O 1
ATOM 4290 N N . PRO A 1 518 ? 7.091 5.417 -29.244 1.00 82.12 518 PRO A N 1
ATOM 4291 C CA . PRO A 1 518 ? 6.344 5.168 -28.022 1.00 82.12 518 PRO A CA 1
ATOM 4292 C C . PRO A 1 518 ? 6.792 6.071 -26.874 1.00 82.12 518 PRO A C 1
ATOM 4294 O O . PRO A 1 518 ? 7.916 6.569 -26.843 1.00 82.12 518 PRO A O 1
ATOM 4297 N N . SER A 1 519 ? 5.910 6.252 -25.889 1.00 76.06 519 SER A N 1
ATOM 4298 C CA . SER A 1 519 ? 6.245 7.038 -24.694 1.00 76.06 519 SER A CA 1
ATOM 4299 C C . SER A 1 519 ? 7.192 6.283 -23.760 1.00 76.06 519 SER A C 1
ATOM 4301 O O . SER A 1 519 ? 7.996 6.904 -23.065 1.00 76.06 519 SER A O 1
ATOM 4303 N N . ILE A 1 520 ? 7.077 4.952 -23.716 1.00 79.38 520 ILE A N 1
ATOM 4304 C CA . ILE A 1 520 ? 7.869 4.071 -22.856 1.00 79.38 520 ILE A CA 1
ATOM 4305 C C . ILE A 1 520 ? 8.319 2.853 -23.663 1.00 79.38 520 ILE A C 1
ATOM 4307 O O . ILE A 1 520 ? 7.505 2.214 -24.325 1.00 79.38 520 ILE A O 1
ATOM 4311 N N . ILE A 1 521 ? 9.606 2.512 -23.555 1.00 82.81 521 ILE A N 1
ATOM 4312 C CA . ILE A 1 521 ? 10.181 1.266 -24.073 1.00 82.81 521 ILE A CA 1
ATOM 4313 C C . ILE A 1 521 ? 10.870 0.542 -22.917 1.00 82.81 521 ILE A C 1
ATOM 4315 O O . ILE A 1 521 ? 11.711 1.131 -22.235 1.00 82.81 521 ILE A O 1
ATOM 4319 N N . CYS A 1 522 ? 10.529 -0.725 -22.712 1.00 83.88 522 CYS A N 1
ATOM 4320 C CA . CYS A 1 522 ? 11.188 -1.629 -21.776 1.00 83.88 522 CYS A CA 1
ATOM 4321 C C . CYS A 1 522 ? 11.798 -2.799 -22.535 1.00 83.88 522 CYS A C 1
ATOM 4323 O O . CYS A 1 522 ? 11.150 -3.349 -23.419 1.00 83.88 522 CYS A O 1
ATOM 4325 N N . PHE A 1 523 ? 13.039 -3.143 -22.204 1.00 84.75 523 PHE A N 1
ATOM 4326 C CA . PHE A 1 523 ? 13.768 -4.250 -22.815 1.00 84.75 523 PHE A CA 1
ATOM 4327 C C . PHE A 1 523 ? 14.904 -4.726 -21.907 1.00 84.75 523 PHE A C 1
ATOM 4329 O O . PHE A 1 523 ? 15.342 -3.985 -21.012 1.00 84.75 523 PHE A O 1
ATOM 4336 N N . GLU A 1 524 ? 15.416 -5.930 -22.147 1.00 74.38 524 GLU A N 1
ATOM 4337 C CA . GLU A 1 524 ? 16.482 -6.512 -21.335 1.00 74.38 524 GLU A CA 1
ATOM 4338 C C . GLU A 1 524 ? 17.857 -5.922 -21.683 1.00 74.38 524 GLU A C 1
ATOM 4340 O O . GLU A 1 524 ? 18.595 -6.395 -22.548 1.00 74.38 524 GLU A O 1
ATOM 4345 N N . TRP A 1 525 ? 18.260 -4.867 -20.966 1.00 74.88 525 TRP A N 1
ATOM 4346 C CA . TRP A 1 525 ? 19.571 -4.233 -21.169 1.00 74.88 525 TRP A CA 1
ATOM 4347 C C . TRP A 1 525 ? 20.752 -5.194 -20.952 1.00 74.88 525 TRP A C 1
ATOM 4349 O O . TRP A 1 525 ? 21.822 -4.997 -21.534 1.00 74.88 525 TRP A O 1
ATOM 4359 N N . ALA A 1 526 ? 20.595 -6.213 -20.102 1.00 66.62 526 ALA A N 1
ATOM 4360 C CA . ALA A 1 526 ? 21.652 -7.170 -19.787 1.00 66.62 526 ALA A CA 1
ATOM 4361 C C . ALA A 1 526 ? 22.132 -7.924 -21.038 1.00 66.62 526 ALA A C 1
ATOM 4363 O O . ALA A 1 526 ? 23.346 -7.986 -21.252 1.00 66.62 526 ALA A O 1
ATOM 4364 N N . ASN A 1 527 ? 21.202 -8.326 -21.908 1.00 67.06 527 ASN A N 1
ATOM 4365 C CA . ASN A 1 527 ? 21.443 -9.210 -23.054 1.00 67.06 527 ASN A CA 1
ATOM 4366 C C . ASN A 1 527 ? 22.120 -8.520 -24.251 1.00 67.06 527 ASN A C 1
ATOM 4368 O O . ASN A 1 527 ? 22.556 -9.177 -25.194 1.00 67.06 527 ASN A O 1
ATOM 4372 N N . LEU A 1 528 ? 22.262 -7.189 -24.225 1.00 74.38 528 LEU A N 1
ATOM 4373 C CA . LEU A 1 528 ? 22.968 -6.452 -25.275 1.00 74.38 528 LEU A CA 1
ATOM 4374 C C . LEU A 1 528 ? 24.491 -6.532 -25.086 1.00 74.38 528 LEU A C 1
ATOM 4376 O O . LEU A 1 528 ? 25.035 -6.235 -24.012 1.00 74.38 528 LEU A O 1
ATOM 4380 N N . THR A 1 529 ? 25.215 -6.787 -26.173 1.00 75.38 529 THR A N 1
ATOM 4381 C CA . THR A 1 529 ? 26.678 -6.673 -26.219 1.00 75.38 529 THR A CA 1
ATOM 4382 C C . THR A 1 529 ? 27.134 -5.229 -25.981 1.00 75.38 529 THR A C 1
ATOM 4384 O O . THR A 1 529 ? 26.408 -4.251 -26.181 1.00 75.38 529 THR A O 1
ATOM 4387 N N . SER A 1 530 ? 28.404 -5.050 -25.610 1.00 71.62 530 SER A N 1
ATOM 4388 C CA . SER A 1 530 ? 28.990 -3.713 -25.416 1.00 71.62 530 SER A CA 1
ATOM 4389 C C . SER A 1 530 ? 28.921 -2.814 -26.664 1.00 71.62 530 SER A C 1
ATOM 4391 O O . SER A 1 530 ? 28.911 -1.587 -26.538 1.00 71.62 530 SER A O 1
ATOM 4393 N N . SER A 1 531 ? 28.898 -3.400 -27.867 1.00 74.75 531 SER A N 1
ATOM 4394 C CA . SER A 1 531 ? 28.741 -2.664 -29.129 1.00 74.75 531 SER A CA 1
ATOM 4395 C C . SER A 1 531 ? 27.293 -2.210 -29.325 1.00 74.75 531 SER A C 1
ATOM 4397 O O . SER A 1 531 ? 27.047 -1.025 -29.553 1.00 74.75 531 SER A O 1
ATOM 4399 N N . GLU A 1 532 ? 26.339 -3.124 -29.140 1.00 76.88 532 GLU A N 1
ATOM 4400 C CA . GLU A 1 532 ? 24.896 -2.873 -29.255 1.00 76.88 532 GLU A CA 1
ATOM 4401 C C . GLU A 1 532 ? 24.432 -1.820 -28.243 1.00 76.88 532 GLU A C 1
ATOM 4403 O O . GLU A 1 532 ? 23.783 -0.850 -28.627 1.00 76.88 532 GLU A O 1
ATOM 4408 N N . LYS A 1 533 ? 24.885 -1.896 -26.983 1.00 75.06 533 LYS A N 1
ATOM 4409 C CA . LYS A 1 533 ? 24.630 -0.871 -25.949 1.00 75.06 533 LYS A CA 1
ATOM 4410 C C . LYS A 1 533 ? 25.043 0.532 -26.407 1.00 75.06 533 LYS A C 1
ATOM 4412 O O . LYS A 1 533 ? 24.299 1.499 -26.241 1.00 75.06 533 LYS A O 1
ATOM 4417 N N . LYS A 1 534 ? 26.228 0.666 -27.019 1.00 73.94 534 LYS A N 1
ATOM 4418 C CA . LYS A 1 534 ? 26.723 1.955 -27.541 1.00 73.94 534 LYS A CA 1
ATOM 4419 C C . LYS A 1 534 ? 25.897 2.449 -28.727 1.00 73.94 534 LYS A C 1
ATOM 4421 O O . LYS A 1 534 ? 25.709 3.658 -28.860 1.00 73.94 534 LYS A O 1
ATOM 4426 N N . GLN A 1 535 ? 25.443 1.549 -29.594 1.00 71.88 535 GLN A N 1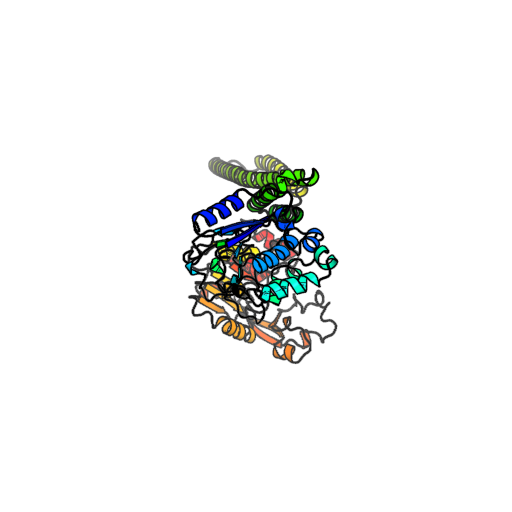
ATOM 4427 C CA . GLN A 1 535 ? 24.633 1.898 -30.762 1.00 71.88 535 GLN A CA 1
ATOM 4428 C C . GLN A 1 535 ? 23.199 2.276 -30.369 1.00 71.88 535 GLN A C 1
ATOM 4430 O O . GLN A 1 535 ? 22.716 3.308 -30.828 1.00 71.88 535 GLN A O 1
ATOM 4435 N N . ALA A 1 536 ? 22.576 1.534 -29.450 1.00 68.44 536 ALA A N 1
ATOM 4436 C CA . ALA A 1 536 ? 21.257 1.834 -28.891 1.00 68.44 536 ALA A CA 1
ATOM 4437 C C . ALA A 1 536 ? 21.223 3.222 -28.228 1.00 68.44 536 ALA A C 1
ATOM 4439 O O . ALA A 1 536 ? 20.314 4.011 -28.475 1.00 68.44 536 ALA A O 1
ATOM 4440 N N . ILE A 1 537 ? 22.263 3.574 -27.459 1.00 67.62 537 ILE A N 1
ATOM 4441 C CA . ILE A 1 537 ? 22.409 4.921 -26.886 1.00 67.62 537 ILE A CA 1
ATOM 4442 C C . ILE A 1 537 ? 22.567 5.975 -27.992 1.00 67.62 537 ILE A C 1
ATOM 4444 O O . ILE A 1 537 ? 21.917 7.012 -27.940 1.00 67.62 537 ILE A O 1
ATOM 4448 N N . LYS A 1 538 ? 23.397 5.727 -29.015 1.00 64.75 538 LYS A N 1
ATOM 4449 C CA . LYS A 1 538 ? 23.601 6.680 -30.122 1.00 64.75 538 LYS A CA 1
ATOM 4450 C C . LYS A 1 538 ? 22.338 6.932 -30.948 1.00 64.75 538 LYS A C 1
ATOM 4452 O O . LYS A 1 538 ? 22.123 8.080 -31.321 1.00 64.75 538 LYS A O 1
ATOM 4457 N N . LYS A 1 539 ? 21.523 5.903 -31.212 1.00 61.56 539 LYS A N 1
ATOM 4458 C CA . LYS A 1 539 ? 20.215 6.056 -31.873 1.00 61.56 539 LYS A CA 1
ATOM 4459 C C . LYS A 1 539 ? 19.237 6.901 -31.030 1.00 61.56 539 LYS A C 1
ATOM 4461 O O . LYS A 1 539 ? 18.409 7.586 -31.611 1.00 61.56 539 LYS A O 1
ATOM 4466 N N . ASN A 1 540 ? 19.382 6.920 -29.697 1.00 51.75 540 ASN A N 1
ATOM 4467 C CA . ASN A 1 540 ? 18.489 7.621 -28.758 1.00 51.75 540 ASN A CA 1
ATOM 4468 C C . ASN A 1 540 ? 18.924 9.040 -28.313 1.00 51.75 540 ASN A C 1
ATOM 4470 O O . ASN A 1 540 ? 18.116 9.741 -27.713 1.00 51.75 540 ASN A O 1
ATOM 4474 N N . ILE A 1 541 ? 20.143 9.527 -28.599 1.00 35.41 541 ILE A N 1
ATOM 4475 C CA . ILE A 1 541 ? 20.585 10.905 -28.226 1.00 35.41 541 ILE A CA 1
ATOM 4476 C C . ILE A 1 541 ? 20.017 11.983 -29.192 1.00 35.41 541 ILE A C 1
ATOM 4478 O O . ILE A 1 541 ? 20.634 13.013 -29.456 1.00 35.41 541 ILE A O 1
ATOM 4482 N N . GLY A 1 542 ? 18.832 11.743 -29.753 1.00 34.62 542 GLY A N 1
ATOM 4483 C CA . GLY A 1 542 ? 18.113 12.661 -30.643 1.00 34.62 542 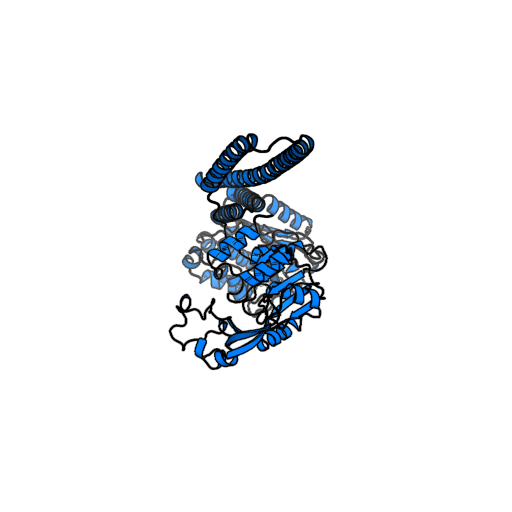GLY A CA 1
ATOM 4484 C C . GLY A 1 542 ? 16.878 13.332 -30.029 1.00 34.62 542 GLY A C 1
ATOM 4485 O O . GLY A 1 542 ? 16.218 14.082 -30.745 1.00 34.62 542 GLY A O 1
ATOM 4486 N N . LEU A 1 543 ? 16.560 13.069 -28.753 1.00 31.28 543 LEU A N 1
ATOM 4487 C CA . LEU A 1 543 ? 15.409 13.628 -28.026 1.00 31.28 543 LEU A CA 1
ATOM 4488 C C . LEU A 1 543 ? 15.838 14.538 -26.871 1.00 31.28 543 LEU A C 1
ATOM 4490 O O . LEU A 1 543 ? 16.705 14.114 -26.069 1.00 31.28 543 LEU A O 1
#

Nearest PDB structures (foldseek):
  5w7k-assembly2_B  TM=5.884E-01  e=2.193E-02  Penicillium oxalicum
  5w7k-assembly1_A  TM=5.578E-01  e=1.279E-01  Penicillium oxalicum
  3p52-assembly1_B  TM=4.822E-01  e=7.790E-02  Campylobacter jejuni
  7mx7-assembly1_A  TM=5.820E-01  e=2.924E-01  Homo sapiens
  3p52-assembly1_A  TM=4.631E-01  e=1.084E-01  Campylobacter jejuni

Foldseek 3Di:
DDDDDDDPPPPQQLFFALEEEEEDEDDWDQFPVLVVQVVQLCVQCVPGHYDYHYDPCLCVFPCSVVLVLFDFPVLSVLLSLLRCCQAPFHKYAYSQKHFDHDCPVVTDSNAAKEFEALDPDLVQWTAPRIMTHRHNDPLSVVLNVQLVVDDSVVSNVPPPSCCRRRTVVSSVSCPPHDHHYDYNQQGNVDDLVDQDDPPDVCVNHGIYRNNLVLSPDLVVLLVVLVVCVLLLNLPVSLVSLVSSCSNCVVVDDPVSVVSSVVSNVSSVVSVVVVVVCVVVVVVVVVVVVVVVVVCVVPVDDDPPVVVVVCVVCVVVVVVVVVVCVVVPSPVDPPPVLVVVVVLLVVCPPDAEAEEEEAQCQLVPVVNPCNVVVQPDARYEYEYEHQDPVSQVSNCVSCVPCVVRNYHYHYHNAHADPAWDKAKKWAADQVLVVVDVDDNVRHGQIAHPPALACLDPVNCPPVVVDDRVNVRIDIDITIHHHPQVVCVVVVHQAHQEYEYDPRQCQLSVLVSCLVRHDYVYYHYDPPSDDPVSNVVSVVSVPPD